Protein AF-A0A957ZZQ3-F1 (afdb_monomer_lite)

Radius of gyration: 31.23 Å; chains: 1; bounding box: 80×66×90 Å

Sequence (651 aa):
MAGNDPPVVPVIINLREYEGAALLEWVRLKLLESDEQPLRDTLQSTPDTERFLHEMPFTFYLLLDGLNEVRPQHREAVVREIRQMSLAYPSHPMVVTSRIQDEGWRELSGGSFDAETVVIQAITETQAQTYLAAHLEVSEAADLWRRLDDRMRGLASTPLLLWLIKEAWLETRGRIPGNRGELYANFITRMLRRDDDRKLNRSVSKDKRLRALEALALSMHRDEAVSWTRQQVQVVISDEPTLEALLINGLLQGEDIIRFAPHQTVQEHFAARAIKATVEQTIHKPPPSWLQRLFVKPEGTILDRAAEAWWAETFIQLAGMTSDPNTLAQKVAEINPWLAWWCVQEGRRVDPETERVIQAKSELLVDSDNVQDRRSAVQALIQLPRARVIDQLAKLALDIDSSVAKPAQQALDELGKSGKRAVTQAFVRRIARYNPKERAEYGRQIAEHDPRTGVGTIISNGITLPDIDWVLIPDDGEWIYQDKKRPGLPPFEISRYPITYAQFQTFLDDPQGYNDPQNRWFAGLAANYYVRRMYEQWFRYLNHPRETVNWYQALAFCRWLSWRLGGGYDLADITAWAVRLPTEFEWEKAARSSDGREYPYDGAFDAAKGNTSETGLGQTSAVGLFPEGFSPYGVEEMSGNVFEWCLTDYE

Secondary structure (DSSP, 8-state):
----PPPEEEEEEEGGG--SS-HHHHHHHHHHTSS-HHHHHHHHH---HHHHHHT-SSEEEEEEE-GGGS-HHHHHHHHHHHHHHHHH-TTS-EEE---TT-HHHHHHHSTT-------PPPPPHHHHHHHHHHHS-HHHHHHHHHH--HHHHHHTTSHHHHHHHHHHHHHHTSPPPSSHHHHHHHHHHHHHHHHHHTT--SSS-HHHHHHHHHHHHHHHHHTT-SEEEHHHHHHH---HHHHHHHHHHTSEE-SSEEEESS-HHHHHHHHHHHHHHHHHHHHTSPPPTTTTS-----S--TTGGGGSGGGHHHHHHHHHH-S-HHHHHHHHHHH-HHHHHHHHHHSSPPPHHHHHHHHHHHHHHHT-S-HHHHHHHHHHHHTS-GGGTHHHHHHHHT-SSHHHHHHHHHHHHTTTHHHHHHHHHHHHHHHTTS-HHHHHHHHHHTGGG---TTTSEEEETTEEEE---EEEE---S---BTTTB------EEEESSPPBHHHHHHHHH-TTTTT-TT-GGGTTSS--HHHH-PPPPSS--TTSB--S--HHHHHHHHHHHHHHTT----TT-GGG-SS-PPPHHHHHHHHHTTTT-SSSSSSS--TTSS--GGGT--S---TT-STT-S-TT----SSSSSPPPPSS---

Foldseek 3Di:
DDDDAFAEAEFEDEQLPDPQDQVLVVSLVSQCVDPPPVSVVLSVVDVDSLVSLVPDSHEYAYEYEELLQHFPVCSVVVLVSVLVCCVSCVRHHYDHDYQLPDPSVVVCVDDPNPDDDDDDFQADPVRLLVVLVVPDPNVLSVLLSVPDDPLLSQLSSDVVSSVLQSVLCVVVVHDGQPFDLVSLVSVVVVLLVVCVVVVVAPDADPVNLLVLLLQQLQVCLVSSHQKDFPVVSCVSVVDPSSVVSCCVSQQWHDDGIIGGPDDSLNSLSSPLVNCLVVLLVVLPDDDDPPVVDDPDDDPDRPLLCLLPPSNLSSLLSNLQVHPANLSSLVSSLVRPLLSSQSSCSRHDDDDPVSNVVSVVSLLCLLVDPDPVSLLVSLSSLLPGDCVVCLLSLLLQLLDLDCSRNVSSLVSLVVVPPSSLVSNVVNLLVVLVVDFPVRLQVSQQSCLVRNSHQQQAWDADPNAIAGRFDKFKDDQPDFAADDPRDTDRDHIDIDGLWAQFQRRLVSQVPPCCHLVNVVNVLLPPPPQDPVNSDQDDDPDDGRQWHDPSDDPSSQSSSQLVNQVVVVFFRPVVDPVRGPGDFAAPVRLQCQQQPRPNDPGLADDDDDCLQAADVVSVPPAAGRWPSRPRNGHPSNRGRSDYRDDDDHPDDPD

pLDDT: mean 85.17, std 11.61, range [35.38, 97.94]

Structure (mmCIF, N/CA/C/O backbone):
data_AF-A0A957ZZQ3-F1
#
_entry.id   AF-A0A957ZZQ3-F1
#
loop_
_atom_site.group_PDB
_atom_site.id
_atom_site.type_symbol
_atom_site.label_atom_id
_atom_site.label_alt_id
_atom_site.label_comp_id
_atom_site.label_asym_id
_atom_site.label_entity_id
_atom_site.label_seq_id
_atom_site.pdbx_PDB_ins_code
_atom_site.Cartn_x
_atom_site.Cartn_y
_atom_site.Cartn_z
_atom_site.occupancy
_atom_site.B_iso_or_equiv
_atom_site.auth_seq_id
_atom_site.auth_comp_id
_atom_site.auth_asym_id
_atom_site.auth_atom_id
_atom_site.pdbx_PDB_model_num
ATOM 1 N N . MET A 1 1 ? 29.467 34.586 5.861 1.00 35.38 1 MET A N 1
ATOM 2 C CA . MET A 1 1 ? 29.138 34.455 7.295 1.00 35.38 1 MET A CA 1
ATOM 3 C C . MET A 1 1 ? 28.483 33.099 7.448 1.00 35.38 1 MET A C 1
ATOM 5 O O . MET A 1 1 ? 27.659 32.774 6.605 1.00 35.38 1 MET A O 1
ATOM 9 N N . ALA A 1 2 ? 28.953 32.277 8.385 1.00 37.78 2 ALA A N 1
ATOM 10 C CA . ALA A 1 2 ? 28.465 30.915 8.579 1.00 37.78 2 ALA A CA 1
ATOM 11 C C . ALA A 1 2 ? 26.945 30.914 8.813 1.00 37.78 2 ALA A C 1
ATOM 13 O O . ALA A 1 2 ? 26.443 31.765 9.547 1.00 37.78 2 ALA A O 1
ATOM 14 N N . GLY A 1 3 ? 26.249 29.997 8.139 1.00 41.69 3 GLY A N 1
ATOM 15 C CA . GLY A 1 3 ? 24.816 29.779 8.277 1.00 41.69 3 GLY A CA 1
ATOM 16 C C . GLY A 1 3 ? 24.479 29.280 9.673 1.00 41.69 3 GLY A C 1
ATOM 17 O O . GLY A 1 3 ? 24.768 28.136 10.008 1.00 41.69 3 GLY A O 1
ATOM 18 N N . ASN A 1 4 ? 23.873 30.148 10.474 1.00 53.38 4 ASN A N 1
ATOM 19 C CA . ASN A 1 4 ? 23.009 29.687 11.544 1.00 53.38 4 ASN A CA 1
ATOM 20 C C . ASN A 1 4 ? 21.622 29.576 10.929 1.00 53.38 4 ASN A C 1
ATOM 22 O O . ASN A 1 4 ? 20.953 30.593 10.744 1.00 53.38 4 ASN A O 1
ATOM 26 N N . ASP A 1 5 ? 21.227 28.355 10.580 1.00 59.22 5 ASP A N 1
ATOM 27 C CA . ASP A 1 5 ? 19.816 28.072 10.364 1.00 59.22 5 ASP A CA 1
ATOM 28 C C . ASP A 1 5 ? 19.035 28.516 11.614 1.00 59.22 5 ASP A C 1
ATOM 30 O O . ASP A 1 5 ? 19.536 28.367 12.740 1.00 59.22 5 ASP A O 1
ATOM 34 N N . PRO A 1 6 ? 17.844 29.113 11.444 1.00 64.88 6 PRO A N 1
ATOM 35 C CA . PRO A 1 6 ? 16.997 29.470 12.571 1.00 64.88 6 PRO A CA 1
ATOM 36 C C . PRO A 1 6 ? 16.768 28.240 13.468 1.00 64.88 6 PRO A C 1
ATOM 38 O O . PRO A 1 6 ? 16.585 27.136 12.947 1.00 64.88 6 PRO A O 1
ATOM 41 N N . PRO A 1 7 ? 16.780 28.387 14.808 1.00 72.62 7 PRO A N 1
ATOM 42 C CA . PRO A 1 7 ? 16.544 27.262 15.706 1.00 72.62 7 PRO A CA 1
ATOM 43 C C . PRO A 1 7 ? 15.194 26.600 15.398 1.00 72.62 7 PRO A C 1
ATOM 45 O O . PRO A 1 7 ? 14.236 27.278 15.030 1.00 72.62 7 PRO A O 1
ATOM 48 N N . VAL A 1 8 ? 15.124 25.272 15.522 1.00 79.38 8 VAL A N 1
ATOM 49 C CA . VAL A 1 8 ? 13.909 24.504 15.216 1.00 79.38 8 VAL A CA 1
ATOM 50 C C . VAL A 1 8 ? 13.125 24.228 16.495 1.00 79.38 8 VAL A C 1
ATOM 52 O O . VAL A 1 8 ? 13.652 23.610 17.419 1.00 79.38 8 VAL A O 1
ATOM 55 N N . VAL A 1 9 ? 11.863 24.656 16.544 1.00 81.25 9 VAL A N 1
ATOM 56 C CA . VAL A 1 9 ? 10.963 24.449 17.689 1.00 81.25 9 VAL A CA 1
ATOM 57 C C . VAL A 1 9 ? 9.919 23.382 17.337 1.00 81.25 9 VAL A C 1
ATOM 59 O O . VAL A 1 9 ? 9.043 23.647 16.512 1.00 81.25 9 VAL A O 1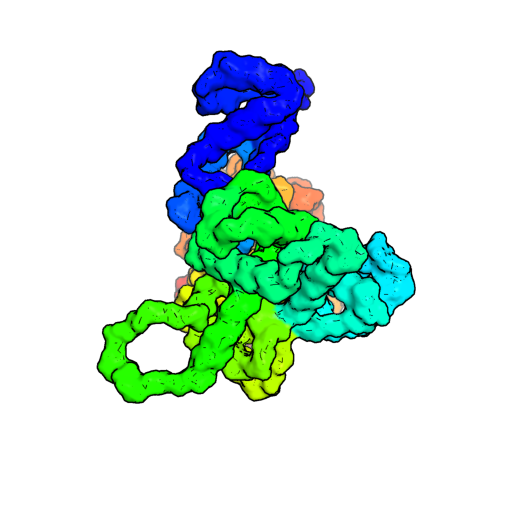
ATOM 62 N N . PRO A 1 10 ? 9.975 22.169 17.916 1.00 84.81 10 PRO A N 1
ATOM 63 C CA . PRO A 1 10 ? 8.952 21.160 17.673 1.00 84.81 10 PRO A CA 1
ATOM 64 C C . PRO A 1 10 ? 7.649 21.542 18.382 1.00 84.81 10 PRO A C 1
ATOM 66 O O . PRO A 1 10 ? 7.640 21.809 19.583 1.00 84.81 10 PRO A O 1
ATOM 69 N N . VAL A 1 11 ? 6.538 21.530 17.648 1.00 86.31 11 VAL A N 1
ATOM 70 C CA . VAL A 1 11 ? 5.194 21.777 18.186 1.00 86.31 11 VAL A CA 1
ATOM 71 C C . VAL A 1 11 ? 4.351 20.543 17.922 1.00 86.31 11 VAL A C 1
ATOM 73 O O . VAL A 1 11 ? 4.192 20.149 16.774 1.00 86.31 11 VAL A O 1
ATOM 76 N N . ILE A 1 12 ? 3.816 19.924 18.974 1.00 89.25 12 ILE A N 1
ATOM 77 C CA . ILE A 1 12 ? 2.962 18.737 18.851 1.00 89.25 12 ILE A CA 1
ATOM 78 C C . ILE A 1 12 ? 1.519 19.138 19.132 1.00 89.25 12 ILE A C 1
ATOM 80 O O . ILE A 1 12 ? 1.209 19.644 20.212 1.00 89.25 12 ILE A O 1
ATOM 84 N N . ILE A 1 13 ? 0.635 18.878 18.172 1.00 89.38 13 ILE A N 1
ATOM 85 C CA . ILE A 1 13 ? -0.808 19.063 18.305 1.00 89.38 13 ILE A CA 1
ATOM 86 C C . ILE A 1 13 ? -1.478 17.709 18.127 1.00 89.38 13 ILE A C 1
ATOM 88 O O . ILE A 1 13 ? -1.321 17.063 17.095 1.00 89.38 13 ILE A O 1
ATOM 92 N N . ASN A 1 14 ? -2.258 17.293 19.122 1.00 88.75 14 ASN A N 1
ATOM 93 C CA . ASN A 1 14 ? -3.106 16.120 18.986 1.00 88.75 14 ASN A CA 1
ATOM 94 C C . ASN A 1 14 ? -4.443 16.534 18.352 1.00 88.75 14 ASN A C 1
ATOM 96 O O . ASN A 1 14 ? -5.242 17.239 18.971 1.00 88.75 14 ASN A O 1
ATOM 100 N N . LEU A 1 15 ? -4.674 16.114 17.109 1.00 90.25 15 LEU A N 1
ATOM 101 C CA . LEU A 1 15 ? -5.811 16.550 16.299 1.00 90.25 15 LEU A CA 1
ATOM 102 C C . LEU A 1 15 ? -7.157 16.035 16.819 1.00 90.25 15 LEU A C 1
ATOM 104 O O . LEU A 1 15 ? -8.189 16.616 16.495 1.00 90.25 15 LEU A O 1
ATOM 108 N N . ARG A 1 16 ? -7.184 15.013 17.680 1.00 84.56 16 ARG A N 1
ATOM 109 C CA . ARG A 1 16 ? -8.439 14.525 18.281 1.00 84.56 16 ARG A CA 1
ATOM 110 C C . ARG A 1 16 ? -9.175 15.585 19.107 1.00 84.56 16 ARG A C 1
ATOM 112 O O . ARG A 1 16 ? -10.366 15.446 19.366 1.00 84.56 16 ARG A O 1
ATOM 119 N N . GLU A 1 17 ? -8.457 16.602 19.584 1.00 83.25 17 GLU A N 1
ATOM 120 C CA . GLU A 1 17 ? -9.004 17.688 20.401 1.00 83.25 17 GLU A CA 1
ATOM 121 C C . GLU A 1 17 ? -9.494 18.864 19.526 1.00 83.25 17 GLU A C 1
ATOM 123 O O . GLU A 1 17 ? -10.024 19.842 20.045 1.00 83.25 17 GLU A O 1
ATOM 128 N N . TYR A 1 18 ? -9.364 18.770 18.196 1.00 84.50 18 TYR A N 1
ATOM 129 C CA . TYR A 1 18 ? -9.789 19.808 17.261 1.00 84.50 18 TYR A CA 1
ATOM 130 C C . TYR A 1 18 ? -11.320 19.947 17.216 1.00 84.50 18 TYR A C 1
ATOM 132 O O . TYR A 1 18 ? -12.037 19.061 16.743 1.00 84.50 18 TYR A O 1
ATOM 140 N N . GLU A 1 19 ? -11.820 21.106 17.652 1.00 81.19 19 GLU A N 1
ATOM 141 C CA . GLU A 1 19 ? -13.251 21.454 17.657 1.00 81.19 19 GLU A CA 1
ATOM 142 C C . GLU A 1 19 ? -13.599 22.598 16.680 1.00 81.19 19 GLU A C 1
ATOM 144 O O . GLU A 1 19 ? -14.585 23.311 16.859 1.00 81.19 19 GLU A O 1
ATOM 149 N N . GLY A 1 20 ? -12.793 22.787 15.626 1.00 80.19 20 GLY A N 1
ATOM 150 C CA . GLY A 1 20 ? -13.062 23.767 14.561 1.00 80.19 20 GLY A CA 1
ATOM 151 C C . GLY A 1 20 ? -12.515 25.178 14.799 1.00 80.19 20 GLY A C 1
ATOM 152 O O . GLY A 1 20 ? -12.839 26.087 14.038 1.00 80.19 20 GLY A O 1
ATOM 153 N N . ALA A 1 21 ? -11.707 25.384 15.842 1.00 81.25 21 ALA A N 1
ATOM 154 C CA . ALA A 1 21 ? -10.907 26.600 15.985 1.00 81.25 21 ALA A CA 1
ATOM 155 C C . ALA A 1 21 ? -9.711 26.569 15.019 1.00 81.25 21 ALA A C 1
ATOM 157 O O . ALA A 1 21 ? -9.183 25.498 14.740 1.00 81.25 21 ALA A O 1
ATOM 158 N N . ALA A 1 22 ? -9.259 27.738 14.556 1.00 84.81 22 ALA A N 1
ATOM 159 C CA . ALA A 1 22 ? -8.168 27.830 13.587 1.00 84.81 22 ALA A CA 1
ATOM 160 C C . ALA A 1 22 ? -6.887 27.143 14.098 1.00 84.81 22 ALA A C 1
ATOM 162 O O . ALA A 1 22 ? -6.393 27.472 15.183 1.00 84.81 22 ALA A O 1
ATOM 163 N N . LEU A 1 23 ? -6.317 26.239 13.294 1.00 84.94 23 LEU A N 1
ATOM 164 C CA . LEU A 1 23 ? -5.098 25.487 13.623 1.00 84.94 23 LEU A CA 1
ATOM 165 C C . LEU A 1 23 ? -3.916 26.402 13.991 1.00 84.94 23 LEU A C 1
ATOM 167 O O . LEU A 1 23 ? -3.111 26.081 14.864 1.00 84.94 23 LEU A O 1
ATOM 171 N N . LEU A 1 24 ? -3.851 27.581 13.375 1.00 81.31 24 LEU A N 1
ATOM 172 C CA . LEU A 1 24 ? -2.847 28.602 13.657 1.00 81.31 24 LEU A CA 1
ATOM 173 C C . LEU A 1 24 ? -2.895 29.093 15.112 1.00 81.31 24 LEU A C 1
ATOM 175 O O . LEU A 1 24 ? -1.863 29.265 15.761 1.00 81.31 24 LEU A O 1
ATOM 179 N N . GLU A 1 25 ? -4.103 29.281 15.644 1.00 80.06 25 GLU A N 1
ATOM 180 C CA . GLU A 1 25 ? -4.291 29.723 17.024 1.00 80.06 25 GLU A CA 1
ATOM 181 C C . GLU A 1 25 ? -3.913 28.618 18.012 1.00 80.06 25 GLU A C 1
ATOM 183 O O . GLU A 1 25 ? -3.348 28.887 19.068 1.00 80.06 25 GLU A O 1
ATOM 188 N N . TRP A 1 26 ? -4.129 27.357 17.640 1.00 82.88 26 TRP A N 1
ATOM 189 C CA . TRP A 1 26 ? -3.661 26.217 18.423 1.00 82.88 26 TRP A CA 1
ATOM 190 C C . TRP A 1 26 ? -2.138 26.148 18.511 1.00 82.88 26 TRP A C 1
ATOM 192 O O . TRP A 1 26 ? -1.600 25.924 19.596 1.00 82.88 26 TRP A O 1
ATOM 202 N N . VAL A 1 27 ? -1.437 26.383 17.396 1.00 80.50 27 VAL A N 1
ATOM 203 C CA . VAL A 1 27 ? 0.031 26.485 17.389 1.00 80.50 27 VAL A CA 1
ATOM 204 C C . VAL A 1 27 ? 0.480 27.584 18.350 1.00 80.50 27 VAL A C 1
ATOM 206 O O . VAL A 1 27 ? 1.350 27.352 19.188 1.00 80.50 27 VAL A O 1
ATOM 209 N N . ARG A 1 28 ? -0.156 28.760 18.293 1.00 78.12 28 ARG A N 1
ATOM 210 C CA . ARG A 1 28 ? 0.139 29.878 19.197 1.00 78.12 28 ARG A CA 1
ATOM 211 C C . ARG A 1 28 ? -0.079 29.522 20.666 1.00 78.12 28 ARG A C 1
ATOM 213 O O . ARG A 1 28 ? 0.803 29.782 21.482 1.00 78.12 28 ARG A O 1
ATOM 220 N N . LEU A 1 29 ? -1.218 28.919 21.008 1.00 79.00 29 LEU A N 1
ATOM 221 C CA . LEU A 1 29 ? -1.524 28.496 22.377 1.00 79.00 29 LEU A CA 1
ATOM 222 C C . LEU A 1 29 ? -0.508 27.465 22.886 1.00 79.00 29 LEU A C 1
ATOM 224 O O . LEU A 1 29 ? -0.003 27.608 23.997 1.00 79.00 29 LEU A O 1
ATOM 228 N N . LYS A 1 30 ? -0.118 26.490 22.057 1.00 79.50 30 LYS A N 1
ATOM 229 C CA . LYS A 1 30 ? 0.915 25.506 22.420 1.00 79.50 30 LYS A CA 1
ATOM 230 C C . LYS A 1 30 ? 2.292 26.130 22.618 1.00 79.50 30 LYS A C 1
ATOM 232 O O . LYS A 1 30 ? 3.019 25.733 23.522 1.00 79.50 30 LYS A O 1
ATOM 237 N N . LEU A 1 31 ? 2.648 27.128 21.814 1.00 77.00 31 LEU A N 1
ATOM 238 C CA . LEU A 1 31 ? 3.891 27.874 22.003 1.00 77.00 31 LEU A CA 1
ATOM 239 C C . LEU A 1 31 ? 3.855 28.740 23.275 1.00 77.00 31 LEU A C 1
ATOM 241 O O . LEU A 1 31 ? 4.882 28.885 23.933 1.00 77.00 31 LEU A O 1
ATOM 245 N N . LEU A 1 32 ? 2.689 29.276 23.656 1.00 75.00 32 LEU A N 1
ATOM 246 C CA . LEU A 1 32 ? 2.496 30.014 24.913 1.00 75.00 32 LEU A CA 1
ATOM 247 C C . LEU A 1 32 ? 2.605 29.120 26.157 1.00 75.00 32 LEU A C 1
ATOM 249 O O . LEU A 1 32 ? 3.051 29.593 27.201 1.00 75.00 32 LEU A O 1
ATOM 253 N N . GLU A 1 33 ? 2.217 27.849 26.046 1.00 75.62 33 GLU A N 1
ATOM 254 C CA . GLU A 1 33 ? 2.379 26.836 27.099 1.00 75.62 33 GLU A CA 1
ATOM 255 C C . GLU A 1 33 ? 3.846 26.423 27.318 1.00 75.62 33 GLU A C 1
ATOM 257 O O . GLU A 1 33 ? 4.156 25.809 28.337 1.00 75.62 33 GLU A O 1
ATOM 262 N N . SER A 1 34 ? 4.758 26.766 26.400 1.00 72.00 34 SER A N 1
ATOM 263 C CA . SER A 1 34 ? 6.185 26.460 26.533 1.00 72.00 34 SER A CA 1
ATOM 264 C C . SER A 1 34 ? 6.816 27.156 27.745 1.00 72.00 34 SER A C 1
ATOM 266 O O . SER A 1 34 ? 6.497 28.302 28.076 1.00 72.00 34 SER A O 1
ATOM 268 N N . ASP A 1 35 ? 7.779 26.487 28.381 1.00 69.06 35 ASP A N 1
ATOM 269 C CA . ASP A 1 35 ? 8.586 27.055 29.468 1.00 69.06 35 ASP A CA 1
ATOM 270 C C . ASP A 1 35 ? 9.662 28.047 28.975 1.00 69.06 35 ASP A C 1
ATOM 272 O O . ASP A 1 35 ? 10.334 28.695 29.781 1.00 69.06 35 ASP A O 1
ATOM 276 N N . GLU A 1 36 ? 9.800 28.224 27.658 1.00 70.06 36 GLU A N 1
ATOM 277 C CA . GLU A 1 36 ? 10.759 29.141 27.038 1.00 70.06 36 GLU A CA 1
ATOM 278 C C . GLU A 1 36 ? 10.316 30.610 27.167 1.00 70.06 36 GLU A C 1
ATOM 280 O O . GLU A 1 36 ? 9.539 31.142 26.369 1.00 70.06 36 GLU A O 1
ATOM 285 N N . GLN A 1 37 ? 10.847 31.301 28.180 1.00 64.75 37 GLN A N 1
ATOM 286 C CA . GLN A 1 37 ? 10.515 32.697 28.494 1.00 64.75 37 GLN A CA 1
ATOM 287 C C . GLN A 1 37 ? 10.644 33.674 27.302 1.00 64.75 37 GLN A C 1
ATOM 289 O O . GLN A 1 37 ? 9.705 34.441 27.083 1.00 64.75 37 GLN A O 1
ATOM 294 N N . PRO A 1 38 ? 11.717 33.641 26.479 1.00 64.75 38 PRO A N 1
ATOM 295 C CA . PRO A 1 38 ? 11.859 34.566 25.347 1.00 64.75 38 PRO A CA 1
ATOM 296 C C . PRO A 1 38 ? 10.771 34.393 24.276 1.00 64.75 38 PRO A C 1
ATOM 298 O O . PRO A 1 38 ? 10.348 35.366 23.645 1.00 64.75 38 PRO A O 1
ATOM 301 N N . LEU A 1 39 ? 10.291 33.159 24.086 1.00 67.31 39 LEU A N 1
ATOM 302 C CA . LEU A 1 39 ? 9.175 32.846 23.194 1.00 67.31 39 LEU A CA 1
ATOM 303 C C . LEU A 1 39 ? 7.874 33.448 23.731 1.00 67.31 39 LEU A C 1
ATOM 305 O O . LEU A 1 39 ? 7.164 34.124 22.987 1.00 67.31 39 LEU A O 1
ATOM 309 N N . ARG A 1 40 ? 7.593 33.267 25.030 1.00 70.19 40 ARG A N 1
ATOM 310 C CA . ARG A 1 40 ? 6.391 33.817 25.680 1.00 70.19 40 ARG A CA 1
ATOM 311 C C . ARG A 1 40 ? 6.348 35.342 25.640 1.00 70.19 40 ARG A C 1
ATOM 313 O O . ARG A 1 40 ? 5.305 35.900 25.311 1.00 70.19 40 ARG A O 1
ATOM 320 N N . ASP A 1 41 ? 7.464 36.012 25.908 1.00 69.75 41 ASP A N 1
ATOM 321 C CA . ASP A 1 41 ? 7.533 37.479 25.914 1.00 69.75 41 ASP A CA 1
ATOM 322 C C . ASP A 1 41 ? 7.288 38.063 24.499 1.00 69.75 41 ASP A C 1
ATOM 324 O O . ASP A 1 41 ? 6.599 39.076 24.325 1.00 69.75 41 ASP A O 1
ATOM 328 N N . THR A 1 42 ? 7.781 37.379 23.460 1.00 66.69 42 THR A N 1
ATOM 329 C CA . THR A 1 42 ? 7.550 37.741 22.047 1.00 66.69 42 THR A CA 1
ATOM 330 C C . THR A 1 42 ? 6.093 37.487 21.626 1.00 66.69 42 THR A C 1
ATOM 332 O O . THR A 1 42 ? 5.465 38.330 20.985 1.00 66.69 42 THR A O 1
ATOM 335 N N . LEU A 1 43 ? 5.521 36.355 22.047 1.00 67.38 43 LEU A N 1
ATOM 336 C CA . LEU A 1 43 ? 4.118 35.984 21.816 1.00 67.38 43 LEU A CA 1
ATOM 337 C C . LEU A 1 43 ? 3.122 36.937 22.487 1.00 67.38 43 LEU A C 1
ATOM 339 O O . LEU A 1 43 ? 2.066 37.236 21.932 1.00 67.38 43 LEU A O 1
ATOM 343 N N . GLN A 1 44 ? 3.434 37.401 23.697 1.00 68.31 44 GLN A N 1
ATOM 344 C CA . GLN A 1 44 ? 2.571 38.307 24.459 1.00 68.31 44 GLN A CA 1
ATOM 345 C C . GLN A 1 44 ? 2.592 39.738 23.909 1.00 68.31 44 GLN A C 1
ATOM 347 O O . GLN A 1 44 ? 1.599 40.454 24.030 1.00 68.31 44 GLN A O 1
ATOM 352 N N . SER A 1 45 ? 3.700 40.156 23.292 1.00 66.19 45 SER A N 1
ATOM 353 C CA . SER A 1 45 ? 3.851 41.490 22.696 1.00 66.19 45 SER A CA 1
ATOM 354 C C . SER A 1 45 ? 3.282 41.604 21.275 1.00 66.19 45 SER A C 1
ATOM 356 O O . SER A 1 45 ? 3.024 42.720 20.820 1.00 66.19 45 SER A O 1
ATOM 358 N N . THR A 1 46 ? 3.006 40.475 20.609 1.00 62.44 46 THR A N 1
ATOM 359 C CA . THR A 1 46 ? 2.413 40.417 19.262 1.00 62.44 46 THR A CA 1
ATOM 360 C C . THR A 1 46 ? 1.069 39.674 19.300 1.00 62.44 46 THR A C 1
ATOM 362 O O . THR A 1 46 ? 1.032 38.453 19.170 1.00 62.44 46 THR A O 1
ATOM 365 N N . PRO A 1 47 ? -0.064 40.375 19.503 1.00 60.53 47 PRO A N 1
ATOM 366 C CA . PRO A 1 47 ? -1.377 39.736 19.650 1.00 60.53 47 PRO A CA 1
ATOM 367 C C . PRO A 1 47 ? -1.957 39.170 18.343 1.00 60.53 47 PRO A C 1
ATOM 369 O O . PRO A 1 47 ? -2.934 38.430 18.399 1.00 60.53 47 PRO A O 1
ATOM 372 N N . ASP A 1 48 ? -1.378 39.521 17.193 1.00 70.06 48 ASP A N 1
ATOM 373 C CA . ASP A 1 48 ? -1.758 39.009 15.876 1.00 70.06 48 ASP A CA 1
ATOM 374 C C . ASP A 1 48 ? -0.921 37.766 15.539 1.00 70.06 48 ASP A C 1
ATOM 376 O O . ASP A 1 48 ? 0.300 37.847 15.389 1.00 70.06 48 ASP A O 1
ATOM 380 N N . THR A 1 49 ? -1.590 36.617 15.451 1.00 66.19 49 THR A N 1
ATOM 381 C CA . THR A 1 49 ? -0.972 35.303 15.241 1.00 66.19 49 THR A CA 1
ATOM 382 C C . THR A 1 49 ? -0.277 35.180 13.881 1.00 66.19 49 THR A C 1
ATOM 384 O O . THR A 1 49 ? 0.796 34.583 13.802 1.00 66.19 49 THR A O 1
ATOM 387 N N . GLU A 1 50 ? -0.836 35.767 12.819 1.00 67.75 50 GLU A N 1
ATOM 388 C CA . GLU A 1 50 ? -0.235 35.724 11.479 1.00 67.75 50 GLU A CA 1
ATOM 389 C C . GLU A 1 50 ? 1.034 36.573 11.433 1.00 67.75 50 GLU A C 1
ATOM 391 O O . GLU A 1 50 ? 2.082 36.125 10.961 1.00 67.75 50 GLU A O 1
ATOM 396 N N . ARG A 1 51 ? 0.963 37.786 11.993 1.00 69.06 51 ARG A N 1
ATOM 397 C CA . ARG A 1 51 ? 2.120 38.678 12.103 1.00 69.06 51 ARG A CA 1
ATOM 398 C C . ARG A 1 51 ? 3.222 38.068 12.967 1.00 69.06 51 ARG A C 1
ATOM 400 O O . ARG A 1 51 ? 4.393 38.146 12.606 1.00 69.06 51 ARG A O 1
ATOM 407 N N . PHE A 1 52 ? 2.847 37.430 14.072 1.00 68.00 52 PHE A N 1
ATOM 408 C CA . PHE A 1 52 ? 3.780 36.737 14.952 1.00 68.00 52 PHE A CA 1
ATOM 409 C C . PHE A 1 52 ? 4.566 35.644 14.216 1.00 68.00 52 PHE A C 1
ATOM 411 O O . PHE A 1 52 ? 5.783 35.586 14.360 1.00 68.00 52 PHE A O 1
ATOM 418 N N . LEU A 1 53 ? 3.905 34.824 13.391 1.00 66.50 53 LEU A N 1
ATOM 419 C CA . LEU A 1 53 ? 4.556 33.746 12.635 1.00 66.50 53 LEU A CA 1
ATOM 420 C C . LEU A 1 53 ? 5.473 34.267 11.520 1.00 66.50 53 LEU A C 1
ATOM 422 O O . LEU A 1 53 ? 6.518 33.675 11.270 1.00 66.50 53 LEU A O 1
ATOM 426 N N . HIS A 1 54 ? 5.135 35.396 10.892 1.00 68.06 54 HIS A N 1
ATOM 427 C CA . HIS A 1 54 ? 5.993 36.029 9.883 1.00 68.06 54 HIS A CA 1
ATOM 428 C C . HIS A 1 54 ? 7.249 36.706 10.459 1.00 68.06 54 HIS A C 1
ATOM 430 O O . HIS A 1 54 ? 8.245 36.839 9.749 1.00 68.06 54 HIS A O 1
ATOM 436 N N . GLU A 1 55 ? 7.210 37.153 11.716 1.00 68.00 55 GLU A N 1
ATOM 437 C CA . GLU A 1 55 ? 8.285 37.924 12.363 1.00 68.00 55 GLU A CA 1
ATOM 438 C C . GLU A 1 55 ? 9.223 37.053 13.235 1.00 68.00 55 GLU A C 1
ATOM 440 O O . GLU A 1 55 ? 10.116 37.582 13.903 1.00 68.00 55 GLU A O 1
ATOM 445 N N . MET A 1 56 ? 9.055 35.723 13.242 1.00 69.62 56 MET A N 1
ATOM 446 C CA . MET A 1 56 ? 9.820 34.824 14.116 1.00 69.62 56 MET A CA 1
ATOM 447 C C . MET A 1 56 ? 11.316 34.739 13.763 1.00 69.62 56 MET A C 1
ATOM 449 O O . MET A 1 56 ? 11.677 34.574 12.597 1.00 69.62 56 MET A O 1
ATOM 453 N N . PRO A 1 57 ? 12.212 34.698 14.769 1.00 67.12 57 PRO A N 1
ATOM 454 C CA . PRO A 1 57 ? 13.633 34.419 14.565 1.00 67.12 57 PRO A CA 1
ATOM 455 C C . PRO A 1 57 ? 13.959 32.910 14.514 1.00 67.12 57 PRO A C 1
ATOM 457 O O . PRO A 1 57 ? 15.126 32.538 14.632 1.00 67.12 57 PRO A O 1
ATOM 460 N N . PHE A 1 58 ? 12.953 32.034 14.408 1.00 72.62 58 PHE A N 1
ATOM 461 C CA . PHE A 1 58 ? 13.082 30.576 14.488 1.00 72.62 58 PHE A CA 1
ATOM 462 C C . PHE A 1 58 ? 12.079 29.869 13.558 1.00 72.62 58 PHE A C 1
ATOM 464 O O . PHE A 1 58 ? 11.090 30.464 13.135 1.00 72.62 58 PHE A O 1
ATOM 471 N N . THR A 1 59 ? 12.317 28.593 13.255 1.00 79.44 59 THR A N 1
ATOM 472 C CA . THR A 1 59 ? 11.418 27.757 12.446 1.00 79.44 59 THR A CA 1
ATOM 473 C C . THR A 1 59 ? 10.692 26.780 13.358 1.00 79.44 59 THR A C 1
ATOM 475 O O . THR A 1 59 ? 11.339 26.109 14.154 1.00 79.44 59 THR A O 1
ATOM 478 N N . PHE A 1 60 ? 9.369 26.635 13.264 1.00 80.00 60 PHE A N 1
ATOM 479 C CA . PHE A 1 60 ? 8.697 25.535 13.961 1.00 80.00 60 PHE A CA 1
ATOM 480 C C . PHE A 1 60 ? 8.576 24.292 13.073 1.00 80.00 60 PHE A C 1
ATOM 482 O O . PHE A 1 60 ? 8.470 24.392 11.851 1.00 80.00 60 PHE A O 1
ATOM 489 N N . TYR A 1 61 ? 8.596 23.123 13.710 1.00 87.00 61 TYR A N 1
ATOM 490 C CA . TYR A 1 61 ? 8.340 21.825 13.091 1.00 87.00 61 TYR A CA 1
ATOM 491 C C . TYR A 1 61 ? 7.053 21.267 13.694 1.00 87.00 61 TYR A C 1
ATOM 493 O O . TYR A 1 61 ? 7.021 20.889 14.868 1.00 87.00 61 TYR A O 1
ATOM 501 N N . LEU A 1 62 ? 5.972 21.282 12.922 1.00 89.50 62 LEU A N 1
ATOM 502 C CA . LEU A 1 62 ? 4.632 20.995 13.417 1.00 89.50 62 LEU A CA 1
ATOM 503 C C . LEU A 1 62 ? 4.285 19.518 13.227 1.00 89.50 62 LEU A C 1
ATOM 505 O O . LEU A 1 62 ? 4.185 19.031 12.107 1.00 89.50 62 LEU A O 1
ATOM 509 N N . LEU A 1 63 ? 4.075 18.814 14.333 1.00 92.56 63 LEU A N 1
ATOM 510 C CA . LEU A 1 63 ? 3.644 17.423 14.374 1.00 92.56 63 LEU A CA 1
ATOM 511 C C . LEU A 1 63 ? 2.148 17.383 14.707 1.00 92.56 63 LEU A C 1
ATOM 513 O O . LEU A 1 63 ? 1.750 17.630 15.846 1.00 92.56 63 LEU A O 1
ATOM 517 N N . LEU A 1 64 ? 1.324 17.092 13.705 1.00 93.50 64 LEU A N 1
ATOM 518 C CA . LEU A 1 64 ? -0.121 16.937 13.832 1.00 93.50 64 LEU A CA 1
ATOM 519 C C . LEU A 1 64 ? -0.460 15.452 13.965 1.00 93.50 64 LEU A C 1
ATOM 521 O O . LEU A 1 64 ? -0.339 14.693 13.005 1.00 93.50 64 LEU A O 1
ATOM 525 N N . ASP A 1 65 ? -0.867 15.034 15.158 1.00 92.06 65 ASP A N 1
ATOM 526 C CA . ASP A 1 65 ? -1.082 13.626 15.481 1.00 92.06 65 ASP A CA 1
ATOM 527 C C . ASP A 1 65 ? -2.568 13.240 15.427 1.00 92.06 65 ASP A C 1
ATOM 529 O O . ASP A 1 65 ? -3.376 13.803 16.166 1.00 92.06 65 ASP A O 1
ATOM 533 N N . GLY A 1 66 ? -2.923 12.267 14.583 1.00 90.25 66 GLY A N 1
ATOM 534 C CA . GLY A 1 66 ? -4.225 11.598 14.586 1.00 90.25 66 GLY A CA 1
ATOM 535 C C . GLY A 1 66 ? -5.323 12.294 13.778 1.00 90.25 66 GLY A C 1
ATOM 536 O O . GLY A 1 66 ? -6.409 12.532 14.298 1.00 90.25 66 GLY A O 1
ATOM 537 N N . LEU A 1 67 ? -5.103 12.594 12.494 1.00 89.62 67 LEU A N 1
ATOM 538 C CA . LEU A 1 67 ? -6.126 13.216 11.632 1.00 89.62 67 LEU A CA 1
ATOM 539 C C . LEU A 1 67 ? -7.424 12.389 11.546 1.00 89.62 67 LEU A C 1
ATOM 541 O O . LEU A 1 67 ? -8.522 12.942 11.600 1.00 89.62 67 LEU A O 1
ATOM 545 N N . ASN A 1 68 ? -7.312 11.059 11.514 1.00 84.25 68 ASN A N 1
ATOM 546 C CA . ASN A 1 68 ? -8.456 10.142 11.556 1.00 84.25 68 ASN A CA 1
ATOM 547 C C . ASN A 1 68 ? -9.263 10.208 12.867 1.00 84.25 68 ASN A C 1
ATOM 549 O O . ASN A 1 68 ? -10.326 9.595 12.953 1.00 84.25 68 ASN A O 1
ATOM 553 N N . GLU A 1 69 ? -8.742 10.865 13.905 1.00 87.69 69 GLU A N 1
ATOM 554 C CA . GLU A 1 69 ? -9.395 11.048 15.205 1.00 87.69 69 GLU A CA 1
ATOM 555 C C . GLU A 1 69 ? -10.199 12.358 15.280 1.00 87.69 69 GLU A C 1
ATOM 557 O O . GLU A 1 69 ? -10.931 12.575 16.246 1.00 87.69 69 GLU A O 1
ATOM 562 N N . VAL A 1 70 ? -10.108 13.219 14.257 1.00 87.56 70 VAL A N 1
ATOM 563 C CA . VAL A 1 70 ? -10.890 14.460 14.154 1.00 87.56 70 VAL A CA 1
ATOM 564 C C . VAL A 1 70 ? -12.349 14.123 13.885 1.00 87.56 70 VAL A C 1
ATOM 566 O O . VAL A 1 70 ? -12.647 13.338 12.981 1.00 87.56 70 VAL A O 1
ATOM 569 N N . ARG A 1 71 ? -13.278 14.752 14.615 1.00 83.44 71 ARG A N 1
ATOM 570 C CA . ARG A 1 71 ? -14.719 14.521 14.419 1.00 83.44 71 ARG A CA 1
ATOM 571 C C . ARG A 1 71 ? -15.128 14.799 12.961 1.00 83.44 71 ARG A C 1
ATOM 573 O O . ARG A 1 71 ? -14.685 15.810 12.408 1.00 83.44 71 ARG A O 1
ATOM 580 N N . PRO A 1 72 ? -16.014 13.988 12.352 1.00 81.81 72 PRO A N 1
ATOM 581 C CA . PRO A 1 72 ? -16.355 14.098 10.927 1.00 81.81 72 PRO A CA 1
ATOM 582 C C . PRO A 1 72 ? -16.765 15.508 10.487 1.00 81.81 72 PRO A C 1
ATOM 584 O O . PRO A 1 72 ? -16.282 16.012 9.479 1.00 81.81 72 PRO A O 1
ATOM 587 N N . GLN A 1 73 ? -17.564 16.196 11.308 1.00 83.75 73 GLN A N 1
ATOM 588 C CA . GLN A 1 73 ? -18.036 17.565 11.057 1.00 83.75 73 GLN A CA 1
ATOM 589 C C . GLN A 1 73 ? -16.919 18.622 10.924 1.00 83.75 73 GLN A C 1
ATOM 591 O O . GLN A 1 73 ? -17.161 19.710 10.409 1.00 83.75 73 GLN A O 1
ATOM 596 N N . HIS A 1 74 ? -15.710 18.324 11.406 1.00 88.12 74 HIS A N 1
ATOM 597 C CA . HIS A 1 74 ? -14.556 19.221 11.375 1.00 88.12 74 HIS A CA 1
ATOM 598 C C . HIS A 1 74 ? -13.447 18.741 10.426 1.00 88.12 74 HIS A C 1
ATOM 600 O O . HIS A 1 74 ? -12.478 19.469 10.212 1.00 88.12 74 HIS A O 1
ATOM 606 N N . ARG A 1 75 ? -13.573 17.542 9.840 1.00 85.69 75 ARG A N 1
ATOM 607 C CA . ARG A 1 75 ? -12.487 16.891 9.094 1.00 85.69 75 ARG A CA 1
ATOM 608 C C . ARG A 1 75 ? -12.119 17.635 7.808 1.00 85.69 75 ARG A C 1
ATOM 610 O O . ARG A 1 75 ? -10.946 17.905 7.576 1.00 85.69 75 ARG A O 1
ATOM 617 N N . GLU A 1 76 ? -13.106 18.067 7.027 1.00 86.38 76 GLU A N 1
ATOM 618 C CA . GLU A 1 76 ? -12.854 18.894 5.834 1.00 86.38 76 GLU A CA 1
ATOM 619 C C . GLU A 1 76 ? -12.220 20.248 6.192 1.00 86.38 76 GLU A C 1
ATOM 621 O O . GLU A 1 76 ? -11.364 20.764 5.472 1.00 86.38 76 GLU A O 1
ATOM 626 N N . ALA A 1 77 ? -12.633 20.841 7.318 1.00 89.19 77 ALA A N 1
ATOM 627 C CA . ALA A 1 77 ? -12.115 22.132 7.755 1.00 89.19 77 ALA A CA 1
ATOM 628 C C . ALA A 1 77 ? -10.635 22.041 8.138 1.00 89.19 77 ALA A C 1
ATOM 630 O O . ALA A 1 77 ? -9.840 22.832 7.633 1.00 89.19 77 ALA A O 1
ATOM 631 N N . VAL A 1 78 ? -10.256 21.045 8.948 1.00 90.88 78 VAL A N 1
ATOM 632 C CA . VAL A 1 78 ? -8.861 20.878 9.374 1.00 90.88 78 VAL A CA 1
ATOM 633 C C . VAL A 1 78 ? -7.946 20.516 8.203 1.00 90.88 78 VAL A C 1
ATOM 635 O O . VAL A 1 78 ? -6.851 21.055 8.105 1.00 90.88 78 VAL A O 1
ATOM 638 N N . VAL A 1 79 ? -8.395 19.674 7.265 1.00 89.88 79 VAL A N 1
ATOM 639 C CA . VAL A 1 79 ? -7.618 19.317 6.064 1.00 89.88 79 VAL A CA 1
ATOM 640 C C . VAL A 1 79 ? -7.332 20.557 5.218 1.00 89.88 79 VAL A C 1
ATOM 642 O O . VAL A 1 79 ? -6.188 20.801 4.823 1.00 89.88 79 VAL A O 1
ATOM 645 N N . ARG A 1 80 ? -8.352 21.393 4.999 1.00 88.38 80 ARG A N 1
ATOM 646 C CA . ARG A 1 80 ? -8.206 22.668 4.292 1.00 88.38 80 ARG A CA 1
ATOM 647 C C . ARG A 1 80 ? -7.253 23.621 5.014 1.00 88.38 80 ARG A C 1
ATOM 649 O O . ARG A 1 80 ? -6.444 24.260 4.346 1.00 88.38 80 ARG A O 1
ATOM 656 N N . GLU A 1 81 ? -7.328 23.716 6.339 1.00 90.19 81 GLU A N 1
ATOM 657 C CA . GLU A 1 81 ? -6.427 24.559 7.135 1.00 90.19 81 GLU A CA 1
ATOM 658 C C . GLU A 1 81 ? -4.976 24.077 7.068 1.00 90.19 81 GLU A C 1
ATOM 660 O O . GLU A 1 81 ? -4.083 24.888 6.835 1.00 90.19 81 GLU A O 1
ATOM 665 N N . ILE A 1 82 ? -4.736 22.766 7.185 1.00 90.62 82 ILE A N 1
ATOM 666 C CA . ILE A 1 82 ? -3.400 22.172 7.027 1.00 90.62 82 ILE A CA 1
ATOM 667 C C . ILE A 1 82 ? -2.827 22.537 5.656 1.00 90.62 82 ILE A C 1
ATOM 669 O O . ILE A 1 82 ? -1.701 23.030 5.557 1.00 90.62 82 ILE A O 1
ATOM 673 N N . ARG A 1 83 ? -3.627 22.374 4.596 1.00 88.31 83 ARG A N 1
ATOM 674 C CA . ARG A 1 83 ? -3.228 22.739 3.236 1.00 88.31 83 ARG A CA 1
ATOM 675 C C . ARG A 1 83 ? -2.891 24.226 3.124 1.00 88.31 83 ARG A C 1
ATOM 677 O O . ARG A 1 83 ? -1.838 24.575 2.598 1.00 88.31 83 ARG A O 1
ATOM 684 N N . GLN A 1 84 ? -3.753 25.103 3.631 1.00 87.19 84 GLN A N 1
ATOM 685 C CA . GLN A 1 84 ? -3.536 26.551 3.589 1.00 87.19 84 GLN A CA 1
ATOM 686 C C . GLN A 1 84 ? -2.278 26.968 4.355 1.00 87.19 84 GLN A C 1
ATOM 688 O O . GLN A 1 84 ? -1.470 27.719 3.814 1.00 87.19 84 GLN A O 1
ATOM 693 N N . MET A 1 85 ? -2.071 26.442 5.565 1.00 86.06 85 MET A N 1
ATOM 694 C CA . MET A 1 85 ? -0.884 26.732 6.369 1.00 86.06 85 MET A CA 1
ATOM 695 C C . MET A 1 85 ? 0.399 26.265 5.685 1.00 86.06 85 MET A C 1
ATOM 697 O O . MET A 1 85 ? 1.358 27.029 5.630 1.00 86.06 85 MET A O 1
ATOM 701 N N . SER A 1 86 ? 0.407 25.062 5.104 1.00 85.00 86 SER A N 1
ATOM 702 C CA . SER A 1 86 ? 1.590 24.543 4.402 1.00 85.00 86 SER A CA 1
ATOM 703 C C . SER A 1 86 ? 2.016 25.419 3.214 1.00 85.00 86 SER A C 1
ATOM 705 O O . SER A 1 86 ? 3.206 25.570 2.948 1.00 85.00 86 SER A O 1
ATOM 707 N N . LEU A 1 87 ? 1.051 26.043 2.526 1.00 84.12 87 LEU A N 1
ATOM 708 C CA . LEU A 1 87 ? 1.302 26.941 1.396 1.00 84.12 87 LEU A CA 1
ATOM 709 C C . LEU A 1 87 ? 1.688 28.352 1.850 1.00 84.12 87 LEU A C 1
ATOM 711 O O . LEU A 1 87 ? 2.531 28.988 1.220 1.00 84.12 87 LEU A O 1
ATOM 715 N N . ALA A 1 88 ? 1.066 28.851 2.920 1.00 83.50 88 ALA A N 1
ATOM 716 C CA . ALA A 1 88 ? 1.339 30.179 3.463 1.00 83.50 88 ALA A CA 1
ATOM 717 C C . ALA A 1 88 ? 2.700 30.253 4.174 1.00 83.50 88 ALA A C 1
ATOM 719 O O . ALA A 1 88 ? 3.350 31.298 4.152 1.00 83.50 88 ALA A O 1
ATOM 720 N N . TYR A 1 89 ? 3.147 29.139 4.762 1.00 83.06 89 TYR A N 1
ATOM 721 C CA . TYR A 1 89 ? 4.331 29.075 5.614 1.00 83.06 89 TYR A CA 1
ATOM 722 C C . TYR A 1 89 ? 5.308 27.955 5.202 1.00 83.06 89 TYR A C 1
ATOM 724 O O . TYR A 1 89 ? 5.604 27.062 5.999 1.00 83.06 89 TYR A O 1
ATOM 732 N N . PRO A 1 90 ? 5.875 27.997 3.982 1.00 81.25 90 PRO A N 1
ATOM 733 C CA . PRO A 1 90 ? 6.719 26.918 3.454 1.00 81.25 90 PRO A CA 1
ATOM 734 C C . PRO A 1 90 ? 8.028 26.706 4.235 1.00 81.25 90 PRO A C 1
ATOM 736 O O . PRO A 1 90 ? 8.647 25.651 4.132 1.00 81.25 90 PRO A O 1
ATOM 739 N N . SER A 1 91 ? 8.466 27.690 5.029 1.00 80.69 91 SER A N 1
ATOM 740 C CA . SER A 1 91 ? 9.634 27.585 5.913 1.00 80.69 91 SER A CA 1
ATOM 741 C C . SER A 1 91 ? 9.370 26.797 7.196 1.00 80.69 91 SER A C 1
ATOM 743 O O . SER A 1 91 ? 10.307 26.605 7.967 1.00 80.69 91 SER A O 1
ATOM 745 N N . HIS A 1 92 ? 8.131 26.371 7.455 1.00 83.75 92 HIS A N 1
ATOM 746 C CA . HIS A 1 92 ? 7.723 25.684 8.679 1.00 83.75 92 HIS A CA 1
ATOM 747 C C . HIS A 1 92 ? 7.190 24.277 8.360 1.00 83.75 92 HIS A C 1
ATOM 749 O O . HIS A 1 92 ? 6.014 24.126 8.025 1.00 83.75 92 HIS A O 1
ATOM 755 N N . PRO A 1 93 ? 8.042 23.235 8.426 1.00 87.00 93 PRO A N 1
ATOM 756 C CA . PRO A 1 93 ? 7.650 21.879 8.058 1.00 87.00 93 PRO A CA 1
ATOM 757 C C . PRO A 1 93 ? 6.497 21.342 8.908 1.00 87.00 93 PRO A C 1
ATOM 759 O O . PRO A 1 93 ? 6.433 21.578 10.118 1.00 87.00 93 PRO A O 1
ATOM 762 N N . MET A 1 94 ? 5.618 20.566 8.275 1.00 89.94 94 MET A N 1
ATOM 763 C CA . MET A 1 94 ? 4.463 19.935 8.911 1.00 89.94 94 MET A CA 1
ATOM 764 C C . MET A 1 94 ? 4.485 18.429 8.643 1.00 89.94 94 MET A C 1
ATOM 766 O O . MET A 1 94 ? 4.664 18.005 7.504 1.00 89.94 94 MET A O 1
ATOM 770 N N . VAL A 1 95 ? 4.260 17.623 9.677 1.00 91.44 95 VAL A N 1
ATOM 771 C CA . VAL A 1 95 ? 4.050 16.175 9.571 1.00 91.44 95 VAL A CA 1
ATOM 772 C C . VAL A 1 95 ? 2.681 15.856 10.136 1.00 91.44 95 VAL A C 1
ATOM 774 O O . VAL A 1 95 ? 2.375 16.233 11.264 1.00 91.44 95 VAL A O 1
ATOM 777 N N . VAL A 1 96 ? 1.866 15.147 9.357 1.00 91.62 96 VAL A N 1
ATOM 778 C CA . VAL A 1 96 ? 0.512 14.745 9.749 1.00 91.62 96 VAL A CA 1
ATOM 779 C C . VAL A 1 96 ? 0.448 13.230 9.840 1.00 91.62 96 VAL A C 1
ATOM 781 O O . VAL A 1 96 ? 0.761 12.539 8.871 1.00 91.62 96 VAL A O 1
ATOM 784 N N . THR A 1 97 ? 0.030 12.699 10.986 1.00 92.19 97 THR A N 1
ATOM 785 C CA . THR A 1 97 ? -0.227 11.264 11.149 1.00 92.19 97 THR A CA 1
ATOM 786 C C . THR A 1 97 ? -1.717 10.981 10.949 1.00 92.19 97 THR A C 1
ATOM 788 O O . THR A 1 97 ? -2.589 11.740 11.375 1.00 92.19 97 THR A O 1
ATOM 791 N N . SER A 1 98 ? -2.030 9.883 10.266 1.00 86.19 98 SER A N 1
ATOM 792 C CA . SER A 1 98 ? -3.396 9.385 10.102 1.00 86.19 98 SER A CA 1
ATOM 793 C C . SER A 1 98 ? -3.373 7.893 9.783 1.00 86.19 98 SER A C 1
ATOM 795 O O . SER A 1 98 ? -2.335 7.336 9.417 1.00 86.19 98 SER A O 1
ATOM 797 N N . ARG A 1 99 ? -4.531 7.237 9.870 1.00 77.00 99 ARG A N 1
ATOM 798 C CA . ARG A 1 99 ? -4.740 5.910 9.274 1.00 77.00 99 ARG A CA 1
ATOM 799 C C . ARG A 1 99 ? -4.875 6.061 7.753 1.00 77.00 99 ARG A C 1
ATOM 801 O O . ARG A 1 99 ? -5.557 6.970 7.297 1.00 77.00 99 ARG A O 1
ATOM 808 N N . ILE A 1 100 ? -4.340 5.122 6.963 1.00 63.03 100 ILE A N 1
ATOM 809 C CA . ILE A 1 100 ? -4.420 5.186 5.482 1.00 63.03 100 ILE A CA 1
ATOM 810 C C . ILE A 1 100 ? -5.864 5.276 4.951 1.00 63.03 100 ILE A C 1
ATOM 812 O O . ILE A 1 100 ? -6.116 5.735 3.841 1.00 63.03 100 ILE A O 1
ATOM 816 N N . GLN A 1 101 ? -6.813 4.738 5.724 1.00 59.47 101 GLN A N 1
ATOM 817 C CA . GLN A 1 101 ? -8.220 4.639 5.343 1.00 59.47 101 GLN A CA 1
ATOM 818 C C . GLN A 1 101 ? -8.960 5.973 5.490 1.00 59.47 101 GLN A C 1
ATOM 820 O O . GLN A 1 101 ? -10.082 6.091 5.002 1.00 59.47 101 GLN A O 1
ATOM 825 N N . ASP A 1 102 ? -8.351 6.943 6.172 1.00 71.06 102 ASP A N 1
ATOM 826 C CA . ASP A 1 102 ? -8.932 8.252 6.418 1.00 71.06 102 ASP A CA 1
ATOM 827 C C . ASP A 1 102 ? -9.007 9.084 5.134 1.00 71.06 102 ASP A C 1
ATOM 829 O O . ASP A 1 102 ? -8.030 9.231 4.400 1.00 71.06 102 ASP A O 1
ATOM 833 N N . GLU A 1 103 ? -10.184 9.643 4.860 1.00 71.25 103 GLU A N 1
ATOM 834 C CA . GLU A 1 103 ? -10.415 10.455 3.662 1.00 71.25 103 GLU A CA 1
ATOM 835 C C . GLU A 1 103 ? -9.602 11.751 3.680 1.00 71.25 103 GLU A C 1
ATOM 837 O O . GLU A 1 103 ? -9.088 12.155 2.638 1.00 71.25 103 GLU A O 1
ATOM 842 N N . GLY A 1 104 ? -9.399 12.347 4.860 1.00 74.06 104 GLY A N 1
ATOM 843 C CA . GLY A 1 104 ? -8.578 13.546 5.007 1.00 74.06 104 GLY A CA 1
ATOM 844 C C . GLY A 1 104 ? -7.112 13.292 4.660 1.00 74.06 104 GLY A C 1
ATOM 845 O O . GLY A 1 104 ? -6.491 14.083 3.955 1.00 74.06 104 GLY A O 1
ATOM 846 N N . TRP A 1 105 ? -6.569 12.145 5.075 1.00 76.38 105 TRP A N 1
ATOM 847 C CA . TRP A 1 105 ? -5.235 11.713 4.657 1.00 76.38 105 TRP A CA 1
ATOM 848 C C . TRP A 1 105 ? -5.128 11.546 3.137 1.00 76.38 105 TRP A C 1
ATOM 850 O O . TRP A 1 105 ? -4.132 11.960 2.546 1.00 76.38 105 TRP A O 1
ATOM 860 N N . ARG A 1 106 ? -6.154 10.984 2.481 1.00 67.81 106 ARG A N 1
ATOM 861 C CA . ARG A 1 106 ? -6.179 10.825 1.013 1.00 67.81 106 ARG A CA 1
ATOM 862 C C . ARG A 1 106 ? -6.212 12.162 0.281 1.00 67.81 106 ARG A C 1
ATOM 864 O O . ARG A 1 106 ? -5.574 12.296 -0.757 1.00 67.81 106 ARG A O 1
ATOM 871 N N . GLU A 1 107 ? -6.944 13.138 0.809 1.00 74.38 107 GLU A N 1
ATOM 872 C CA . GLU A 1 107 ? -6.985 14.487 0.242 1.00 74.38 107 GLU A CA 1
ATOM 873 C C . GLU A 1 107 ? -5.630 15.197 0.370 1.00 74.38 107 GLU A C 1
ATOM 875 O O . GLU A 1 107 ? -5.208 15.885 -0.558 1.00 74.38 107 GLU A O 1
ATOM 880 N N . LEU A 1 108 ? -4.920 14.992 1.485 1.00 76.25 108 LEU A N 1
ATOM 881 C CA . LEU A 1 108 ? -3.585 15.559 1.696 1.00 76.25 108 LEU A CA 1
ATOM 882 C C . LEU A 1 108 ? -2.477 14.839 0.909 1.00 76.25 108 LEU A C 1
ATOM 884 O O . LEU A 1 108 ? -1.464 15.462 0.620 1.00 76.25 108 LEU A O 1
ATOM 888 N N . SER A 1 109 ? -2.646 13.558 0.571 1.00 67.38 109 SER A N 1
ATOM 889 C CA . SER A 1 109 ? -1.637 12.740 -0.132 1.00 67.38 109 SER A CA 1
ATOM 890 C C . SER A 1 109 ? -1.872 12.597 -1.644 1.00 67.38 109 SER A C 1
ATOM 892 O O . SER A 1 109 ? -1.064 11.976 -2.335 1.00 67.38 109 SER A O 1
ATOM 894 N N . GLY A 1 110 ? -2.972 13.138 -2.184 1.00 56.75 110 GLY A N 1
ATOM 895 C CA . GLY A 1 110 ? -3.360 12.999 -3.592 1.00 56.75 110 GLY A CA 1
ATOM 896 C C . GLY A 1 110 ? -3.618 14.324 -4.325 1.00 56.75 110 GLY A C 1
ATOM 897 O O . GLY A 1 110 ? -3.910 15.358 -3.732 1.00 56.75 110 GLY A O 1
ATOM 898 N N . GLY A 1 111 ? -3.582 14.288 -5.663 1.00 57.84 111 GLY A N 1
ATOM 899 C CA . GLY A 1 111 ? -3.961 15.418 -6.526 1.00 57.84 111 GLY A CA 1
ATOM 900 C C . GLY A 1 111 ? -2.818 16.391 -6.849 1.00 57.84 111 GLY A C 1
ATOM 901 O O . GLY A 1 111 ? -1.693 15.972 -7.084 1.00 57.84 111 GLY A O 1
ATOM 902 N N . SER A 1 112 ? -3.127 17.694 -6.932 1.00 46.06 112 SER A N 1
ATOM 903 C CA . SER A 1 112 ? -2.177 18.789 -7.226 1.00 46.06 112 SER A CA 1
ATOM 904 C C . SER A 1 112 ? -1.396 19.292 -6.004 1.00 46.06 112 SER A C 1
ATOM 906 O O . SER A 1 112 ? -0.674 20.284 -6.093 1.00 46.06 112 SER A O 1
ATOM 908 N N . PHE A 1 113 ? -1.601 18.661 -4.848 1.00 59.03 113 PHE A N 1
ATOM 909 C CA . PHE A 1 113 ? -0.929 18.963 -3.593 1.00 59.03 113 PHE A CA 1
ATOM 910 C C . PHE A 1 113 ? 0.113 17.864 -3.357 1.00 59.03 113 PHE A C 1
ATOM 912 O O . PHE A 1 113 ? -0.221 16.763 -2.938 1.00 59.03 113 PHE A O 1
ATOM 919 N N . ASP A 1 114 ? 1.355 18.146 -3.746 1.00 58.69 114 ASP A N 1
ATOM 920 C CA . ASP A 1 114 ? 2.470 17.189 -3.774 1.00 58.69 114 ASP A CA 1
ATOM 921 C C . ASP A 1 114 ? 3.126 17.066 -2.387 1.00 58.69 114 ASP A C 1
ATOM 923 O O . ASP A 1 114 ? 4.260 17.490 -2.169 1.00 58.69 114 ASP A O 1
ATOM 927 N N . ALA A 1 115 ? 2.368 16.584 -1.398 1.00 69.25 115 ALA A N 1
ATOM 928 C CA . ALA A 1 115 ? 2.906 16.330 -0.065 1.00 69.25 115 ALA A CA 1
ATOM 929 C C . ALA A 1 115 ? 3.687 15.006 -0.043 1.00 69.25 115 ALA A C 1
ATOM 931 O O . ALA A 1 115 ? 3.171 13.953 -0.432 1.00 69.25 115 ALA A O 1
ATOM 932 N N . GLU A 1 116 ? 4.921 15.038 0.472 1.00 78.00 116 GLU A N 1
ATOM 933 C CA . GLU A 1 116 ? 5.707 13.823 0.686 1.00 78.00 116 GLU A CA 1
ATOM 934 C C . GLU A 1 116 ? 4.957 12.880 1.637 1.00 78.00 116 GLU A C 1
ATOM 936 O O . GLU A 1 116 ? 4.570 13.249 2.748 1.00 78.00 116 GLU A O 1
ATOM 941 N N . THR A 1 117 ? 4.724 11.650 1.184 1.00 74.81 117 THR A N 1
ATOM 942 C CA . THR A 1 117 ? 3.906 10.673 1.902 1.00 74.81 117 THR A CA 1
ATOM 943 C C . THR A 1 117 ? 4.775 9.530 2.408 1.00 74.81 117 THR A C 1
ATOM 945 O O . THR A 1 117 ? 5.443 8.853 1.629 1.00 74.81 117 THR A O 1
ATOM 948 N N . VAL A 1 118 ? 4.726 9.276 3.719 1.00 77.62 118 VAL A N 1
ATOM 949 C CA . VAL A 1 118 ? 5.447 8.177 4.375 1.00 77.62 118 VAL A CA 1
ATOM 950 C C . VAL A 1 118 ? 4.445 7.184 4.955 1.00 77.62 118 VAL A C 1
ATOM 952 O O . VAL A 1 118 ? 3.589 7.552 5.759 1.00 77.62 118 VAL A O 1
ATOM 955 N N . VAL A 1 119 ? 4.566 5.909 4.581 1.00 70.44 119 VAL A N 1
ATOM 956 C CA . VAL A 1 119 ? 3.722 4.826 5.105 1.00 70.44 119 VAL A CA 1
ATOM 957 C C . VAL A 1 119 ? 4.516 3.997 6.115 1.00 70.44 119 VAL A C 1
ATOM 959 O O . VAL A 1 119 ? 5.588 3.471 5.814 1.00 70.44 119 VAL A O 1
ATOM 962 N N . ILE A 1 120 ? 3.991 3.872 7.338 1.00 76.94 120 ILE A N 1
ATOM 963 C CA . ILE A 1 120 ? 4.613 3.055 8.387 1.00 76.94 120 ILE A CA 1
ATOM 964 C C . ILE A 1 120 ? 4.352 1.579 8.115 1.00 76.94 120 ILE A C 1
ATOM 966 O O . ILE A 1 120 ? 3.204 1.145 8.015 1.00 76.94 120 ILE A O 1
ATOM 970 N N . GLN A 1 121 ? 5.433 0.804 8.047 1.00 71.31 121 GLN A N 1
ATOM 971 C CA . GLN A 1 121 ? 5.365 -0.599 7.677 1.00 71.31 121 GLN A CA 1
ATOM 972 C C . GLN A 1 121 ? 5.216 -1.566 8.834 1.00 71.31 121 GLN A C 1
ATOM 974 O O . GLN A 1 121 ? 5.695 -1.330 9.943 1.00 71.31 121 GLN A O 1
ATOM 979 N N . ALA A 1 122 ? 4.565 -2.692 8.532 1.00 77.31 122 ALA A N 1
ATOM 980 C CA . ALA A 1 122 ? 4.546 -3.849 9.407 1.00 77.31 122 ALA A CA 1
ATOM 981 C C . ALA A 1 122 ? 5.987 -4.258 9.740 1.00 77.31 122 ALA A C 1
ATOM 983 O O . ALA A 1 122 ? 6.849 -4.323 8.857 1.00 77.31 122 ALA A O 1
ATOM 984 N N . ILE A 1 123 ? 6.247 -4.531 11.016 1.00 85.38 123 ILE A N 1
ATOM 985 C CA . ILE A 1 123 ? 7.576 -4.953 11.445 1.00 85.38 123 ILE A CA 1
ATOM 986 C C . ILE A 1 123 ? 7.862 -6.358 10.915 1.00 85.38 123 ILE A C 1
ATOM 988 O O . ILE A 1 123 ? 6.992 -7.228 10.860 1.00 85.38 123 ILE A O 1
ATOM 992 N N . THR A 1 124 ? 9.108 -6.577 10.518 1.00 85.00 124 THR A N 1
ATOM 993 C CA . THR A 1 124 ? 9.589 -7.880 10.051 1.00 85.00 124 THR A CA 1
ATOM 994 C C . THR A 1 124 ? 9.628 -8.897 11.193 1.00 85.00 124 THR A C 1
ATOM 996 O O . THR A 1 124 ? 9.700 -8.530 12.368 1.00 85.00 124 THR A O 1
ATOM 999 N N . GLU A 1 125 ? 9.666 -10.190 10.860 1.00 88.81 125 GLU A N 1
ATOM 1000 C CA . GLU A 1 125 ? 9.837 -11.252 11.862 1.00 88.81 125 GLU A CA 1
ATOM 1001 C C . GLU A 1 125 ? 11.095 -11.044 12.711 1.00 88.81 125 GLU A C 1
ATOM 1003 O O . GLU A 1 125 ? 11.054 -11.192 13.931 1.00 88.81 125 GLU A O 1
ATOM 1008 N N . THR A 1 126 ? 12.199 -10.629 12.087 1.00 91.25 126 THR A N 1
ATOM 1009 C CA . THR A 1 126 ? 13.455 -10.334 12.784 1.00 91.25 126 THR A CA 1
ATOM 1010 C C . THR A 1 126 ? 13.281 -9.189 13.783 1.00 91.25 126 THR A C 1
ATOM 1012 O O . THR A 1 126 ? 13.721 -9.294 14.929 1.00 91.25 126 THR A O 1
ATOM 1015 N N . GLN A 1 127 ? 12.599 -8.108 13.390 1.00 94.38 127 GLN A N 1
ATOM 1016 C CA . GLN A 1 127 ? 12.303 -6.983 14.286 1.00 94.38 127 GLN A CA 1
ATOM 1017 C C . GLN A 1 127 ? 11.378 -7.402 15.437 1.00 94.38 127 GLN A C 1
ATOM 1019 O O . GLN A 1 127 ? 11.624 -7.026 16.583 1.00 94.38 127 GLN A O 1
ATOM 1024 N N . ALA A 1 128 ? 10.363 -8.226 15.166 1.00 94.12 128 ALA A N 1
ATOM 1025 C CA . ALA A 1 128 ? 9.470 -8.757 16.192 1.00 94.12 128 ALA A CA 1
ATOM 1026 C C . ALA A 1 128 ? 10.211 -9.654 17.201 1.00 94.12 128 ALA A C 1
ATOM 1028 O O . ALA A 1 128 ? 10.067 -9.480 18.412 1.00 94.12 128 ALA A O 1
ATOM 1029 N N . GLN A 1 129 ? 11.067 -10.564 16.729 1.00 94.62 129 GLN A N 1
ATOM 1030 C CA . GLN A 1 129 ? 11.922 -11.391 17.589 1.00 94.62 129 GLN A CA 1
ATOM 1031 C C . GLN A 1 129 ? 12.892 -10.541 18.417 1.00 94.62 129 GLN A C 1
ATOM 1033 O O . GLN A 1 129 ? 13.093 -10.815 19.599 1.00 94.62 129 GLN A O 1
ATOM 1038 N N . THR A 1 130 ? 13.441 -9.476 17.823 1.00 96.06 130 THR A N 1
ATOM 1039 C CA . THR A 1 130 ? 14.328 -8.526 18.514 1.00 96.06 130 THR A CA 1
ATOM 1040 C C . THR A 1 130 ? 13.593 -7.816 19.646 1.00 96.06 130 THR A C 1
ATOM 1042 O O . THR A 1 130 ? 14.099 -7.747 20.764 1.00 96.06 130 THR A O 1
ATOM 1045 N N . TYR A 1 131 ? 12.369 -7.346 19.392 1.00 96.31 131 TYR A N 1
ATOM 1046 C CA . TYR A 1 131 ? 11.520 -6.754 20.423 1.00 96.31 131 TYR A CA 1
ATOM 1047 C C . TYR A 1 131 ? 11.268 -7.733 21.577 1.00 96.31 131 TYR A C 1
ATOM 1049 O O . TYR A 1 131 ? 11.398 -7.354 22.740 1.00 96.31 131 TYR A O 1
ATOM 1057 N N . LEU A 1 132 ? 10.940 -8.993 21.278 1.00 96.12 132 LEU A N 1
ATOM 1058 C CA . LEU A 1 132 ? 10.686 -10.007 22.304 1.00 96.12 132 LEU A CA 1
ATOM 1059 C C . LEU A 1 132 ? 11.935 -10.306 23.136 1.00 96.12 132 LEU A C 1
ATOM 1061 O O . LEU A 1 132 ? 11.844 -10.331 24.360 1.00 96.12 132 LEU A O 1
ATOM 1065 N N . ALA A 1 133 ? 13.092 -10.470 22.493 1.00 95.00 133 ALA A N 1
ATOM 1066 C CA . ALA A 1 133 ? 14.366 -10.717 23.167 1.00 95.00 133 ALA A CA 1
ATOM 1067 C C . ALA A 1 133 ? 14.815 -9.545 24.059 1.00 95.00 133 ALA A C 1
ATOM 1069 O O . ALA A 1 133 ? 15.554 -9.753 25.014 1.00 95.00 133 ALA A O 1
ATOM 1070 N N . ALA A 1 134 ? 14.357 -8.322 23.774 1.00 95.56 134 ALA A N 1
ATOM 1071 C CA . ALA A 1 134 ? 14.617 -7.152 24.611 1.00 95.56 134 ALA A CA 1
ATOM 1072 C C . ALA A 1 134 ? 13.699 -7.055 25.848 1.00 95.56 134 ALA A C 1
ATOM 1074 O O . ALA A 1 134 ? 14.002 -6.297 26.766 1.00 95.56 134 ALA A O 1
ATOM 1075 N N . HIS A 1 135 ? 12.575 -7.783 25.880 1.00 94.62 135 HIS A N 1
ATOM 1076 C CA . HIS A 1 135 ? 11.556 -7.669 26.936 1.00 94.62 135 HIS A CA 1
ATOM 1077 C C . HIS A 1 135 ? 11.294 -8.969 27.711 1.00 94.62 135 HIS A C 1
ATOM 1079 O O . HIS A 1 135 ? 10.528 -8.947 28.675 1.00 94.62 135 HIS A O 1
ATOM 1085 N N . LEU A 1 136 ? 11.878 -10.086 27.283 1.00 93.56 136 LEU A N 1
ATOM 1086 C CA . LEU A 1 136 ? 11.771 -11.409 27.894 1.00 93.56 136 LEU A CA 1
ATOM 1087 C C . LEU A 1 136 ? 13.166 -12.032 27.999 1.00 93.56 136 LEU A C 1
ATOM 1089 O O . LEU A 1 136 ? 14.079 -11.643 27.272 1.00 93.56 136 LEU A O 1
ATOM 1093 N N . GLU A 1 137 ? 13.316 -13.052 28.843 1.00 92.81 137 GLU A N 1
ATOM 1094 C CA . GLU A 1 137 ? 14.515 -13.892 28.820 1.00 92.81 137 GLU A CA 1
ATOM 1095 C C . GLU A 1 137 ? 14.694 -14.521 27.429 1.00 92.81 137 GLU A C 1
ATOM 1097 O O . GLU A 1 137 ? 13.725 -14.964 26.810 1.00 92.81 137 GLU A O 1
ATOM 1102 N N . VAL A 1 138 ? 15.934 -14.609 26.932 1.00 90.69 138 VAL A N 1
ATOM 1103 C CA . VAL A 1 138 ? 16.228 -15.036 25.544 1.00 90.69 138 VAL A CA 1
ATOM 1104 C C . VAL A 1 138 ? 15.586 -16.389 25.203 1.00 90.69 138 VAL A C 1
ATOM 1106 O O . VAL A 1 138 ? 15.051 -16.578 24.109 1.00 90.69 138 VAL A O 1
ATOM 1109 N N . SER A 1 139 ? 15.594 -17.326 26.155 1.00 91.06 139 SER A N 1
ATOM 1110 C CA . SER A 1 139 ? 14.968 -18.644 25.987 1.00 91.06 139 SER A CA 1
ATOM 1111 C C . SER A 1 139 ? 13.434 -18.589 25.955 1.00 91.06 139 SER A C 1
ATOM 1113 O O . SER A 1 139 ? 12.818 -19.325 25.184 1.00 91.06 139 SER A O 1
ATOM 1115 N N . GLU A 1 140 ? 12.812 -17.688 26.723 1.00 92.38 140 GLU A N 1
ATOM 1116 C CA . GLU A 1 140 ? 11.361 -17.474 26.717 1.00 92.38 140 GLU A CA 1
ATOM 1117 C C . GLU A 1 140 ? 10.901 -16.758 25.447 1.00 92.38 140 GLU A C 1
ATOM 1119 O O . GLU A 1 140 ? 9.884 -17.141 24.872 1.00 92.38 140 GLU A O 1
ATOM 1124 N N . ALA A 1 141 ? 11.657 -15.763 24.971 1.00 93.44 141 ALA A N 1
ATOM 1125 C CA . ALA A 1 141 ? 11.383 -15.078 23.709 1.00 93.44 141 ALA A CA 1
ATOM 1126 C C . ALA A 1 141 ? 11.380 -16.064 22.529 1.00 93.44 141 ALA A C 1
ATOM 1128 O O . ALA A 1 141 ? 10.459 -16.058 21.707 1.00 93.44 141 ALA A O 1
ATOM 1129 N N . ALA A 1 142 ? 12.380 -16.951 22.482 1.00 92.69 142 ALA A N 1
ATOM 1130 C CA . ALA A 1 142 ? 12.468 -18.001 21.475 1.00 92.69 142 ALA A CA 1
ATOM 1131 C C . ALA A 1 142 ? 11.316 -19.017 21.591 1.00 92.69 142 ALA A C 1
ATOM 1133 O O . ALA A 1 142 ? 10.751 -19.414 20.568 1.00 92.69 142 ALA A O 1
ATOM 1134 N N . ASP A 1 143 ? 10.929 -19.423 22.810 1.00 92.75 143 ASP A N 1
ATOM 1135 C CA . ASP A 1 143 ? 9.799 -20.345 23.001 1.00 92.75 143 ASP A CA 1
ATOM 1136 C C . ASP A 1 143 ? 8.463 -19.713 22.594 1.00 92.75 143 ASP A C 1
ATOM 1138 O O . ASP A 1 143 ? 7.677 -20.352 21.890 1.00 92.75 143 ASP A O 1
ATOM 1142 N N . LEU A 1 144 ? 8.227 -18.450 22.969 1.00 93.81 144 LEU A N 1
ATOM 1143 C CA . LEU A 1 144 ? 7.041 -17.695 22.568 1.00 93.81 144 LEU A CA 1
ATOM 1144 C C . LEU A 1 144 ? 6.935 -17.664 21.046 1.00 93.81 144 LEU A C 1
ATOM 1146 O O . LEU A 1 144 ? 5.926 -18.112 20.502 1.00 93.81 144 LEU A O 1
ATOM 1150 N N . TRP A 1 145 ? 7.981 -17.198 20.353 1.00 94.25 145 TRP A N 1
ATOM 1151 C CA . TRP A 1 145 ? 7.957 -17.060 18.894 1.00 94.25 145 TRP A CA 1
ATOM 1152 C C . TRP A 1 145 ? 7.723 -18.396 18.181 1.00 94.25 145 TRP A C 1
ATOM 1154 O O . TRP A 1 145 ? 6.937 -18.490 17.233 1.00 94.25 145 TRP A O 1
ATOM 1164 N N . ARG A 1 146 ? 8.366 -19.461 18.671 1.00 92.38 146 ARG A N 1
ATOM 1165 C CA . ARG A 1 146 ? 8.225 -20.818 18.132 1.00 92.38 146 ARG A CA 1
ATOM 1166 C C . ARG A 1 146 ? 6.796 -21.351 18.252 1.00 92.38 146 ARG A C 1
ATOM 1168 O O . ARG A 1 146 ? 6.368 -22.105 17.382 1.00 92.38 146 ARG A O 1
ATOM 1175 N N . ARG A 1 147 ? 6.069 -20.979 19.310 1.00 91.56 147 ARG A N 1
ATOM 1176 C CA . ARG A 1 147 ? 4.688 -21.426 19.564 1.00 91.56 147 ARG A CA 1
ATOM 1177 C C . ARG A 1 147 ? 3.619 -20.611 18.845 1.00 91.56 147 ARG A C 1
ATOM 1179 O O . ARG A 1 147 ? 2.487 -21.084 18.774 1.00 91.56 147 ARG A O 1
ATOM 1186 N N . LEU A 1 148 ? 3.943 -19.424 18.332 1.00 91.88 148 LEU A N 1
ATOM 1187 C CA . LEU A 1 148 ? 3.021 -18.685 17.471 1.00 91.88 148 LEU A CA 1
ATOM 1188 C C . LEU A 1 148 ? 2.781 -19.487 16.189 1.00 91.88 148 LEU A C 1
ATOM 1190 O O . LEU A 1 148 ? 3.737 -19.887 15.522 1.00 91.88 148 LEU A O 1
ATOM 1194 N N . ASP A 1 149 ? 1.515 -19.714 15.846 1.00 88.69 149 ASP A N 1
ATOM 1195 C CA . ASP A 1 149 ? 1.151 -20.198 14.516 1.00 88.69 149 ASP A CA 1
ATOM 1196 C C . ASP A 1 149 ? 1.251 -19.057 13.485 1.00 88.69 149 ASP A C 1
ATOM 1198 O O . ASP A 1 149 ? 1.467 -17.892 13.831 1.00 88.69 149 ASP A O 1
ATOM 1202 N N . ASP A 1 150 ? 1.098 -19.374 12.199 1.00 84.44 150 ASP A N 1
ATOM 1203 C CA . ASP A 1 150 ? 1.261 -18.386 11.120 1.00 84.44 150 ASP A CA 1
ATOM 1204 C C . ASP A 1 150 ? 0.244 -17.238 11.188 1.00 84.44 150 ASP A C 1
ATOM 1206 O O . ASP A 1 150 ? 0.488 -16.151 10.660 1.00 84.44 150 ASP A O 1
ATOM 1210 N N . ARG A 1 151 ? -0.902 -17.460 11.842 1.00 85.38 151 ARG A N 1
ATOM 1211 C CA . ARG A 1 151 ? -1.908 -16.423 12.085 1.00 85.38 151 ARG A CA 1
ATOM 1212 C C . ARG A 1 151 ? -1.409 -15.450 13.145 1.00 85.38 151 ARG A C 1
ATOM 1214 O O . ARG A 1 151 ? -1.387 -14.245 12.910 1.00 85.38 151 ARG A O 1
ATOM 1221 N N . MET A 1 152 ? -0.952 -15.962 14.282 1.00 89.00 152 MET A N 1
ATOM 1222 C CA . MET A 1 152 ? -0.452 -15.133 15.376 1.00 89.00 152 MET A CA 1
ATOM 1223 C C . MET A 1 152 ? 0.872 -14.438 15.035 1.00 89.00 152 MET A C 1
ATOM 1225 O O . MET A 1 152 ? 1.090 -13.314 15.486 1.00 89.00 152 MET A O 1
ATOM 1229 N N . ARG A 1 153 ? 1.729 -15.043 14.198 1.00 89.19 153 ARG A N 1
ATOM 1230 C CA . ARG A 1 153 ? 2.905 -14.357 13.628 1.00 89.19 153 ARG A CA 1
ATOM 1231 C C . ARG A 1 153 ? 2.510 -13.208 12.705 1.00 89.19 153 ARG A C 1
ATOM 1233 O O . ARG A 1 153 ? 3.148 -12.164 12.746 1.00 89.19 153 ARG A O 1
ATOM 1240 N N . GLY A 1 154 ? 1.435 -13.375 11.931 1.00 84.44 154 GLY A N 1
ATOM 1241 C CA . GLY A 1 154 ? 0.843 -12.288 11.151 1.00 84.44 154 GLY A CA 1
ATOM 1242 C C . GLY A 1 154 ? 0.404 -11.123 12.039 1.00 84.44 154 GLY A C 1
ATOM 1243 O O . GLY A 1 154 ? 0.792 -9.993 11.791 1.00 84.44 154 GLY A O 1
ATOM 1244 N N . LEU A 1 155 ? -0.313 -11.390 13.136 1.00 87.75 155 LEU A N 1
ATOM 1245 C CA . LEU A 1 155 ? -0.690 -10.338 14.094 1.00 87.75 155 LEU A CA 1
ATOM 1246 C C . LEU A 1 155 ? 0.535 -9.680 14.753 1.00 87.75 155 LEU A C 1
ATOM 1248 O O . LEU A 1 155 ? 0.550 -8.476 14.995 1.00 87.75 155 LEU A O 1
ATOM 1252 N N . ALA A 1 156 ? 1.590 -10.451 15.018 1.00 90.94 156 ALA A N 1
ATOM 1253 C CA . ALA A 1 156 ? 2.834 -9.964 15.606 1.00 90.94 156 ALA A CA 1
ATOM 1254 C C . ALA A 1 156 ? 3.613 -8.973 14.715 1.00 90.94 156 ALA A C 1
ATOM 1256 O O . ALA A 1 156 ? 4.553 -8.346 15.205 1.00 90.94 156 ALA A O 1
ATOM 1257 N N . SER A 1 157 ? 3.228 -8.782 13.447 1.00 86.94 157 SER A N 1
ATOM 1258 C CA . SER A 1 157 ? 3.821 -7.750 12.587 1.00 86.94 157 SER A CA 1
ATOM 1259 C C . SER A 1 157 ? 3.323 -6.332 12.902 1.00 86.94 157 SER A C 1
ATOM 1261 O O . SER A 1 157 ? 3.801 -5.363 12.313 1.00 86.94 157 SER A O 1
ATOM 1263 N N . THR A 1 158 ? 2.374 -6.179 13.829 1.00 87.44 158 THR A N 1
ATOM 1264 C CA . THR A 1 158 ? 1.942 -4.882 14.362 1.00 87.44 158 THR A CA 1
ATOM 1265 C C . THR A 1 158 ? 2.490 -4.705 15.783 1.00 87.44 158 THR A C 1
ATOM 1267 O O . THR A 1 158 ? 2.173 -5.525 16.649 1.00 87.44 158 THR A O 1
ATOM 1270 N N . PRO A 1 159 ? 3.249 -3.631 16.090 1.00 92.00 159 PRO A N 1
ATOM 1271 C CA . PRO A 1 159 ? 3.875 -3.449 17.406 1.00 92.00 159 PRO A CA 1
ATOM 1272 C C . PRO A 1 159 ? 2.913 -3.563 18.600 1.00 92.00 159 PRO A C 1
ATOM 1274 O O . PRO A 1 159 ? 3.234 -4.209 19.596 1.00 92.00 159 PRO A O 1
ATOM 1277 N N . LEU A 1 160 ? 1.706 -2.994 18.489 1.00 91.19 160 LEU A N 1
ATOM 1278 C CA . LEU A 1 160 ? 0.681 -3.080 19.535 1.00 91.19 160 LEU A CA 1
ATOM 1279 C C . LEU A 1 160 ? 0.225 -4.526 19.789 1.00 91.19 160 LEU A C 1
ATOM 1281 O O . LEU A 1 160 ? 0.090 -4.945 20.938 1.00 91.19 160 LEU A O 1
ATOM 1285 N N . LEU A 1 161 ? -0.006 -5.298 18.727 1.00 91.88 161 LEU A N 1
ATOM 1286 C CA . LEU A 1 161 ? -0.459 -6.685 18.828 1.00 91.88 161 LEU A CA 1
ATOM 1287 C C . LEU A 1 161 ? 0.665 -7.602 19.320 1.00 91.88 161 LEU A C 1
ATOM 1289 O O . LEU A 1 161 ? 0.413 -8.471 20.151 1.00 91.88 161 LEU A O 1
ATOM 1293 N N . LEU A 1 162 ? 1.910 -7.367 18.895 1.00 94.81 162 LEU A N 1
ATOM 1294 C CA . LEU A 1 162 ? 3.085 -8.047 19.442 1.00 94.81 162 LEU A CA 1
ATOM 1295 C C . LEU A 1 162 ? 3.220 -7.808 20.950 1.00 94.81 162 LEU A C 1
ATOM 1297 O O . LEU A 1 162 ? 3.456 -8.747 21.715 1.00 94.81 162 LEU A O 1
ATOM 1301 N N . TRP A 1 163 ? 3.021 -6.564 21.389 1.00 94.00 163 TRP A N 1
ATOM 1302 C CA . TRP A 1 163 ? 2.978 -6.236 22.808 1.00 94.00 163 TRP A CA 1
ATOM 1303 C C . TRP A 1 163 ? 1.848 -6.990 23.529 1.00 94.00 163 TRP A C 1
ATOM 1305 O O . TRP A 1 163 ? 2.116 -7.625 24.549 1.00 94.00 163 TRP A O 1
ATOM 1315 N N . LEU A 1 164 ? 0.623 -7.017 22.987 1.00 92.44 164 LEU A N 1
ATOM 1316 C CA . LEU A 1 164 ? -0.496 -7.778 23.569 1.00 92.44 164 LEU A CA 1
ATOM 1317 C C . LEU A 1 164 ? -0.213 -9.286 23.651 1.00 92.44 164 LEU A C 1
ATOM 1319 O O . LEU A 1 164 ? -0.532 -9.912 24.662 1.00 92.44 164 LEU A O 1
ATOM 1323 N N . ILE A 1 165 ? 0.410 -9.872 22.624 1.00 93.94 165 ILE A N 1
ATOM 1324 C CA . ILE A 1 165 ? 0.827 -11.283 22.604 1.00 93.94 165 ILE A CA 1
ATOM 1325 C C . ILE A 1 165 ? 1.814 -11.559 23.741 1.00 93.94 165 ILE A C 1
ATOM 1327 O O . ILE A 1 165 ? 1.632 -12.512 24.502 1.00 93.94 165 ILE A O 1
ATOM 1331 N N . LYS A 1 166 ? 2.829 -10.702 23.894 1.00 92.94 166 LYS A N 1
ATOM 1332 C CA . LYS A 1 166 ? 3.806 -10.790 24.985 1.00 92.94 166 LYS A CA 1
ATOM 1333 C C . LYS A 1 166 ? 3.124 -10.677 26.355 1.00 92.94 166 LYS A C 1
ATOM 1335 O O . LYS A 1 166 ? 3.394 -11.482 27.245 1.00 92.94 166 LYS A O 1
ATOM 1340 N N . GLU A 1 167 ? 2.210 -9.724 26.534 1.00 90.25 167 GLU A N 1
ATOM 1341 C CA . GLU A 1 167 ? 1.471 -9.570 27.795 1.00 90.25 167 GLU A CA 1
ATOM 1342 C C . GLU A 1 167 ? 0.569 -10.778 28.102 1.00 90.25 167 GLU A C 1
ATOM 1344 O O . GLU A 1 167 ? 0.452 -11.176 29.264 1.00 90.25 167 GLU A O 1
ATOM 1349 N N . ALA A 1 168 ? -0.043 -11.389 27.083 1.00 90.12 168 ALA A N 1
ATOM 1350 C CA . ALA A 1 168 ? -0.844 -12.603 27.233 1.00 90.12 168 ALA A CA 1
ATOM 1351 C C . ALA A 1 168 ? 0.014 -13.829 27.597 1.00 90.12 168 ALA A C 1
ATOM 1353 O O . ALA A 1 168 ? -0.408 -14.658 28.409 1.00 90.12 168 ALA A O 1
ATOM 1354 N N . TRP A 1 169 ? 1.223 -13.933 27.039 1.00 90.62 169 TRP A N 1
ATOM 1355 C CA . TRP A 1 169 ? 2.187 -14.987 27.364 1.00 90.62 169 TRP A CA 1
ATOM 1356 C C . TRP A 1 169 ? 2.603 -14.961 28.837 1.00 90.62 169 TRP A C 1
ATOM 1358 O O . TRP A 1 169 ? 2.508 -15.985 29.521 1.00 90.62 169 TRP A O 1
ATOM 1368 N N . LEU A 1 170 ? 3.010 -13.782 29.322 1.00 88.00 170 LEU A N 1
ATOM 1369 C CA . LEU A 1 170 ? 3.435 -13.569 30.709 1.00 88.00 170 LEU A CA 1
ATOM 1370 C C . LEU A 1 170 ? 2.321 -13.905 31.705 1.00 88.00 170 LEU A C 1
ATOM 1372 O O . LEU A 1 170 ? 2.566 -14.507 32.749 1.00 88.00 170 LEU A O 1
ATOM 1376 N N . GLU A 1 171 ? 1.085 -13.546 31.366 1.00 83.00 171 GLU A N 1
ATOM 1377 C CA . GLU A 1 171 ? -0.071 -13.748 32.236 1.00 83.00 171 GLU A CA 1
ATOM 1378 C C . GLU A 1 171 ? -0.474 -15.223 32.349 1.00 83.00 171 GLU A C 1
ATOM 1380 O O . GLU A 1 171 ? -0.707 -15.748 33.436 1.00 83.00 171 GLU A O 1
ATOM 1385 N N . THR A 1 172 ? -0.560 -15.916 31.218 1.00 80.81 172 THR A N 1
ATOM 1386 C CA . THR A 1 172 ? -1.079 -17.290 31.173 1.00 80.81 172 THR A CA 1
ATOM 1387 C C . THR A 1 172 ? -0.017 -18.356 31.436 1.00 80.81 172 THR A C 1
ATOM 1389 O O . THR A 1 172 ? -0.334 -19.549 31.412 1.00 80.81 172 THR A O 1
ATOM 1392 N N . ARG A 1 173 ? 1.237 -17.939 31.670 1.00 77.81 173 ARG A N 1
ATOM 1393 C CA . ARG A 1 173 ? 2.417 -18.809 31.778 1.00 77.81 173 ARG A CA 1
ATOM 1394 C C . ARG A 1 173 ? 2.545 -19.754 30.579 1.00 77.81 173 ARG A C 1
ATOM 1396 O O . ARG A 1 173 ? 2.727 -20.961 30.739 1.00 77.81 173 ARG A O 1
ATOM 1403 N N . GLY A 1 174 ? 2.416 -19.195 29.376 1.00 72.62 174 GLY A N 1
ATOM 1404 C CA . GLY A 1 174 ? 2.713 -19.906 28.132 1.00 72.62 174 GLY A CA 1
ATOM 1405 C C . GLY A 1 174 ? 1.519 -20.348 27.276 1.00 72.62 174 GLY A C 1
ATOM 1406 O O . GLY A 1 174 ? 1.707 -21.160 26.367 1.00 72.62 174 GLY A O 1
ATOM 1407 N N . ARG A 1 175 ? 0.292 -19.856 27.529 1.00 80.44 175 ARG A N 1
ATOM 1408 C CA . ARG A 1 175 ? -0.872 -20.091 26.647 1.00 80.44 175 ARG A CA 1
ATOM 1409 C C . ARG A 1 175 ? -1.164 -18.861 25.792 1.00 80.44 175 ARG A C 1
ATOM 1411 O O . ARG A 1 175 ? -1.544 -17.809 26.292 1.00 80.44 175 ARG A O 1
ATOM 1418 N N . ILE A 1 176 ? -1.042 -19.009 24.482 1.00 79.62 176 ILE A N 1
ATOM 1419 C CA . ILE A 1 176 ? -1.244 -17.899 23.553 1.00 79.62 176 ILE A CA 1
ATOM 1420 C C . ILE A 1 176 ? -2.685 -17.947 23.026 1.00 79.62 176 ILE A C 1
ATOM 1422 O O . ILE A 1 176 ? -3.133 -19.024 22.625 1.00 79.62 176 ILE A O 1
ATOM 1426 N N . PRO A 1 177 ? -3.424 -16.824 23.047 1.00 80.69 177 PRO A N 1
ATOM 1427 C CA . PRO A 1 177 ? -4.725 -16.711 22.387 1.00 80.69 177 PRO A CA 1
ATOM 1428 C C . PRO A 1 177 ? -4.649 -17.055 20.903 1.00 80.69 177 PRO A C 1
ATOM 1430 O O . PRO A 1 177 ? -3.609 -16.856 20.281 1.00 80.69 177 PRO A O 1
ATOM 1433 N N . GLY A 1 178 ? -5.745 -17.551 20.329 1.00 85.25 178 GLY A N 1
ATOM 1434 C CA . GLY A 1 178 ? -5.745 -18.011 18.935 1.00 85.25 178 GLY A CA 1
ATOM 1435 C C . GLY A 1 178 ? -6.118 -16.943 17.906 1.00 85.25 178 GLY A C 1
ATOM 1436 O O . GLY A 1 178 ? -6.111 -17.226 16.708 1.00 85.25 178 GLY A O 1
ATOM 1437 N N . ASN A 1 179 ? -6.539 -15.757 18.355 1.00 91.69 179 ASN A N 1
ATOM 1438 C CA . ASN A 1 179 ? -7.051 -14.696 17.491 1.00 91.69 179 ASN A CA 1
ATOM 1439 C C . ASN A 1 179 ? -7.004 -13.314 18.163 1.00 91.69 179 ASN A C 1
ATOM 1441 O O . ASN A 1 179 ? -6.782 -13.192 19.373 1.00 91.69 179 ASN A O 1
ATOM 1445 N N . ARG A 1 180 ? -7.256 -12.268 17.369 1.00 91.00 180 ARG A N 1
ATOM 1446 C CA . ARG A 1 180 ? -7.178 -10.868 17.802 1.00 91.00 180 ARG A CA 1
ATOM 1447 C C . ARG A 1 180 ? -8.194 -10.522 18.890 1.00 91.00 180 ARG A C 1
ATOM 1449 O O . ARG A 1 180 ? -7.822 -9.924 19.895 1.00 91.00 180 ARG A O 1
ATOM 1456 N N . GLY A 1 181 ? -9.453 -10.937 18.747 1.00 90.69 181 GLY A N 1
ATOM 1457 C CA . GLY A 1 181 ? -10.492 -10.659 19.750 1.00 90.69 181 GLY A CA 1
ATOM 1458 C C . GLY A 1 181 ? -10.178 -11.262 21.126 1.00 90.69 181 GLY A C 1
ATOM 1459 O O . GLY A 1 181 ? -10.407 -10.620 22.152 1.00 90.69 181 GLY A O 1
ATOM 1460 N N . GLU A 1 182 ? -9.589 -12.460 21.166 1.00 90.62 182 GLU A N 1
ATOM 1461 C CA . GLU A 1 182 ? -9.153 -13.101 22.413 1.00 90.62 182 GLU A CA 1
ATOM 1462 C C . GLU A 1 182 ? -7.950 -12.405 23.070 1.00 90.62 182 GLU A C 1
ATOM 1464 O O . GLU A 1 182 ? -7.891 -12.348 24.300 1.00 90.62 182 GLU A O 1
ATOM 1469 N N . LEU A 1 183 ? -7.018 -11.833 22.292 1.00 91.94 183 LEU A N 1
ATOM 1470 C CA . LEU A 1 183 ? -5.914 -11.029 22.841 1.00 91.94 183 LEU A CA 1
ATOM 1471 C C . LEU A 1 183 ? -6.449 -9.840 23.649 1.00 91.94 183 LEU A C 1
ATOM 1473 O O . LEU A 1 183 ? -6.066 -9.654 24.808 1.00 91.94 183 LEU A O 1
ATOM 1477 N N . TYR A 1 184 ? -7.382 -9.079 23.072 1.00 92.69 184 TYR A N 1
ATOM 1478 C CA . TYR A 1 184 ? -8.014 -7.952 23.761 1.00 92.69 184 TYR A CA 1
ATOM 1479 C C . TYR A 1 184 ? -8.860 -8.401 24.956 1.00 92.69 184 TYR A C 1
ATOM 1481 O O . TYR A 1 184 ? -8.774 -7.800 26.030 1.00 92.69 184 TYR A O 1
ATOM 1489 N N . ALA A 1 185 ? -9.625 -9.490 24.818 1.00 89.56 185 ALA A N 1
ATOM 1490 C CA . ALA A 1 185 ? -10.424 -10.029 25.918 1.00 89.56 185 ALA A CA 1
ATOM 1491 C C . ALA A 1 185 ? -9.552 -10.429 27.123 1.00 89.56 185 ALA A C 1
ATOM 1493 O O . ALA A 1 185 ? -9.911 -10.149 28.274 1.00 89.56 185 ALA A O 1
ATOM 1494 N N . ASN A 1 186 ? -8.385 -11.033 26.876 1.00 89.00 186 ASN A N 1
ATOM 1495 C CA . ASN A 1 186 ? -7.423 -11.383 27.920 1.00 89.00 186 ASN A CA 1
ATOM 1496 C C . ASN A 1 186 ? -6.807 -10.144 28.573 1.00 89.00 186 ASN A C 1
ATOM 1498 O O . ASN A 1 186 ? -6.740 -10.073 29.802 1.00 89.00 186 ASN A O 1
ATOM 1502 N N . PHE A 1 187 ? -6.409 -9.155 27.770 1.00 88.94 187 PHE A N 1
ATOM 1503 C CA . PHE A 1 187 ? -5.877 -7.888 28.267 1.00 88.94 187 PHE A CA 1
ATOM 1504 C C . PHE A 1 187 ? -6.870 -7.173 29.198 1.00 88.94 187 PHE A C 1
ATOM 1506 O O . PHE A 1 187 ? -6.526 -6.827 30.331 1.00 88.94 187 PHE A O 1
ATOM 1513 N N . ILE A 1 188 ? -8.128 -7.034 28.775 1.00 88.19 188 ILE A N 1
ATOM 1514 C CA . ILE A 1 188 ? -9.184 -6.395 29.574 1.00 88.19 188 ILE A CA 1
ATOM 1515 C C . ILE A 1 188 ? -9.480 -7.197 30.840 1.00 88.19 188 ILE A C 1
ATOM 1517 O O . ILE A 1 188 ? -9.606 -6.629 31.925 1.00 88.19 188 ILE A O 1
ATOM 1521 N N . THR A 1 189 ? -9.548 -8.526 30.733 1.00 85.69 189 THR A N 1
ATOM 1522 C CA . THR A 1 189 ? -9.763 -9.396 31.897 1.00 85.69 189 THR A CA 1
ATOM 1523 C C . THR A 1 189 ? -8.661 -9.209 32.940 1.00 85.69 189 THR A C 1
ATOM 1525 O O . THR A 1 189 ? -8.962 -9.127 34.133 1.00 85.69 189 THR A O 1
ATOM 1528 N N . ARG A 1 190 ? -7.400 -9.084 32.506 1.00 84.25 190 ARG A N 1
ATOM 1529 C CA . ARG A 1 190 ? -6.256 -8.809 33.383 1.00 84.25 190 ARG A CA 1
ATOM 1530 C C . ARG A 1 190 ? -6.359 -7.436 34.047 1.00 84.25 190 ARG A C 1
ATOM 1532 O O . ARG A 1 190 ? -6.166 -7.349 35.260 1.00 84.25 190 ARG A O 1
ATOM 1539 N N . MET A 1 191 ? -6.684 -6.389 33.288 1.00 83.19 191 MET A N 1
ATOM 1540 C CA . MET A 1 191 ? -6.853 -5.036 33.833 1.00 83.19 191 MET A CA 1
ATOM 1541 C C . MET A 1 191 ? -7.953 -4.986 34.900 1.00 83.19 191 MET A C 1
ATOM 1543 O O . MET A 1 191 ? -7.745 -4.433 35.978 1.00 83.19 191 MET A O 1
ATOM 1547 N N . LEU A 1 192 ? -9.086 -5.654 34.666 1.00 79.62 192 LEU A N 1
ATOM 1548 C CA . LEU A 1 192 ? -10.172 -5.740 35.646 1.00 79.62 192 LEU A CA 1
ATOM 1549 C C . LEU A 1 192 ? -9.791 -6.553 36.894 1.00 79.62 192 LEU A C 1
ATOM 1551 O O . LEU A 1 192 ? -10.148 -6.152 37.998 1.00 79.62 192 LEU A O 1
ATOM 1555 N N . ARG A 1 193 ? -9.044 -7.661 36.749 1.00 77.00 193 ARG A N 1
ATOM 1556 C CA . ARG A 1 193 ? -8.596 -8.483 37.891 1.00 77.00 193 ARG A CA 1
ATOM 1557 C C . ARG A 1 193 ? -7.616 -7.733 38.797 1.00 77.00 193 ARG A C 1
ATOM 1559 O O . ARG A 1 193 ? -7.719 -7.827 40.016 1.00 77.00 193 ARG A O 1
ATOM 1566 N N . ARG A 1 194 ? -6.690 -6.962 38.213 1.00 75.94 194 ARG A N 1
ATOM 1567 C CA . ARG A 1 194 ? -5.683 -6.184 38.956 1.00 75.94 194 ARG A CA 1
ATOM 1568 C C . ARG A 1 194 ? -6.316 -5.251 39.994 1.00 75.94 194 ARG A C 1
ATOM 1570 O O . ARG A 1 194 ? -5.741 -5.056 41.063 1.00 75.94 194 ARG A O 1
ATOM 1577 N N . ASP A 1 195 ? -7.481 -4.690 39.692 1.00 69.31 195 ASP A N 1
ATOM 1578 C CA . ASP A 1 195 ? -8.220 -3.828 40.618 1.00 69.31 195 ASP A CA 1
ATOM 1579 C C . ASP A 1 195 ? -8.777 -4.580 41.818 1.00 69.31 195 ASP A C 1
ATOM 1581 O O . ASP A 1 195 ? -8.689 -4.087 42.948 1.00 69.31 195 ASP A O 1
ATOM 1585 N N . ASP A 1 196 ? -9.351 -5.758 41.562 1.00 66.25 196 ASP A N 1
ATOM 1586 C CA . ASP A 1 196 ? -9.925 -6.616 42.594 1.00 66.25 196 ASP A CA 1
ATOM 1587 C C . ASP A 1 196 ? -8.804 -7.071 43.551 1.00 66.25 196 ASP A C 1
ATOM 1589 O O . ASP A 1 196 ? -8.937 -6.944 44.772 1.00 66.25 196 ASP A O 1
ATOM 1593 N N . ASP A 1 197 ? -7.650 -7.471 43.000 1.00 67.62 197 ASP A N 1
ATOM 1594 C CA . ASP A 1 197 ? -6.462 -7.896 43.755 1.00 67.62 197 ASP A CA 1
ATOM 1595 C C . ASP A 1 197 ? -5.861 -6.754 44.597 1.00 67.62 197 ASP A C 1
ATOM 1597 O O . ASP A 1 197 ? -5.470 -6.949 45.752 1.00 67.62 197 ASP A O 1
ATOM 1601 N N . ARG A 1 198 ? -5.816 -5.530 44.049 1.00 68.50 198 ARG A N 1
ATOM 1602 C CA . ARG A 1 198 ? -5.304 -4.337 44.749 1.00 68.50 198 ARG A CA 1
ATOM 1603 C C . ARG A 1 198 ? -6.330 -3.694 45.688 1.00 68.50 198 ARG A C 1
ATOM 1605 O O . ARG A 1 198 ? -6.006 -2.708 46.349 1.00 68.50 198 ARG A O 1
ATOM 1612 N N . LYS A 1 199 ? -7.550 -4.244 45.782 1.00 66.00 199 LYS A N 1
ATOM 1613 C CA . LYS A 1 199 ? -8.678 -3.712 46.573 1.00 66.00 199 LYS A CA 1
ATOM 1614 C C . LYS A 1 199 ? -9.001 -2.244 46.260 1.00 66.00 199 LYS A C 1
ATOM 1616 O O . LYS A 1 199 ? -9.496 -1.538 47.140 1.00 66.00 199 LYS A O 1
ATOM 1621 N N . LEU A 1 200 ? -8.728 -1.804 45.030 1.00 61.78 200 LEU A N 1
ATOM 1622 C CA . LEU A 1 200 ? -8.858 -0.406 44.604 1.00 61.78 200 LEU A CA 1
ATOM 1623 C C . LEU A 1 200 ? -10.322 0.028 44.453 1.00 61.78 200 LEU A C 1
ATOM 1625 O O . LEU A 1 200 ? -10.614 1.208 44.582 1.00 61.78 200 LEU A O 1
ATOM 1629 N N . ASN A 1 201 ? -11.247 -0.918 44.249 1.00 61.09 201 ASN A N 1
ATOM 1630 C CA . ASN A 1 201 ? -12.665 -0.639 44.024 1.00 61.09 201 ASN A CA 1
ATOM 1631 C C . ASN A 1 201 ? -13.564 -1.644 44.755 1.00 61.09 201 ASN A C 1
ATOM 1633 O O . ASN A 1 201 ? -13.862 -2.718 44.239 1.00 61.09 201 ASN A O 1
ATOM 1637 N N . ARG A 1 202 ? -14.012 -1.305 45.972 1.00 58.69 202 ARG A N 1
ATOM 1638 C CA . ARG A 1 202 ? -14.895 -2.179 46.777 1.00 58.69 202 ARG A CA 1
ATOM 1639 C C . ARG A 1 202 ? -16.394 -1.926 46.578 1.00 58.69 202 ARG A C 1
ATOM 1641 O O . ARG A 1 202 ? -17.194 -2.731 47.041 1.00 58.69 202 ARG A O 1
ATOM 1648 N N . SER A 1 203 ? -16.781 -0.826 45.929 1.00 68.69 203 SER A N 1
ATOM 1649 C CA . SER A 1 203 ? -18.181 -0.378 45.836 1.00 68.69 203 SER A CA 1
ATOM 1650 C C . SER A 1 203 ? -18.876 -0.712 44.509 1.00 68.69 203 SER A C 1
ATOM 1652 O O . SER A 1 203 ? -20.105 -0.722 44.467 1.00 68.69 203 SER A O 1
ATOM 1654 N N . VAL A 1 204 ? -18.134 -1.009 43.434 1.00 80.88 204 VAL A N 1
ATOM 1655 C CA . VAL A 1 204 ? -18.691 -1.200 42.081 1.00 80.88 204 VAL A CA 1
ATOM 1656 C C . VAL A 1 204 ? -18.371 -2.600 41.555 1.00 80.88 204 VAL A C 1
ATOM 1658 O O . VAL A 1 204 ? -17.211 -2.973 41.382 1.00 80.88 204 VAL A O 1
ATOM 1661 N N . SER A 1 205 ? -19.412 -3.387 41.267 1.00 84.56 205 SER A N 1
ATOM 1662 C CA . SER A 1 205 ? -19.250 -4.745 40.728 1.00 84.56 205 SER A CA 1
ATOM 1663 C C . SER A 1 205 ? -18.568 -4.754 39.352 1.00 84.56 205 SER A C 1
ATOM 1665 O O . SER A 1 205 ? -18.679 -3.805 38.570 1.00 84.56 205 SER A O 1
ATOM 1667 N N . LYS A 1 206 ? -17.882 -5.858 39.026 1.00 83.25 206 LYS A N 1
ATOM 1668 C CA . LYS A 1 206 ? -17.256 -6.070 37.709 1.00 83.25 206 LYS A CA 1
ATOM 1669 C C . LYS A 1 206 ? -18.263 -5.942 36.560 1.00 83.25 206 LYS A C 1
ATOM 1671 O O . LYS A 1 206 ? -17.961 -5.291 35.565 1.00 83.25 206 LYS A O 1
ATOM 1676 N N . ASP A 1 207 ? -19.465 -6.492 36.718 1.00 86.81 207 ASP A N 1
ATOM 1677 C CA . ASP A 1 207 ? -20.507 -6.438 35.685 1.00 86.81 207 ASP A CA 1
ATOM 1678 C C . ASP A 1 207 ? -21.017 -5.014 35.451 1.00 86.81 207 ASP A C 1
ATOM 1680 O O . ASP A 1 207 ? -21.243 -4.621 34.307 1.00 86.81 207 ASP A O 1
ATOM 1684 N N . LYS A 1 208 ? -21.156 -4.212 36.519 1.00 88.69 208 LYS A N 1
ATOM 1685 C CA . LYS A 1 208 ? -21.531 -2.795 36.395 1.00 88.69 208 LYS A CA 1
ATOM 1686 C C . LYS A 1 208 ? -20.454 -2.009 35.639 1.00 88.69 208 LYS A C 1
ATOM 1688 O O . LYS A 1 208 ? -20.798 -1.254 34.734 1.00 88.69 208 LYS A O 1
ATOM 1693 N N . ARG A 1 209 ? -19.169 -2.241 35.945 1.00 88.19 209 ARG A N 1
ATOM 1694 C CA . ARG A 1 209 ? -18.031 -1.634 35.226 1.00 88.19 209 ARG A CA 1
ATOM 1695 C C . ARG A 1 209 ? -18.021 -2.010 33.742 1.00 88.19 209 ARG A C 1
ATOM 1697 O O . ARG A 1 209 ? -17.919 -1.132 32.894 1.00 88.19 209 ARG A O 1
ATOM 1704 N N . LEU A 1 210 ? -18.171 -3.299 33.429 1.00 90.00 210 LEU A N 1
ATOM 1705 C CA . LEU A 1 210 ? -18.193 -3.790 32.047 1.00 90.00 210 LEU A CA 1
ATOM 1706 C C . LEU A 1 210 ? -19.336 -3.176 31.234 1.00 90.00 210 LEU A C 1
ATOM 1708 O O . LEU A 1 210 ? -19.089 -2.665 30.147 1.00 90.00 210 LEU A O 1
ATOM 1712 N N . ARG A 1 211 ? -20.560 -3.161 31.776 1.00 91.94 211 ARG A N 1
ATOM 1713 C CA . ARG A 1 211 ? -21.714 -2.555 31.091 1.00 91.94 211 ARG A CA 1
ATOM 1714 C C . ARG A 1 211 ? -21.530 -1.059 30.853 1.00 91.94 211 ARG A C 1
ATOM 1716 O O . ARG A 1 211 ? -21.918 -0.571 29.799 1.00 91.94 211 ARG A O 1
ATOM 1723 N N . ALA A 1 212 ? -20.942 -0.344 31.811 1.00 93.06 212 ALA A N 1
ATOM 1724 C CA . ALA A 1 212 ? -20.656 1.079 31.665 1.00 93.06 212 ALA A CA 1
ATOM 1725 C C . ALA A 1 212 ? -19.631 1.342 30.547 1.00 93.06 212 ALA A C 1
ATOM 1727 O O . ALA A 1 212 ? -19.862 2.211 29.711 1.00 93.06 212 ALA A O 1
ATOM 1728 N N . LEU A 1 213 ? -18.552 0.552 30.475 1.00 94.56 213 LEU A N 1
ATOM 1729 C CA . LEU A 1 213 ? -17.554 0.646 29.400 1.00 94.56 213 LEU A CA 1
ATOM 1730 C C . LEU A 1 213 ? -18.142 0.289 28.028 1.00 94.56 213 LEU A C 1
ATOM 1732 O O . LEU A 1 213 ? -17.876 0.988 27.059 1.00 94.56 213 LEU A O 1
ATOM 1736 N N . GLU A 1 214 ? -18.957 -0.765 27.942 1.00 96.12 214 GLU A N 1
ATOM 1737 C CA . GLU A 1 214 ? -19.645 -1.176 26.709 1.00 96.12 214 GLU A CA 1
ATOM 1738 C C . GLU A 1 214 ? -20.615 -0.090 26.212 1.00 96.12 214 GLU A C 1
ATOM 1740 O O . GLU A 1 214 ? -20.597 0.263 25.032 1.00 96.12 214 GLU A O 1
ATOM 1745 N N . ALA A 1 215 ? -21.422 0.484 27.111 1.00 95.44 215 ALA A N 1
ATOM 1746 C CA . ALA A 1 215 ? -22.353 1.560 26.778 1.00 95.44 215 ALA A CA 1
ATOM 1747 C C . ALA A 1 215 ? -21.625 2.839 26.344 1.00 95.44 215 ALA A C 1
ATOM 1749 O O . ALA A 1 215 ? -22.004 3.449 25.341 1.00 95.44 215 ALA A O 1
ATOM 1750 N N . LEU A 1 216 ? -20.569 3.226 27.066 1.00 96.38 216 LEU A N 1
ATOM 1751 C CA . LEU A 1 216 ? -19.763 4.398 26.735 1.00 96.38 216 LEU A CA 1
ATOM 1752 C C . LEU A 1 216 ? -19.061 4.219 25.388 1.00 96.38 216 LEU A C 1
ATOM 1754 O O . LEU A 1 216 ? -19.200 5.075 24.519 1.00 96.38 216 LEU A O 1
ATOM 1758 N N . ALA A 1 217 ? -18.378 3.089 25.183 1.00 96.75 217 ALA A N 1
ATOM 1759 C CA . ALA A 1 217 ? -17.675 2.802 23.938 1.00 96.75 217 ALA A CA 1
ATOM 1760 C C . ALA A 1 217 ? -18.619 2.828 22.738 1.00 96.75 217 ALA A C 1
ATOM 1762 O O . ALA A 1 217 ? -18.306 3.472 21.745 1.00 96.75 217 ALA A O 1
ATOM 1763 N N . LEU A 1 218 ? -19.784 2.176 22.832 1.00 95.81 218 LEU A N 1
ATOM 1764 C CA . LEU A 1 218 ? -20.760 2.166 21.745 1.00 95.81 218 LEU A CA 1
ATOM 1765 C C . LEU A 1 218 ? -21.312 3.564 21.447 1.00 95.81 218 LEU A C 1
ATOM 1767 O O . LEU A 1 218 ? -21.502 3.899 20.281 1.00 95.81 218 LEU A O 1
ATOM 1771 N N . SER A 1 219 ? -21.573 4.368 22.479 1.00 95.06 219 SER A N 1
ATOM 1772 C CA . SER A 1 219 ? -22.110 5.721 22.297 1.00 95.06 219 SER A CA 1
ATOM 1773 C C . SER A 1 219 ? -21.068 6.639 21.651 1.00 95.06 219 SER A C 1
ATOM 1775 O O . SER A 1 219 ? -21.357 7.251 20.630 1.00 95.06 219 SER A O 1
ATOM 1777 N N . MET A 1 220 ? -19.824 6.622 22.143 1.00 93.75 220 MET A N 1
ATOM 1778 C CA . MET A 1 220 ? -18.704 7.344 21.524 1.00 93.75 220 MET A CA 1
ATOM 1779 C C . MET A 1 220 ? -18.447 6.890 20.085 1.00 93.75 220 MET A C 1
ATOM 1781 O O . MET A 1 220 ? -18.181 7.703 19.209 1.00 93.75 220 MET A O 1
ATOM 1785 N N . HIS A 1 221 ? -18.535 5.583 19.825 1.00 91.69 221 HIS A N 1
ATOM 1786 C CA . HIS A 1 221 ? -18.254 5.025 18.506 1.00 91.69 221 HIS A CA 1
ATOM 1787 C C . HIS A 1 221 ? -19.348 5.355 17.479 1.00 91.69 221 HIS A C 1
ATOM 1789 O O . HIS A 1 221 ? -19.027 5.519 16.308 1.00 91.69 221 HIS A O 1
ATOM 1795 N N . ARG A 1 222 ? -20.612 5.508 17.907 1.00 90.81 222 ARG A N 1
ATOM 1796 C CA . ARG A 1 222 ? -21.716 6.005 17.061 1.00 90.81 222 ARG A CA 1
ATOM 1797 C C . ARG A 1 222 ? -21.570 7.474 16.681 1.00 90.81 222 ARG A C 1
ATOM 1799 O O . ARG A 1 222 ? -21.998 7.841 15.595 1.00 90.81 222 ARG A O 1
ATOM 1806 N N . ASP A 1 223 ? -20.955 8.261 17.554 1.00 89.75 223 ASP A N 1
ATOM 1807 C CA . ASP A 1 223 ? -20.656 9.675 17.314 1.00 89.75 223 ASP A CA 1
ATOM 1808 C C . ASP A 1 223 ? -19.301 9.871 16.605 1.00 89.75 223 ASP A C 1
ATOM 1810 O O . ASP A 1 223 ? -18.831 10.999 16.472 1.00 89.75 223 ASP A O 1
ATOM 1814 N N . GLU A 1 224 ? -18.652 8.778 16.180 1.00 88.31 224 GLU A N 1
ATOM 1815 C CA . GLU A 1 224 ? -17.328 8.775 15.545 1.00 88.31 224 GLU A CA 1
ATOM 1816 C C . GLU A 1 224 ? -16.270 9.552 16.354 1.00 88.31 224 GLU A C 1
ATOM 1818 O O . GLU A 1 224 ? -15.424 10.270 15.819 1.00 88.31 224 GLU A O 1
ATOM 1823 N N . ALA A 1 225 ? -16.325 9.405 17.683 1.00 89.81 225 ALA A N 1
ATOM 1824 C CA . ALA A 1 225 ? -15.471 10.107 18.633 1.00 89.81 225 ALA A CA 1
ATOM 1825 C C . ALA A 1 225 ? -14.521 9.150 19.371 1.00 89.81 225 ALA A C 1
ATOM 1827 O O . ALA A 1 225 ? -14.916 8.066 19.808 1.00 89.81 225 ALA A O 1
ATOM 1828 N N . VAL A 1 226 ? -13.268 9.575 19.569 1.00 89.38 226 VAL A N 1
ATOM 1829 C CA . VAL A 1 226 ? -12.264 8.857 20.389 1.00 89.38 226 VAL A CA 1
ATOM 1830 C C . VAL A 1 226 ? -12.132 9.403 21.814 1.00 89.38 226 VAL A C 1
ATOM 1832 O O . VAL A 1 226 ? -11.526 8.776 22.685 1.00 89.38 226 VAL A O 1
ATOM 1835 N N . SER A 1 227 ? -12.697 10.582 22.064 1.00 91.19 227 SER A N 1
ATOM 1836 C CA . SER A 1 227 ? -12.695 11.265 23.353 1.00 91.19 227 SER A CA 1
ATOM 1837 C C . SER A 1 227 ? -13.971 12.086 23.517 1.00 91.19 227 SER A C 1
ATOM 1839 O O . SER A 1 227 ? -14.557 12.558 22.540 1.00 91.19 227 SER A O 1
ATOM 1841 N N . TRP A 1 228 ? -14.401 12.250 24.763 1.00 93.06 228 TRP A N 1
ATOM 1842 C CA . TRP A 1 228 ? -15.572 13.037 25.142 1.00 93.06 228 TRP A CA 1
ATOM 1843 C C . TRP A 1 228 ? -15.271 13.886 26.365 1.00 93.06 228 TRP A C 1
ATOM 1845 O O . TRP A 1 228 ? -14.421 13.531 27.181 1.00 93.06 228 TRP A O 1
ATOM 1855 N N . THR A 1 229 ? -16.001 14.986 26.530 1.00 92.44 229 THR A N 1
ATOM 1856 C CA . THR A 1 229 ? -15.950 15.747 27.778 1.00 92.44 229 THR A CA 1
ATOM 1857 C C . THR A 1 229 ? -16.516 14.914 28.925 1.00 92.44 229 THR A C 1
ATOM 1859 O O . THR A 1 229 ? -17.380 14.051 28.734 1.00 92.44 229 THR A O 1
ATOM 1862 N N . ARG A 1 230 ? -16.084 15.197 30.155 1.00 91.75 230 ARG A N 1
ATOM 1863 C CA . ARG A 1 230 ? -16.612 14.543 31.358 1.00 91.75 230 ARG A CA 1
ATOM 1864 C C . ARG A 1 230 ? -18.138 14.642 31.439 1.00 91.75 230 ARG A C 1
ATOM 1866 O O . ARG A 1 230 ? -18.793 13.673 31.809 1.00 91.75 230 ARG A O 1
ATOM 1873 N N . GLN A 1 231 ? -18.700 15.773 31.014 1.00 91.62 231 GLN A N 1
ATOM 1874 C CA . GLN A 1 231 ? -20.145 16.002 30.960 1.00 91.62 231 GLN A CA 1
ATOM 1875 C C . GLN A 1 231 ? -20.840 15.041 29.986 1.00 91.62 231 GLN A C 1
ATOM 1877 O O . GLN A 1 231 ? -21.846 14.436 30.345 1.00 91.62 231 GLN A O 1
ATOM 1882 N N . GLN A 1 232 ? -20.288 14.845 28.784 1.00 94.19 232 GLN A N 1
ATOM 1883 C CA . GLN A 1 232 ? -20.805 13.865 27.820 1.00 94.19 232 GLN A CA 1
ATOM 1884 C C . GLN A 1 232 ? -20.709 12.435 28.367 1.00 94.19 232 GLN A C 1
ATOM 1886 O O . GLN A 1 232 ? -21.663 11.666 28.257 1.00 94.19 232 GLN A O 1
ATOM 1891 N N . VAL A 1 233 ? -19.600 12.082 29.028 1.00 94.50 233 VAL A N 1
ATOM 1892 C CA . VAL A 1 233 ? -19.452 10.768 29.675 1.00 94.50 233 VAL A CA 1
ATOM 1893 C C . VAL A 1 233 ? -20.493 10.561 30.775 1.00 94.50 233 VAL A C 1
ATOM 1895 O O . VAL A 1 233 ? -21.080 9.482 30.855 1.00 94.50 233 VAL A O 1
ATOM 1898 N N . GLN A 1 234 ? -20.781 11.587 31.577 1.00 93.38 234 GLN A N 1
ATOM 1899 C CA . GLN A 1 234 ? -21.771 11.532 32.658 1.00 93.38 234 GLN A CA 1
ATOM 1900 C C . GLN A 1 234 ? -23.216 11.347 32.163 1.00 93.38 234 GLN A C 1
ATOM 1902 O O . GLN A 1 234 ? -24.052 10.846 32.914 1.00 93.38 234 GLN A O 1
ATOM 1907 N N . VAL A 1 235 ? -23.520 11.664 30.897 1.00 94.12 235 VAL A N 1
ATOM 1908 C CA . VAL A 1 235 ? -24.821 11.327 30.282 1.00 94.12 235 VAL A CA 1
ATOM 1909 C C . VAL A 1 235 ? -25.002 9.809 30.166 1.00 94.12 235 VAL A C 1
ATOM 1911 O O . VAL A 1 235 ? -26.113 9.306 30.334 1.00 94.12 235 VAL A O 1
ATOM 1914 N N . VAL A 1 236 ? -23.920 9.065 29.911 1.00 94.00 236 VAL A N 1
ATOM 1915 C CA . VAL A 1 236 ? -23.948 7.598 29.767 1.00 94.00 236 VAL A CA 1
ATOM 1916 C C . VAL A 1 236 ? -23.658 6.893 31.094 1.00 94.00 236 VAL A C 1
ATOM 1918 O O . VAL A 1 236 ? -24.303 5.900 31.433 1.00 94.00 236 VAL A O 1
ATOM 1921 N N . ILE A 1 237 ? -22.700 7.408 31.863 1.00 92.19 237 ILE A N 1
ATOM 1922 C CA . ILE A 1 237 ? -22.296 6.897 33.174 1.00 92.19 237 ILE A CA 1
ATOM 1923 C C . ILE A 1 237 ? -22.700 7.928 34.227 1.00 92.19 237 ILE A C 1
ATOM 1925 O O . ILE A 1 237 ? -21.886 8.709 34.706 1.00 92.19 237 ILE A O 1
ATOM 1929 N N . SER A 1 238 ? -23.975 7.912 34.610 1.00 86.69 238 SER A N 1
ATOM 1930 C CA . SER A 1 238 ? -24.538 8.889 35.554 1.00 86.69 238 SER A CA 1
ATOM 1931 C C . SER A 1 238 ? -24.054 8.729 37.003 1.00 86.69 238 SER A C 1
ATOM 1933 O O . SER A 1 238 ? -24.334 9.571 37.851 1.00 86.69 238 SER A O 1
ATOM 1935 N N . ASP A 1 239 ? -23.399 7.612 37.324 1.00 86.12 239 ASP A N 1
ATOM 1936 C CA . ASP A 1 239 ? -22.919 7.274 38.664 1.00 86.12 239 ASP A CA 1
ATOM 1937 C C . ASP A 1 239 ? -21.430 7.612 38.797 1.00 86.12 239 ASP A C 1
ATOM 1939 O O . ASP A 1 239 ? -20.578 6.852 38.332 1.00 86.12 239 ASP A O 1
ATOM 1943 N N . GLU A 1 240 ? -21.123 8.718 39.477 1.00 86.88 240 GLU A N 1
ATOM 1944 C CA . GLU A 1 240 ? -19.748 9.194 39.693 1.00 86.88 240 GLU A CA 1
ATOM 1945 C C . GLU A 1 240 ? -18.815 8.125 40.302 1.00 86.88 240 GLU A C 1
ATOM 1947 O O . GLU A 1 240 ? -17.710 7.945 39.791 1.00 86.88 240 GLU A O 1
ATOM 1952 N N . PRO A 1 241 ? -19.236 7.317 41.303 1.00 87.94 241 PRO A N 1
ATOM 1953 C CA . PRO A 1 241 ? -18.415 6.213 41.801 1.00 87.94 241 PRO A CA 1
ATOM 1954 C C . PRO A 1 241 ? -18.028 5.184 40.731 1.00 87.94 241 PRO A C 1
ATOM 1956 O O . PRO A 1 241 ? -16.947 4.603 40.808 1.00 87.94 241 PRO A O 1
ATOM 1959 N N . THR A 1 242 ? -18.891 4.929 39.740 1.00 87.69 242 THR A N 1
ATOM 1960 C CA . THR A 1 242 ? -18.558 4.043 38.616 1.00 87.69 242 THR A CA 1
ATOM 1961 C C . THR A 1 242 ? -17.548 4.701 37.688 1.00 87.69 242 THR A C 1
ATOM 1963 O O . THR A 1 242 ? -16.608 4.024 37.282 1.00 87.69 242 THR A O 1
ATOM 1966 N N . LEU A 1 243 ? -17.696 5.991 37.376 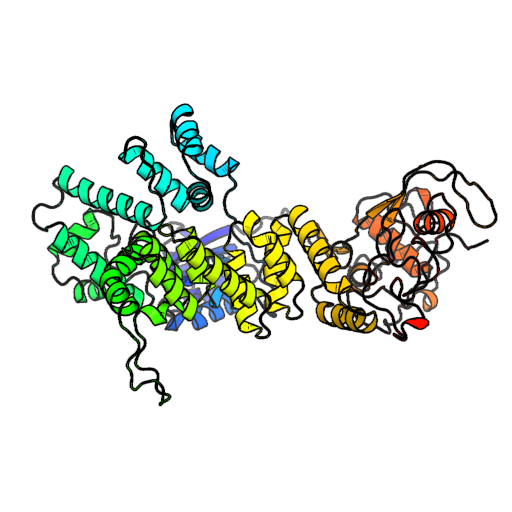1.00 88.94 243 LEU A N 1
ATOM 1967 C CA . LEU A 1 243 ? -16.738 6.705 36.530 1.00 88.94 243 LEU A CA 1
ATOM 1968 C C . LEU A 1 243 ? -15.337 6.732 37.161 1.00 88.94 243 LEU A C 1
ATOM 1970 O O . LEU A 1 243 ? -14.367 6.328 36.521 1.00 88.94 243 LEU A O 1
ATOM 1974 N N . GLU A 1 244 ? -15.250 7.095 38.440 1.00 87.56 244 GLU A N 1
ATOM 1975 C CA . GLU A 1 244 ? -13.998 7.083 39.205 1.00 87.56 244 GLU A CA 1
ATOM 1976 C C . GLU A 1 244 ? -13.373 5.685 39.253 1.00 87.56 244 GLU A C 1
ATOM 1978 O O . GLU A 1 244 ? -12.178 5.512 39.010 1.00 87.56 244 GLU A O 1
ATOM 1983 N N . ALA A 1 245 ? -14.191 4.648 39.465 1.00 84.06 245 ALA A N 1
ATOM 1984 C CA . ALA A 1 245 ? -13.711 3.272 39.452 1.00 84.06 245 ALA A CA 1
ATOM 1985 C C . ALA A 1 245 ? -13.069 2.878 38.107 1.00 84.06 245 ALA A C 1
ATOM 1987 O O . ALA A 1 245 ? -12.099 2.115 38.090 1.00 84.06 245 ALA A O 1
ATOM 1988 N N . LEU A 1 246 ? -13.595 3.379 36.985 1.00 86.25 246 LEU A N 1
ATOM 1989 C CA . LEU A 1 246 ? -13.079 3.099 35.643 1.00 86.25 246 LEU A CA 1
ATOM 1990 C C . LEU A 1 246 ? -11.804 3.889 35.315 1.00 86.25 246 LEU A C 1
ATOM 1992 O O . LEU A 1 246 ? -10.905 3.334 34.676 1.00 86.25 246 LEU A O 1
ATOM 1996 N N . LEU A 1 247 ? -11.703 5.137 35.783 1.00 88.00 247 LEU A N 1
ATOM 1997 C CA . LEU A 1 247 ? -10.493 5.960 35.670 1.00 88.00 247 LEU A CA 1
ATOM 1998 C C . LEU A 1 247 ? -9.332 5.350 36.474 1.00 88.00 247 LEU A C 1
ATOM 2000 O O . LEU A 1 247 ? -8.219 5.230 35.965 1.00 88.00 247 LEU A O 1
ATOM 2004 N N . ILE A 1 248 ? -9.602 4.858 37.688 1.00 84.06 248 ILE A N 1
ATOM 2005 C CA . ILE A 1 248 ? -8.596 4.205 38.547 1.00 84.06 248 ILE A CA 1
ATOM 2006 C C . ILE A 1 248 ? -8.042 2.916 37.917 1.00 84.06 248 ILE A C 1
ATOM 2008 O O . ILE A 1 248 ? -6.852 2.621 38.061 1.00 84.06 248 ILE A O 1
ATOM 2012 N N . ASN A 1 249 ? -8.876 2.140 37.212 1.00 78.56 249 ASN A N 1
ATOM 2013 C CA . ASN A 1 249 ? -8.443 0.894 36.565 1.00 78.56 249 ASN A CA 1
ATOM 2014 C C . ASN A 1 249 ? -7.360 1.145 35.495 1.00 78.56 249 ASN A C 1
ATOM 2016 O O . ASN A 1 249 ? -6.443 0.331 35.319 1.00 78.56 249 ASN A O 1
ATOM 2020 N N . GLY A 1 250 ? -7.451 2.296 34.817 1.00 82.31 250 GLY A N 1
ATOM 2021 C CA . GLY A 1 250 ? -6.610 2.680 33.684 1.00 82.31 250 GLY A CA 1
ATOM 2022 C C . GLY A 1 250 ? -7.152 2.238 32.320 1.00 82.31 250 GLY A C 1
ATOM 2023 O O . GLY A 1 250 ? -6.412 2.274 31.340 1.00 82.31 250 GLY A O 1
ATOM 2024 N N . LEU A 1 251 ? -8.418 1.804 32.249 1.00 87.38 251 LEU A N 1
ATOM 2025 C CA . LEU A 1 251 ? -9.135 1.566 30.984 1.00 87.38 251 LEU A CA 1
ATOM 2026 C C . LEU A 1 251 ? -9.744 2.852 30.413 1.00 87.38 251 LEU A C 1
ATOM 2028 O O . LEU A 1 251 ? -9.955 2.938 29.204 1.00 87.38 251 LEU A O 1
ATOM 2032 N N . LEU A 1 252 ? -9.989 3.842 31.275 1.00 91.69 252 LEU A N 1
ATOM 2033 C CA . LEU A 1 252 ? -10.257 5.226 30.904 1.00 91.69 252 LEU A CA 1
ATOM 2034 C C . LEU A 1 252 ? -9.130 6.119 31.431 1.00 91.69 252 LEU A C 1
ATOM 2036 O O . LEU A 1 252 ? -8.525 5.816 32.460 1.00 91.69 252 LEU A O 1
ATOM 2040 N N . GLN A 1 253 ? -8.859 7.220 30.737 1.00 91.38 253 GLN A N 1
ATOM 2041 C CA . GLN A 1 253 ? -7.885 8.228 31.146 1.00 91.38 253 GLN A CA 1
ATOM 2042 C C . GLN A 1 253 ? -8.413 9.633 30.846 1.00 91.38 253 GLN A C 1
ATOM 2044 O O . GLN A 1 253 ? -9.071 9.833 29.825 1.00 91.38 253 GLN A O 1
ATOM 2049 N N . GLY A 1 254 ? -8.053 10.588 31.707 1.00 87.81 254 GLY A N 1
ATOM 2050 C CA . GLY A 1 254 ? -8.330 12.016 31.552 1.00 87.81 254 GLY A CA 1
ATOM 2051 C C . GLY A 1 254 ? -9.230 12.576 32.655 1.00 87.81 254 GLY A C 1
ATOM 2052 O O . GLY A 1 254 ? -9.948 11.824 33.311 1.00 87.81 254 GLY A O 1
ATOM 2053 N N . GLU A 1 255 ? -9.150 13.889 32.877 1.00 85.56 255 GLU A N 1
ATOM 2054 C CA . GLU A 1 255 ? -9.942 14.598 33.894 1.00 85.56 255 GLU A CA 1
ATOM 2055 C C . GLU A 1 255 ? -11.180 15.252 33.263 1.00 85.56 255 GLU A C 1
ATOM 2057 O O . GLU A 1 255 ? -12.301 14.787 33.494 1.00 85.56 255 GLU A O 1
ATOM 2062 N N . ASP A 1 256 ? -10.965 16.262 32.412 1.00 86.25 256 ASP A N 1
ATOM 2063 C CA . ASP A 1 256 ? -12.026 16.985 31.694 1.00 86.25 256 ASP A CA 1
ATOM 2064 C C . ASP A 1 256 ? -12.398 16.337 30.358 1.00 86.25 256 ASP A C 1
ATOM 2066 O O . ASP A 1 256 ? -13.564 16.351 29.961 1.00 86.25 256 ASP A O 1
ATOM 2070 N N . ILE A 1 257 ? -11.415 15.747 29.674 1.00 89.06 257 ILE A N 1
ATOM 2071 C CA . ILE A 1 257 ? -11.585 15.002 28.424 1.00 89.06 257 ILE A CA 1
ATOM 2072 C C . ILE A 1 257 ? -11.218 13.550 28.697 1.00 89.06 257 ILE A C 1
ATOM 2074 O O . ILE A 1 257 ? -10.063 13.233 28.972 1.00 89.06 257 ILE A O 1
ATOM 2078 N N . ILE A 1 258 ? -12.206 12.668 28.617 1.00 92.44 258 ILE A N 1
ATOM 2079 C CA . ILE A 1 258 ? -12.089 11.252 28.942 1.00 92.44 258 ILE A CA 1
ATOM 2080 C C . ILE A 1 258 ? -11.998 10.438 27.653 1.00 92.44 258 ILE A C 1
ATOM 2082 O O . ILE A 1 258 ? -12.752 10.649 26.700 1.00 92.44 258 ILE A O 1
ATOM 2086 N N . ARG A 1 259 ? -11.078 9.471 27.637 1.00 93.06 259 ARG A N 1
ATOM 2087 C CA . ARG A 1 259 ? -10.857 8.544 26.519 1.00 93.06 259 ARG A CA 1
ATOM 2088 C C . ARG A 1 259 ? -10.504 7.145 26.999 1.00 93.06 259 ARG A C 1
ATOM 2090 O O . ARG A 1 259 ? -10.083 6.961 28.141 1.00 93.06 259 ARG A O 1
ATOM 2097 N N . PHE A 1 260 ? -10.611 6.169 26.104 1.00 94.44 260 PHE A N 1
ATOM 2098 C CA . PHE A 1 260 ? -10.138 4.811 26.363 1.00 94.44 260 PHE A CA 1
ATOM 2099 C C . PHE A 1 260 ? -8.608 4.721 26.319 1.00 94.44 260 PHE A C 1
ATOM 2101 O O . PHE A 1 260 ? -7.940 5.404 25.540 1.00 94.44 260 PHE A O 1
ATOM 2108 N N . ALA A 1 261 ? -8.060 3.848 27.161 1.00 88.94 261 ALA A N 1
ATOM 2109 C CA . ALA A 1 261 ? -6.629 3.634 27.323 1.00 88.94 261 ALA A CA 1
ATOM 2110 C C . ALA A 1 261 ? -6.279 2.129 27.335 1.00 88.94 261 ALA A C 1
ATOM 2112 O O . ALA A 1 261 ? -7.117 1.296 27.692 1.00 88.94 261 ALA A O 1
ATOM 2113 N N . PRO A 1 262 ? -5.046 1.751 26.940 1.00 85.56 262 PRO A N 1
ATOM 2114 C CA . PRO A 1 262 ? -3.963 2.624 26.469 1.00 85.56 262 PRO A CA 1
ATOM 2115 C C . PRO A 1 262 ? -4.117 3.091 25.011 1.00 85.56 262 PRO A C 1
ATOM 2117 O O . PRO A 1 262 ? -3.380 3.976 24.591 1.00 85.56 262 PRO A O 1
ATOM 2120 N N . HIS A 1 263 ? -5.054 2.522 24.244 1.00 87.12 263 HIS A N 1
ATOM 2121 C CA . HIS A 1 263 ? -5.218 2.789 22.811 1.00 87.12 263 HIS A CA 1
ATOM 2122 C C . HIS A 1 263 ? -6.697 2.790 22.401 1.00 87.12 263 HIS A C 1
ATOM 2124 O O . HIS A 1 263 ? -7.502 2.081 23.008 1.00 87.12 263 HIS A O 1
ATOM 2130 N N . GLN A 1 264 ? -7.030 3.471 21.296 1.00 88.25 264 GLN A N 1
ATOM 2131 C CA . GLN A 1 264 ? -8.361 3.472 20.657 1.00 88.25 264 GLN A CA 1
ATOM 2132 C C . GLN A 1 264 ? -8.930 2.060 20.410 1.00 88.25 264 GLN A C 1
ATOM 2134 O O . GLN A 1 264 ? -10.137 1.853 20.469 1.00 88.25 264 GLN A O 1
ATOM 2139 N N . THR A 1 265 ? -8.075 1.049 20.244 1.00 90.50 265 THR A N 1
ATOM 2140 C CA . THR A 1 265 ? -8.505 -0.331 19.971 1.00 90.50 265 THR A CA 1
ATOM 2141 C C . THR A 1 265 ? -9.183 -0.994 21.162 1.00 90.50 265 THR A C 1
ATOM 2143 O O . THR A 1 265 ? -9.926 -1.958 20.990 1.00 90.50 265 THR A O 1
ATOM 2146 N N . VAL A 1 266 ? -9.002 -0.443 22.367 1.00 93.94 266 VAL A N 1
ATOM 2147 C CA . VAL A 1 266 ? -9.767 -0.825 23.559 1.00 93.94 266 VAL A CA 1
ATOM 2148 C C . VAL A 1 266 ? -11.203 -0.301 23.477 1.00 93.94 266 VAL A C 1
ATOM 2150 O O . VAL A 1 266 ? -12.128 -1.029 23.832 1.00 93.94 266 VAL A O 1
ATOM 2153 N N . GLN A 1 267 ? -11.417 0.915 22.960 1.00 95.25 267 GLN A N 1
ATOM 2154 C CA . GLN A 1 267 ? -12.763 1.421 22.671 1.00 95.25 267 GLN A CA 1
ATOM 2155 C C . GLN A 1 267 ? -13.442 0.552 21.609 1.00 95.25 267 GLN A C 1
ATOM 2157 O O . GLN A 1 267 ? -14.561 0.092 21.825 1.00 95.25 267 GLN A O 1
ATOM 2162 N N . GLU A 1 268 ? -12.748 0.274 20.499 1.00 94.62 268 GLU A N 1
ATOM 2163 C CA . GLU A 1 268 ? -13.253 -0.574 19.407 1.00 94.62 268 GLU A CA 1
ATOM 2164 C C . GLU A 1 268 ? -13.613 -1.987 19.927 1.00 94.62 268 GLU A C 1
ATOM 2166 O O . GLU A 1 268 ? -14.636 -2.547 19.522 1.00 94.62 268 GLU A O 1
ATOM 2171 N N . HIS A 1 269 ? -12.861 -2.518 20.907 1.00 96.06 269 HIS A N 1
ATOM 2172 C CA . HIS A 1 269 ? -13.189 -3.769 21.602 1.00 96.06 269 HIS A CA 1
ATOM 2173 C C . HIS A 1 269 ? -14.490 -3.694 22.403 1.00 96.06 269 HIS A C 1
ATOM 2175 O O . HIS A 1 269 ? -15.342 -4.579 22.306 1.00 96.06 269 HIS A O 1
ATOM 2181 N N . PHE A 1 270 ? -14.654 -2.667 23.240 1.00 96.94 270 PHE A N 1
ATOM 2182 C CA . PHE A 1 270 ? -15.864 -2.519 24.049 1.00 96.94 270 PHE A CA 1
ATOM 2183 C C . PHE A 1 270 ? -17.094 -2.236 23.182 1.00 96.94 270 PHE A C 1
ATOM 2185 O O . PHE A 1 270 ? -18.162 -2.771 23.475 1.00 96.94 270 PHE A O 1
ATOM 2192 N N . ALA A 1 271 ? -16.938 -1.504 22.075 1.00 96.75 271 ALA A N 1
ATOM 2193 C CA . ALA A 1 271 ? -17.979 -1.361 21.064 1.00 96.75 271 ALA A CA 1
ATOM 2194 C C . ALA A 1 271 ? -18.347 -2.727 20.454 1.00 96.75 271 ALA A C 1
ATOM 2196 O O . ALA A 1 271 ? -19.529 -3.066 20.388 1.00 96.75 271 ALA A O 1
ATOM 2197 N N . ALA A 1 272 ? -17.357 -3.564 20.113 1.00 96.50 272 ALA A N 1
ATOM 2198 C CA . ALA A 1 272 ? -17.583 -4.914 19.584 1.00 96.50 272 ALA A CA 1
ATOM 2199 C C . ALA A 1 272 ? -18.345 -5.800 20.581 1.00 96.50 272 ALA A C 1
ATOM 2201 O O . ALA A 1 272 ? -19.292 -6.500 20.215 1.00 96.50 272 ALA A O 1
ATOM 2202 N N . ARG A 1 273 ? -17.977 -5.736 21.865 1.00 95.69 273 ARG A N 1
ATOM 2203 C CA . ARG A 1 273 ? -18.685 -6.433 22.947 1.00 95.69 273 ARG A CA 1
ATOM 2204 C C . ARG A 1 273 ? -20.131 -5.958 23.086 1.00 95.69 273 ARG A C 1
ATOM 2206 O O . ARG A 1 273 ? -21.025 -6.796 23.191 1.00 95.69 273 ARG A O 1
ATOM 2213 N N . ALA A 1 274 ? -20.356 -4.645 23.040 1.00 95.44 274 ALA A N 1
ATOM 2214 C CA . ALA A 1 274 ? -21.677 -4.039 23.181 1.00 95.44 274 ALA A CA 1
ATOM 2215 C C . ALA A 1 274 ? -22.638 -4.455 22.055 1.00 95.44 274 ALA A C 1
ATOM 2217 O O . ALA A 1 274 ? -23.824 -4.681 22.300 1.00 95.44 274 ALA A O 1
ATOM 2218 N N . ILE A 1 275 ? -22.137 -4.595 20.821 1.00 94.69 275 ILE A N 1
ATOM 2219 C CA . ILE A 1 275 ? -22.965 -4.968 19.665 1.00 94.69 275 ILE A CA 1
ATOM 2220 C C . ILE A 1 275 ? -23.092 -6.478 19.460 1.00 94.69 275 ILE A C 1
ATOM 2222 O O . ILE A 1 275 ? -23.968 -6.900 18.704 1.00 94.69 275 ILE A O 1
ATOM 2226 N N . LYS A 1 276 ? -22.260 -7.299 20.119 1.00 94.38 276 LYS A N 1
ATOM 2227 C CA . LYS A 1 276 ? -22.155 -8.746 19.867 1.00 94.38 276 LYS A CA 1
ATOM 2228 C C . LYS A 1 276 ? -23.509 -9.449 19.859 1.00 94.38 276 LYS A C 1
ATOM 2230 O O . LYS A 1 276 ? -23.842 -10.107 18.880 1.00 94.38 276 LYS A O 1
ATOM 2235 N N . ALA A 1 277 ? -24.298 -9.282 20.921 1.00 89.56 277 ALA A N 1
ATOM 2236 C CA . ALA A 1 277 ? -25.597 -9.943 21.038 1.00 89.56 277 ALA A CA 1
ATOM 2237 C C . ALA A 1 277 ? -26.577 -9.486 19.944 1.00 89.56 277 ALA A C 1
ATOM 2239 O O . ALA A 1 277 ? -27.303 -10.301 19.380 1.00 89.56 277 ALA A O 1
ATOM 2240 N N . THR A 1 278 ? -26.573 -8.194 19.610 1.00 90.06 278 THR A N 1
ATOM 2241 C CA . THR A 1 278 ? -27.420 -7.619 18.557 1.00 90.06 278 THR A CA 1
ATOM 2242 C C . THR A 1 278 ? -27.029 -8.139 17.175 1.00 90.06 278 THR A C 1
ATOM 2244 O O . THR A 1 278 ? -27.903 -8.502 16.387 1.00 90.06 278 THR A O 1
ATOM 2247 N N . VAL A 1 279 ? -25.727 -8.215 16.878 1.00 90.31 279 VAL A N 1
ATOM 2248 C CA . VAL A 1 279 ? -25.217 -8.767 15.616 1.00 90.31 279 VAL A CA 1
ATOM 2249 C C . VAL A 1 279 ? -25.534 -10.257 15.523 1.00 90.31 279 VAL A C 1
ATOM 2251 O O . VAL A 1 279 ? -26.117 -10.666 14.526 1.00 90.31 279 VAL A O 1
ATOM 2254 N N . GLU A 1 280 ? -25.253 -11.048 16.565 1.00 89.94 280 GLU A N 1
ATOM 2255 C CA . GLU A 1 280 ? -25.564 -12.488 16.602 1.00 89.94 280 GLU A CA 1
ATOM 2256 C C . GLU A 1 280 ? -27.064 -12.742 16.384 1.00 89.94 280 GLU A C 1
ATOM 2258 O O . GLU A 1 280 ? -27.452 -13.586 15.583 1.00 89.94 280 GLU A O 1
ATOM 2263 N N . GLN A 1 281 ? -27.942 -11.949 17.000 1.00 87.00 281 GLN A N 1
ATOM 2264 C CA . GLN A 1 281 ? -29.379 -12.039 16.728 1.00 87.00 281 GLN A CA 1
ATOM 2265 C C . GLN A 1 281 ? -29.745 -11.658 15.288 1.00 87.00 281 GLN A C 1
ATOM 2267 O O . GLN A 1 281 ? -30.706 -12.194 14.745 1.00 87.00 281 GLN A O 1
ATOM 2272 N N . THR A 1 282 ? -29.028 -10.714 14.678 1.00 86.19 282 THR A N 1
ATOM 2273 C CA . THR A 1 282 ? -29.318 -10.219 13.323 1.00 86.19 282 THR A CA 1
ATOM 2274 C C . THR A 1 282 ? -28.873 -11.212 12.256 1.00 86.19 282 THR A C 1
ATOM 2276 O O . THR A 1 282 ? -29.643 -11.491 11.342 1.00 86.19 282 THR A O 1
ATOM 2279 N N . ILE A 1 283 ? -27.685 -11.808 12.393 1.00 85.25 283 ILE A N 1
ATOM 2280 C CA . ILE A 1 283 ? -27.155 -12.773 11.416 1.00 85.25 283 ILE A CA 1
ATOM 2281 C C . ILE A 1 283 ? -27.976 -14.073 11.359 1.00 85.25 283 ILE A C 1
ATOM 2283 O O . ILE A 1 283 ? -27.981 -14.743 10.331 1.00 85.25 283 ILE A O 1
ATOM 2287 N N . HIS A 1 284 ? -28.714 -14.400 12.427 1.00 82.81 284 HIS A N 1
ATOM 2288 C CA . HIS A 1 284 ? -29.625 -15.549 12.479 1.00 82.81 284 HIS A CA 1
ATOM 2289 C C . HIS A 1 284 ? -31.075 -15.225 12.083 1.00 82.81 284 HIS A C 1
ATOM 2291 O O . HIS A 1 284 ? -31.897 -16.140 11.987 1.00 82.81 284 HIS A O 1
ATOM 2297 N N . LYS A 1 285 ? -31.431 -13.951 11.861 1.00 74.19 285 LYS A N 1
ATOM 2298 C CA . LYS A 1 285 ? -32.779 -13.593 11.399 1.00 74.19 285 LYS A CA 1
ATOM 2299 C C . LYS A 1 285 ? -32.897 -13.858 9.894 1.00 74.19 285 LYS A C 1
ATOM 2301 O O . LYS A 1 285 ? -32.091 -13.336 9.125 1.00 74.19 285 LYS A O 1
ATOM 2306 N N . PRO A 1 286 ? -33.912 -14.615 9.439 1.00 57.00 286 PRO A N 1
ATOM 2307 C CA . PRO A 1 286 ? -34.205 -14.701 8.016 1.00 57.00 286 PRO A CA 1
ATOM 2308 C C . PRO A 1 286 ? -34.639 -13.319 7.491 1.00 57.00 286 PRO A C 1
ATOM 2310 O O . PRO A 1 286 ? -35.269 -12.556 8.234 1.00 57.00 286 PRO A O 1
ATOM 2313 N N . PRO A 1 287 ? -34.340 -12.976 6.225 1.00 55.34 287 PRO A N 1
ATOM 2314 C CA . PRO A 1 287 ? -34.825 -11.733 5.637 1.00 55.34 287 PRO A CA 1
ATOM 2315 C C . PRO A 1 287 ? -36.368 -11.699 5.672 1.00 55.34 287 PRO A C 1
ATOM 2317 O O . PRO A 1 287 ? -37.000 -12.724 5.392 1.00 55.34 287 PRO A O 1
ATOM 2320 N N . PRO A 1 288 ? -37.010 -10.563 6.017 1.00 52.28 288 PRO A N 1
ATOM 2321 C CA . PRO A 1 288 ? -38.468 -10.479 6.062 1.00 52.28 288 PRO A CA 1
ATOM 2322 C C . PRO A 1 288 ? -39.096 -10.787 4.696 1.00 52.28 288 PRO A C 1
ATOM 2324 O O . PRO A 1 288 ? -38.714 -10.206 3.680 1.00 52.28 288 PRO A O 1
ATOM 2327 N N . SER A 1 289 ? -40.111 -11.655 4.679 1.00 51.78 289 SER A N 1
ATOM 2328 C CA . SER A 1 289 ? -40.766 -12.174 3.464 1.00 51.78 289 SER A CA 1
ATOM 2329 C C . SER A 1 289 ? -41.418 -11.115 2.560 1.00 51.78 289 SER A C 1
ATOM 2331 O O . SER A 1 289 ? -41.693 -11.392 1.396 1.00 51.78 289 SER A O 1
ATOM 2333 N N . TRP A 1 290 ? -41.658 -9.901 3.060 1.00 53.31 290 TRP A N 1
ATOM 2334 C CA . TRP A 1 290 ? -42.317 -8.815 2.326 1.00 53.31 290 TRP A CA 1
ATOM 2335 C C . TRP A 1 290 ? -41.341 -7.823 1.659 1.00 53.31 290 TRP A C 1
ATOM 2337 O O . TRP A 1 290 ? -41.767 -7.031 0.819 1.00 53.31 290 TRP A O 1
ATOM 2347 N N . LEU A 1 291 ? -40.035 -7.887 1.964 1.00 47.41 291 LEU A N 1
ATOM 2348 C CA . LEU A 1 291 ? -39.007 -6.984 1.411 1.00 47.41 291 LEU A CA 1
ATOM 2349 C C . LEU A 1 291 ? -38.464 -7.409 0.035 1.00 47.41 291 LEU A C 1
ATOM 2351 O O . LEU A 1 291 ? -37.676 -6.682 -0.559 1.00 47.41 291 LEU A O 1
ATOM 2355 N N . GLN A 1 292 ? -38.946 -8.511 -0.549 1.00 50.91 292 GLN A N 1
ATOM 2356 C CA . GLN A 1 292 ? -38.645 -8.855 -1.948 1.00 50.91 292 GLN A CA 1
ATOM 2357 C C . GLN A 1 292 ? -39.274 -7.888 -2.977 1.00 50.91 292 GLN A C 1
ATOM 2359 O O . GLN A 1 292 ? -39.084 -8.092 -4.175 1.00 50.91 292 GLN A O 1
ATOM 2364 N N . ARG A 1 293 ? -40.045 -6.862 -2.565 1.00 42.62 293 ARG A N 1
ATOM 2365 C CA . ARG A 1 293 ? -40.813 -6.026 -3.510 1.00 42.62 293 ARG A CA 1
ATOM 2366 C C . ARG A 1 293 ? -40.748 -4.504 -3.383 1.00 42.62 293 ARG A C 1
ATOM 2368 O O . ARG A 1 293 ? -41.278 -3.868 -4.285 1.00 42.62 293 ARG A O 1
ATOM 2375 N N . LEU A 1 294 ? -40.118 -3.882 -2.384 1.00 39.00 294 LEU A N 1
ATOM 2376 C CA . LEU A 1 294 ? -40.118 -2.410 -2.301 1.00 39.00 294 LEU A CA 1
ATOM 2377 C C . LEU A 1 294 ? -38.778 -1.823 -1.842 1.00 39.00 294 LEU A C 1
ATOM 2379 O O . LEU A 1 294 ? -38.258 -2.156 -0.781 1.00 39.00 294 LEU A O 1
ATOM 2383 N N . PHE A 1 295 ? -38.265 -0.910 -2.671 1.00 42.75 295 PHE A N 1
ATOM 2384 C CA . PHE A 1 295 ? -37.124 -0.032 -2.432 1.00 42.75 295 PHE A CA 1
ATOM 2385 C C . PHE A 1 295 ? -37.418 0.952 -1.294 1.00 42.75 295 PHE A C 1
ATOM 2387 O O . PHE A 1 295 ? -37.826 2.078 -1.548 1.00 42.75 295 PHE A O 1
ATOM 2394 N N . VAL A 1 296 ? -37.192 0.539 -0.047 1.00 36.03 296 VAL A N 1
ATOM 2395 C CA . VAL A 1 296 ? -36.879 1.436 1.077 1.00 36.03 296 VAL A CA 1
ATOM 2396 C C . VAL A 1 296 ? -35.948 0.656 2.012 1.00 36.03 296 VAL A C 1
ATOM 2398 O O . VAL A 1 296 ? -36.392 -0.287 2.665 1.00 36.03 296 VAL A O 1
ATOM 2401 N N . LYS A 1 297 ? -34.651 1.003 2.059 1.00 37.31 297 LYS A N 1
ATOM 2402 C CA . LYS A 1 297 ? -33.754 0.501 3.115 1.00 37.31 297 LYS A CA 1
ATOM 2403 C C . LYS A 1 297 ? -34.272 1.075 4.448 1.00 37.31 297 LYS A C 1
ATOM 2405 O O . LYS A 1 297 ? -34.349 2.300 4.547 1.00 37.31 297 LYS A O 1
ATOM 2410 N N . PRO A 1 298 ? -34.666 0.252 5.439 1.00 39.25 298 PRO A N 1
ATOM 2411 C CA . PRO A 1 298 ? -34.927 0.757 6.785 1.00 39.25 298 PRO A CA 1
ATOM 2412 C C . PRO A 1 298 ? -33.641 1.390 7.335 1.00 39.25 298 PRO A C 1
ATOM 2414 O O . PRO A 1 298 ? -32.558 1.088 6.829 1.00 39.25 298 PRO A O 1
ATOM 2417 N N . GLU A 1 299 ? -33.742 2.245 8.358 1.00 44.16 299 GLU A N 1
ATOM 2418 C CA . GLU A 1 299 ? -32.569 2.694 9.125 1.00 44.16 299 GLU A CA 1
ATOM 2419 C C . GLU A 1 299 ? -31.643 1.497 9.391 1.00 44.16 299 GLU A C 1
ATOM 2421 O O . GLU A 1 299 ? -32.091 0.460 9.892 1.00 44.16 299 GLU A O 1
ATOM 2426 N N . GLY A 1 300 ? -30.389 1.612 8.939 1.00 61.34 300 GLY A N 1
ATOM 2427 C CA . GLY A 1 300 ? -29.478 0.479 8.806 1.00 61.34 300 GLY A CA 1
ATOM 2428 C C . GLY A 1 300 ? -29.332 -0.299 10.111 1.00 61.34 300 GLY A C 1
ATOM 2429 O O . GLY A 1 300 ? -29.178 0.271 11.194 1.00 61.34 300 GLY A O 1
ATOM 2430 N N . THR A 1 301 ? -29.370 -1.623 10.010 1.00 78.88 301 THR A N 1
ATOM 2431 C CA . THR A 1 301 ? -28.982 -2.505 11.107 1.00 78.88 301 THR A CA 1
ATOM 2432 C C . THR A 1 301 ? -27.537 -2.219 11.514 1.00 78.88 301 THR A C 1
ATOM 2434 O O . THR A 1 301 ? -26.736 -1.716 10.732 1.00 78.88 301 THR A O 1
ATOM 2437 N N . ILE A 1 302 ? -27.150 -2.599 12.734 1.00 86.38 302 ILE A N 1
ATOM 2438 C CA . ILE A 1 302 ? -25.748 -2.476 13.164 1.00 86.38 302 ILE A CA 1
ATOM 2439 C C . ILE A 1 302 ? -24.781 -3.234 12.236 1.00 86.38 302 ILE A C 1
ATOM 2441 O O . ILE A 1 302 ? -23.615 -2.879 12.150 1.00 86.38 302 ILE A O 1
ATOM 2445 N N . LEU A 1 303 ? -25.271 -4.254 11.520 1.00 87.31 303 LEU A N 1
ATOM 2446 C CA . LEU A 1 303 ? -24.500 -5.006 10.537 1.00 87.31 303 LEU A CA 1
ATOM 2447 C C . LEU A 1 303 ? -24.159 -4.156 9.301 1.00 87.31 303 LEU A C 1
ATOM 2449 O O . LEU A 1 303 ? -23.060 -4.294 8.778 1.00 87.31 303 LEU A O 1
ATOM 2453 N N . ASP A 1 304 ? -25.039 -3.238 8.884 1.00 86.19 304 ASP A N 1
ATOM 2454 C CA . ASP A 1 304 ? -24.807 -2.348 7.734 1.00 86.19 304 ASP A CA 1
ATOM 2455 C C . ASP A 1 304 ? -23.601 -1.418 7.950 1.00 86.19 304 ASP A C 1
ATOM 2457 O O . ASP A 1 304 ? -22.954 -1.007 6.987 1.00 86.19 304 ASP A O 1
ATOM 2461 N N . ARG A 1 305 ? -23.225 -1.173 9.214 1.00 86.56 305 ARG A N 1
ATOM 2462 C CA . ARG A 1 305 ? -22.009 -0.432 9.579 1.00 86.56 305 ARG A CA 1
ATOM 2463 C C . ARG A 1 305 ? -20.720 -1.120 9.119 1.00 86.56 305 ARG A C 1
ATOM 2465 O O . ARG A 1 305 ? -19.687 -0.472 9.061 1.00 86.56 305 ARG A O 1
ATOM 2472 N N . ALA A 1 306 ? -20.757 -2.394 8.716 1.00 85.94 306 ALA A N 1
ATOM 2473 C CA . ALA A 1 306 ? -19.617 -3.083 8.101 1.00 85.94 306 ALA A CA 1
ATOM 2474 C C . ALA A 1 306 ? -19.139 -2.437 6.779 1.00 85.94 306 ALA A C 1
ATOM 2476 O O . ALA A 1 306 ? -18.034 -2.725 6.311 1.00 85.94 306 ALA A O 1
ATOM 2477 N N . ALA A 1 307 ? -19.956 -1.573 6.166 1.00 79.00 307 ALA A N 1
ATOM 2478 C CA . ALA A 1 307 ? -19.558 -0.766 5.014 1.00 79.00 307 ALA A CA 1
ATOM 2479 C C . ALA A 1 307 ? -18.641 0.416 5.390 1.00 79.00 307 ALA A C 1
ATOM 2481 O O . ALA A 1 307 ? -17.952 0.955 4.527 1.00 79.00 307 ALA A O 1
ATOM 2482 N N . GLU A 1 308 ? -18.627 0.826 6.659 1.00 78.06 308 GLU A N 1
ATOM 2483 C CA . GLU A 1 308 ? -17.932 2.019 7.139 1.00 78.06 308 GLU A CA 1
ATOM 2484 C C . GLU A 1 308 ? -16.543 1.656 7.683 1.00 78.06 308 GLU A C 1
ATOM 2486 O O . GLU A 1 308 ? -16.406 0.805 8.565 1.00 78.06 308 GLU A O 1
ATOM 2491 N N . ALA A 1 309 ? -15.498 2.337 7.198 1.00 73.50 309 ALA A N 1
ATOM 2492 C CA . ALA A 1 309 ? -14.112 2.089 7.612 1.00 73.50 309 ALA A CA 1
ATOM 2493 C C . ALA A 1 309 ? -13.903 2.248 9.132 1.00 73.50 309 ALA A C 1
ATOM 2495 O O . ALA A 1 309 ? -13.150 1.487 9.738 1.00 73.50 309 ALA A O 1
ATOM 2496 N N . TRP A 1 310 ? -14.626 3.183 9.760 1.00 81.88 310 TRP A N 1
ATOM 2497 C CA . TRP A 1 310 ? -14.602 3.425 11.206 1.00 81.88 310 TRP A CA 1
ATOM 2498 C C . TRP A 1 310 ? -14.937 2.178 12.042 1.00 81.88 310 TRP A C 1
ATOM 2500 O O . TRP A 1 310 ? -14.357 1.971 13.106 1.00 81.88 310 TRP A O 1
ATOM 2510 N N . TRP A 1 311 ? -15.813 1.306 11.533 1.00 87.69 311 TRP A N 1
ATOM 2511 C CA . TRP A 1 311 ? -16.272 0.098 12.225 1.00 87.69 311 TRP A CA 1
ATOM 2512 C C . TRP A 1 311 ? -15.4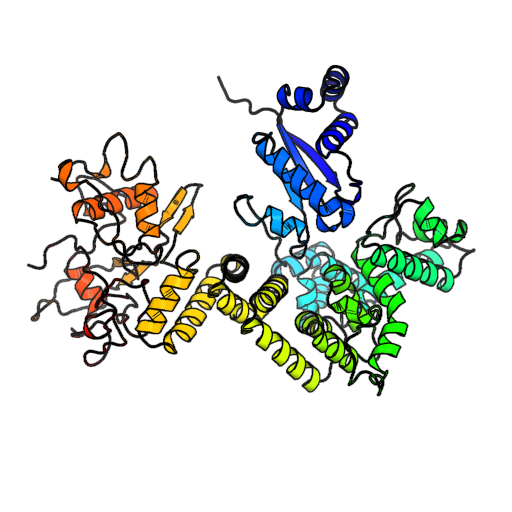40 -1.151 11.905 1.00 87.69 311 TRP A C 1
ATOM 2514 O O . TRP A 1 311 ? -15.679 -2.210 12.493 1.00 87.69 311 TRP A O 1
ATOM 2524 N N . ALA A 1 312 ? -14.468 -1.067 10.991 1.00 85.06 312 ALA A N 1
ATOM 2525 C CA . ALA A 1 312 ? -13.717 -2.229 10.514 1.00 85.06 312 ALA A CA 1
ATOM 2526 C C . ALA A 1 312 ? -13.043 -2.998 11.666 1.00 85.06 312 ALA A C 1
ATOM 2528 O O . ALA A 1 312 ? -13.233 -4.208 11.807 1.00 85.06 312 ALA A O 1
ATOM 2529 N N . GLU A 1 313 ? -12.331 -2.292 12.547 1.00 87.44 313 GLU A N 1
ATOM 2530 C CA . GLU A 1 313 ? -11.669 -2.899 13.707 1.00 87.44 313 GLU A CA 1
ATOM 2531 C C . GLU A 1 313 ? -12.672 -3.565 14.660 1.00 87.44 313 GLU A C 1
ATOM 2533 O O . GLU A 1 313 ? -12.442 -4.670 15.157 1.00 87.44 313 GLU A O 1
ATOM 2538 N N . THR A 1 314 ? -13.824 -2.928 14.877 1.00 93.62 314 THR A N 1
ATOM 2539 C CA . THR A 1 314 ? -14.902 -3.458 15.716 1.00 93.62 314 THR A CA 1
ATOM 2540 C C . THR A 1 314 ? -15.430 -4.789 15.179 1.00 93.62 314 THR A C 1
ATOM 2542 O O . THR A 1 314 ? -15.615 -5.726 15.960 1.00 93.62 314 THR A O 1
ATOM 2545 N N . PHE A 1 315 ? -15.613 -4.928 13.862 1.00 93.88 315 PHE A N 1
ATOM 2546 C CA . PHE A 1 315 ? -16.027 -6.197 13.250 1.00 93.88 315 PHE A CA 1
ATOM 2547 C C . PHE A 1 315 ? -14.937 -7.273 13.302 1.00 93.88 315 PHE A C 1
ATOM 2549 O O . PHE A 1 315 ? -15.250 -8.429 13.596 1.00 93.88 315 PHE A O 1
ATOM 2556 N N . ILE A 1 316 ? -13.665 -6.911 13.103 1.00 91.69 316 ILE A N 1
ATOM 2557 C CA . ILE A 1 316 ? -12.539 -7.852 13.218 1.00 91.69 316 ILE A CA 1
ATOM 2558 C C . ILE A 1 316 ? -12.457 -8.416 14.644 1.00 91.69 316 ILE A C 1
ATOM 2560 O O . ILE A 1 316 ? -12.381 -9.631 14.845 1.00 91.69 316 ILE A O 1
ATOM 2564 N N . GLN A 1 317 ? -12.536 -7.553 15.659 1.00 94.31 317 GLN A N 1
ATOM 2565 C CA . GLN A 1 317 ? -12.527 -7.999 17.051 1.00 94.31 317 GLN A CA 1
ATOM 2566 C C . GLN A 1 317 ? -13.789 -8.796 17.412 1.00 94.31 317 GLN A C 1
ATOM 2568 O O . GLN A 1 317 ? -13.694 -9.805 18.118 1.00 94.31 317 GLN A O 1
ATOM 2573 N N . LEU A 1 318 ? -14.960 -8.406 16.890 1.00 95.56 318 LEU A N 1
ATOM 2574 C CA . LEU A 1 318 ? -16.208 -9.161 17.029 1.00 95.56 318 LEU A CA 1
ATOM 2575 C C . LEU A 1 318 ? -16.084 -10.581 16.461 1.00 95.56 318 LEU A C 1
ATOM 2577 O O . LEU A 1 318 ? -16.525 -11.533 17.111 1.00 95.56 318 LEU A O 1
ATOM 2581 N N . ALA A 1 319 ? -15.430 -10.751 15.311 1.00 95.25 319 ALA A N 1
ATOM 2582 C CA . ALA A 1 319 ? -15.173 -12.059 14.712 1.00 95.25 319 ALA A CA 1
ATOM 2583 C C . ALA A 1 319 ? -14.291 -12.968 15.590 1.00 95.25 319 ALA A C 1
ATOM 2585 O O . ALA A 1 319 ? -14.397 -14.193 15.520 1.00 95.25 319 ALA A O 1
ATOM 2586 N N . GLY A 1 320 ? -13.463 -12.399 16.471 1.00 94.19 320 GLY A N 1
ATOM 2587 C CA . GLY A 1 320 ? -12.719 -13.151 17.490 1.00 94.19 320 GLY A CA 1
ATOM 2588 C C . GLY A 1 320 ? -13.565 -13.604 18.692 1.00 94.19 320 GLY A C 1
ATOM 2589 O O . GLY A 1 320 ? -13.205 -14.549 19.398 1.00 94.19 320 GLY A O 1
ATOM 2590 N N . MET A 1 321 ? -14.714 -12.964 18.924 1.00 93.62 321 MET A N 1
ATOM 2591 C CA . MET A 1 321 ? -15.568 -13.195 20.097 1.00 93.62 321 MET A CA 1
ATOM 2592 C C . MET A 1 321 ? -16.883 -13.918 19.783 1.00 93.62 321 MET A C 1
ATOM 2594 O O . MET A 1 321 ? -17.511 -14.457 20.698 1.00 93.62 321 MET A O 1
ATOM 2598 N N . THR A 1 322 ? -17.331 -13.900 18.527 1.00 93.38 322 THR A N 1
ATOM 2599 C CA . THR A 1 322 ? -18.604 -14.492 18.092 1.00 93.38 322 THR A CA 1
ATOM 2600 C C . THR A 1 322 ? -18.678 -16.000 18.356 1.00 93.38 322 THR A C 1
ATOM 2602 O O . THR A 1 322 ? -17.681 -16.729 18.322 1.00 93.38 322 THR A O 1
ATOM 2605 N N . SER A 1 323 ? -19.887 -16.474 18.644 1.00 92.50 323 SER A N 1
ATOM 2606 C CA . SER A 1 323 ? -20.192 -17.904 18.737 1.00 92.50 323 SER A CA 1
ATOM 2607 C C . SER A 1 323 ? -20.376 -18.568 17.368 1.00 92.50 323 SER A C 1
ATOM 2609 O O . SER A 1 323 ? -20.147 -19.770 17.260 1.00 92.50 323 SER A O 1
ATOM 2611 N N . ASP A 1 324 ? -20.691 -17.790 16.329 1.00 94.12 324 ASP A N 1
ATOM 2612 C CA . ASP A 1 324 ? -20.849 -18.259 14.949 1.00 94.12 324 ASP A CA 1
ATOM 2613 C C . ASP A 1 324 ? -20.016 -17.399 13.977 1.00 94.12 324 ASP A C 1
ATOM 2615 O O . ASP A 1 324 ? -20.508 -16.411 13.415 1.00 94.12 324 ASP A O 1
ATOM 2619 N N . PRO A 1 325 ? -18.719 -17.718 13.805 1.00 94.62 325 PRO A N 1
ATOM 2620 C CA . PRO A 1 325 ? -17.842 -16.961 12.917 1.00 94.62 325 PRO A CA 1
ATOM 2621 C C . PRO A 1 325 ? -18.160 -17.176 11.437 1.00 94.62 325 PRO A C 1
ATOM 2623 O O . PRO A 1 325 ? -17.924 -16.267 10.646 1.00 94.62 325 PRO A O 1
ATOM 2626 N N . ASN A 1 326 ? -18.732 -18.324 11.058 1.00 95.31 326 ASN A N 1
ATOM 2627 C CA . ASN A 1 326 ? -19.042 -18.629 9.661 1.00 95.31 326 ASN A CA 1
ATOM 2628 C C . ASN A 1 326 ? -20.153 -17.717 9.147 1.00 95.31 326 ASN A C 1
ATOM 2630 O O . ASN A 1 326 ? -19.965 -16.997 8.166 1.00 95.31 326 ASN A O 1
ATOM 2634 N N . THR A 1 327 ? -21.286 -17.684 9.855 1.00 93.94 327 THR A N 1
ATOM 2635 C CA . THR A 1 327 ? -22.430 -16.859 9.451 1.00 93.94 327 THR A CA 1
ATOM 2636 C C . THR A 1 327 ? -22.085 -15.374 9.515 1.00 93.94 327 THR A C 1
ATOM 2638 O O . THR A 1 327 ? -22.448 -14.629 8.606 1.00 93.94 327 THR A O 1
ATOM 2641 N N . LEU A 1 328 ? -21.337 -14.936 10.540 1.00 95.00 328 LEU A N 1
ATOM 2642 C CA . LEU A 1 328 ? -20.865 -13.552 10.617 1.00 95.00 328 LEU A CA 1
ATOM 2643 C C . LEU A 1 328 ? -20.020 -13.194 9.392 1.00 95.00 328 LEU A C 1
ATOM 2645 O O . LEU A 1 328 ? -20.306 -12.199 8.735 1.00 95.00 328 LEU A O 1
ATOM 2649 N N . ALA A 1 329 ? -19.010 -14.002 9.068 1.00 93.69 329 ALA A N 1
ATOM 2650 C CA . ALA A 1 329 ? -18.111 -13.714 7.962 1.00 93.69 329 ALA A CA 1
ATOM 2651 C C . ALA A 1 329 ? -18.852 -13.707 6.613 1.00 93.69 329 ALA A C 1
ATOM 2653 O O . ALA A 1 329 ? -18.656 -12.796 5.814 1.00 93.69 329 ALA A O 1
ATOM 2654 N N . GLN A 1 330 ? -19.774 -14.646 6.379 1.00 92.44 330 GLN A N 1
ATOM 2655 C CA . GLN A 1 330 ? -20.600 -14.661 5.166 1.00 92.44 330 GLN A CA 1
ATOM 2656 C C . GLN A 1 330 ? -21.505 -13.427 5.057 1.00 92.44 330 GLN A C 1
ATOM 2658 O O . GLN A 1 330 ? -21.614 -12.847 3.976 1.00 92.44 330 GLN A O 1
ATOM 2663 N N . LYS A 1 331 ? -22.120 -12.999 6.167 1.00 91.62 331 LYS A N 1
ATOM 2664 C CA . LYS A 1 331 ? -22.981 -11.811 6.216 1.00 91.62 331 LYS A CA 1
ATOM 2665 C C . LYS A 1 331 ? -22.202 -10.517 6.034 1.00 91.62 331 LYS A C 1
ATOM 2667 O O . LYS A 1 331 ? -22.625 -9.656 5.271 1.00 91.62 331 LYS A O 1
ATOM 2672 N N . VAL A 1 332 ? -21.031 -10.406 6.656 1.00 91.00 332 VAL A N 1
ATOM 2673 C CA . VAL A 1 332 ? -20.106 -9.302 6.386 1.00 91.00 332 VAL A CA 1
ATOM 2674 C C . VAL A 1 332 ? -19.684 -9.332 4.916 1.00 91.00 332 VAL A C 1
ATOM 2676 O O . VAL A 1 332 ? -19.660 -8.282 4.295 1.00 91.00 332 VAL A O 1
ATOM 2679 N N . ALA A 1 333 ? -19.473 -10.503 4.304 1.00 89.25 333 ALA A N 1
ATOM 2680 C CA . ALA A 1 333 ? -19.102 -10.615 2.890 1.00 89.25 333 ALA A CA 1
ATOM 2681 C C . ALA A 1 333 ? -20.230 -10.257 1.906 1.00 89.25 333 ALA A C 1
ATOM 2683 O O . ALA A 1 333 ? -19.983 -10.166 0.706 1.00 89.25 333 ALA A O 1
ATOM 2684 N N . GLU A 1 334 ? -21.475 -10.106 2.365 1.00 86.38 334 GLU A N 1
ATOM 2685 C CA . GLU A 1 334 ? -22.566 -9.533 1.561 1.00 86.38 334 GLU A CA 1
ATOM 2686 C C . GLU A 1 334 ? -22.466 -7.999 1.481 1.00 86.38 334 GLU A C 1
ATOM 2688 O O . GLU A 1 334 ? -22.976 -7.412 0.532 1.00 86.38 334 GLU A O 1
ATOM 2693 N N . ILE A 1 335 ? -21.796 -7.364 2.449 1.00 84.31 335 ILE A N 1
ATOM 2694 C CA . ILE A 1 335 ? -21.660 -5.904 2.564 1.00 84.31 335 ILE A CA 1
ATOM 2695 C C . ILE A 1 335 ? -20.251 -5.449 2.158 1.00 84.31 335 ILE A C 1
ATOM 2697 O O . ILE A 1 335 ? -20.094 -4.508 1.388 1.00 84.31 335 ILE A O 1
ATOM 2701 N N . ASN A 1 336 ? -19.226 -6.123 2.679 1.00 79.75 336 ASN A N 1
ATOM 2702 C CA . ASN A 1 336 ? -17.812 -5.820 2.509 1.00 79.75 336 ASN A CA 1
ATOM 2703 C C . ASN A 1 336 ? -16.974 -7.126 2.513 1.00 79.75 336 ASN A C 1
ATOM 2705 O O . ASN A 1 336 ? -16.543 -7.589 3.576 1.00 79.75 336 ASN A O 1
ATOM 2709 N N . PRO A 1 337 ? -16.735 -7.744 1.335 1.00 84.94 337 PRO A N 1
ATOM 2710 C CA . PRO A 1 337 ? -15.940 -8.972 1.200 1.00 84.94 337 PRO A CA 1
ATOM 2711 C C . PRO A 1 337 ? -14.528 -8.882 1.790 1.00 84.94 337 PRO A C 1
ATOM 2713 O O . PRO A 1 337 ? -14.052 -9.843 2.396 1.00 84.94 337 PRO A O 1
ATOM 2716 N N . TRP A 1 338 ? -13.877 -7.719 1.697 1.00 77.94 338 TRP A N 1
ATOM 2717 C CA . TRP A 1 338 ? -12.546 -7.524 2.270 1.00 77.94 338 TRP A CA 1
ATOM 2718 C C . TRP A 1 338 ? -12.569 -7.580 3.790 1.00 77.94 338 TRP A C 1
ATOM 2720 O O . TRP A 1 338 ? -11.808 -8.344 4.381 1.00 77.94 338 TRP A O 1
ATOM 2730 N N . LEU A 1 339 ? -13.478 -6.846 4.436 1.00 81.69 339 LEU A N 1
ATOM 2731 C CA . LEU A 1 339 ? -13.640 -6.922 5.889 1.00 81.69 339 LEU A CA 1
ATOM 2732 C C . LEU A 1 339 ? -13.972 -8.351 6.346 1.00 81.69 339 LEU A C 1
ATOM 2734 O O . LEU A 1 339 ? -13.460 -8.808 7.368 1.00 81.69 339 LEU A O 1
ATOM 2738 N N . ALA A 1 340 ? -14.773 -9.089 5.573 1.00 89.12 340 ALA A N 1
ATOM 2739 C CA . ALA A 1 340 ? -15.063 -10.491 5.859 1.00 89.12 340 ALA A CA 1
ATOM 2740 C C . ALA A 1 340 ? -13.823 -11.384 5.774 1.00 89.12 340 ALA A C 1
ATOM 2742 O O . ALA A 1 340 ? -13.625 -12.233 6.643 1.00 89.12 340 ALA A O 1
ATOM 2743 N N . TRP A 1 341 ? -12.967 -11.178 4.770 1.00 84.50 341 TRP A N 1
ATOM 2744 C CA . TRP A 1 341 ? -11.692 -11.887 4.658 1.00 84.50 341 TRP A CA 1
ATOM 2745 C C . TRP A 1 341 ? -10.838 -11.670 5.912 1.00 84.50 341 TRP A C 1
ATOM 2747 O O . TRP A 1 341 ? -10.320 -12.624 6.485 1.00 84.50 341 TRP A O 1
ATOM 2757 N N . TRP A 1 342 ? -10.782 -10.446 6.432 1.00 80.25 342 TRP A N 1
ATOM 2758 C CA . TRP A 1 342 ? -10.068 -10.152 7.677 1.00 80.25 342 TRP A CA 1
ATOM 2759 C C . TRP A 1 342 ? -10.712 -10.777 8.910 1.00 80.25 342 TRP A C 1
ATOM 2761 O O . TRP A 1 342 ? -10.010 -11.326 9.757 1.00 80.25 342 TRP A O 1
ATOM 2771 N N . CYS A 1 343 ? -12.043 -10.770 8.992 1.00 90.25 343 CYS A N 1
ATOM 2772 C CA . CYS A 1 343 ? -12.767 -11.483 10.042 1.00 90.25 343 CYS A CA 1
ATOM 2773 C C . CYS A 1 343 ? -12.398 -12.979 10.058 1.00 90.25 343 CYS A C 1
ATOM 2775 O O . CYS A 1 343 ? -12.240 -13.558 11.132 1.00 90.25 343 CYS A O 1
ATOM 2777 N N . VAL A 1 344 ? -12.196 -13.590 8.884 1.00 90.12 344 VAL A N 1
ATOM 2778 C CA . VAL A 1 344 ? -11.732 -14.981 8.739 1.00 90.12 344 VAL A CA 1
ATOM 2779 C C . VAL A 1 344 ? -10.277 -15.161 9.176 1.00 90.12 344 VAL A C 1
ATOM 2781 O O . VAL A 1 344 ? -9.949 -16.136 9.867 1.00 90.12 344 VAL A O 1
ATOM 2784 N N . GLN A 1 345 ? -9.396 -14.240 8.780 1.00 84.88 345 GLN A N 1
ATOM 2785 C CA . GLN A 1 345 ? -7.959 -14.352 9.032 1.00 84.88 345 GLN A CA 1
ATOM 2786 C C . GLN A 1 345 ? -7.574 -14.025 10.477 1.00 84.88 345 GLN A C 1
ATOM 2788 O O . GLN A 1 345 ? -6.738 -14.723 11.045 1.00 84.88 345 GLN A O 1
ATOM 2793 N N . GLU A 1 346 ? -8.184 -13.013 11.091 1.00 88.56 346 GLU A N 1
ATOM 2794 C CA . GLU A 1 346 ? -7.805 -12.510 12.420 1.00 88.56 346 GLU A CA 1
ATOM 2795 C C . GLU A 1 346 ? -8.810 -12.840 13.526 1.00 88.56 346 GLU A C 1
ATOM 2797 O O . GLU A 1 346 ? -8.478 -12.715 14.708 1.00 88.56 346 GLU A O 1
ATOM 2802 N N . GLY A 1 347 ? -10.024 -13.260 13.162 1.00 90.88 347 GLY A N 1
ATOM 2803 C CA . GLY A 1 347 ? -11.056 -13.713 14.088 1.00 90.88 347 GLY A CA 1
ATOM 2804 C C . GLY A 1 347 ? -10.944 -15.202 14.418 1.00 90.88 347 GLY A C 1
ATOM 2805 O O . GLY A 1 347 ? -9.885 -15.827 14.299 1.00 90.88 347 GLY A O 1
ATOM 2806 N N . ARG A 1 348 ? -12.049 -15.804 14.861 1.00 93.12 348 ARG A N 1
ATOM 2807 C CA . ARG A 1 348 ? -12.125 -17.256 15.068 1.00 93.12 348 ARG A CA 1
ATOM 2808 C C . ARG A 1 348 ? -12.032 -17.997 13.738 1.00 93.12 348 ARG A C 1
ATOM 2810 O O . ARG A 1 348 ? -12.396 -17.474 12.691 1.00 93.12 348 ARG A O 1
ATOM 2817 N N . ARG A 1 349 ? -11.526 -19.232 13.778 1.00 91.69 349 ARG A N 1
ATOM 2818 C CA . ARG A 1 349 ? -11.443 -20.080 12.582 1.00 91.69 349 ARG A CA 1
ATOM 2819 C C . ARG A 1 349 ? -12.849 -20.355 12.042 1.00 91.69 349 ARG A C 1
ATOM 2821 O O . ARG A 1 349 ? -13.739 -20.728 12.806 1.00 91.69 349 ARG A O 1
ATOM 2828 N N . VAL A 1 350 ? -13.003 -20.173 10.737 1.00 93.81 350 VAL A N 1
ATOM 2829 C CA . VAL A 1 350 ? -14.182 -20.563 9.958 1.00 93.81 350 VAL A CA 1
ATOM 2830 C C . VAL A 1 350 ? -13.938 -21.916 9.297 1.00 93.81 350 VAL A C 1
ATOM 2832 O O . VAL A 1 350 ? -12.811 -22.418 9.280 1.00 93.81 350 VAL A O 1
ATOM 2835 N N . ASP A 1 351 ? -14.994 -22.525 8.776 1.00 94.25 351 ASP A N 1
ATOM 2836 C CA . ASP A 1 351 ? -14.879 -23.726 7.966 1.00 94.25 351 ASP A CA 1
ATOM 2837 C C . ASP A 1 351 ? -14.219 -23.419 6.597 1.00 94.25 351 ASP A C 1
ATOM 2839 O O . ASP A 1 351 ? -14.323 -22.293 6.094 1.00 94.25 351 ASP A O 1
ATOM 2843 N N . PRO A 1 352 ? -13.542 -24.404 5.970 1.00 91.25 352 PRO A N 1
ATOM 2844 C CA . PRO A 1 352 ? -12.832 -24.187 4.708 1.00 91.25 352 PRO A CA 1
ATOM 2845 C C . PRO A 1 352 ? -13.717 -23.736 3.542 1.00 91.25 352 PRO A C 1
ATOM 2847 O O . PRO A 1 352 ? -13.215 -23.119 2.606 1.00 91.25 352 PRO A O 1
ATOM 2850 N N . GLU A 1 353 ? -15.011 -24.060 3.557 1.00 92.19 353 GLU A N 1
ATOM 2851 C CA . GLU A 1 353 ? -15.923 -23.654 2.489 1.00 92.19 353 GLU A CA 1
ATOM 2852 C C . GLU A 1 353 ? -16.258 -22.167 2.608 1.00 92.19 353 GLU A C 1
ATOM 2854 O O . GLU A 1 353 ? -16.151 -21.428 1.631 1.00 92.19 353 GLU A O 1
ATOM 2859 N N . THR A 1 354 ? -16.554 -21.700 3.822 1.00 91.25 354 THR A N 1
ATOM 2860 C CA . THR A 1 354 ? -16.724 -20.274 4.115 1.00 91.25 354 THR A CA 1
ATOM 2861 C C . THR A 1 354 ? -15.478 -19.471 3.727 1.00 91.25 354 THR A C 1
ATOM 2863 O O . THR A 1 354 ? -15.602 -18.420 3.096 1.00 91.25 354 THR A O 1
ATOM 2866 N N . GLU A 1 355 ? -14.278 -19.972 4.039 1.00 85.25 355 GLU A N 1
ATOM 2867 C CA . GLU A 1 355 ? -13.019 -19.323 3.650 1.00 85.25 355 GLU A CA 1
ATOM 2868 C C . GLU A 1 355 ? -12.882 -19.195 2.125 1.00 85.25 355 GLU A C 1
ATOM 2870 O O . GLU A 1 355 ? -12.606 -18.100 1.632 1.00 85.25 355 GLU A O 1
ATOM 2875 N N . ARG A 1 356 ? -13.163 -20.264 1.364 1.00 81.81 356 ARG A N 1
ATOM 2876 C CA . ARG A 1 356 ? -13.138 -20.222 -0.110 1.00 81.81 356 ARG A CA 1
ATOM 2877 C C . ARG A 1 356 ? -14.148 -19.242 -0.692 1.00 81.81 356 ARG A C 1
ATOM 2879 O O . ARG A 1 356 ? -13.808 -18.504 -1.611 1.00 81.81 356 ARG A O 1
ATOM 2886 N N . VAL A 1 357 ? -15.381 -19.231 -0.181 1.00 87.31 357 VAL A N 1
ATOM 2887 C CA . VAL A 1 357 ? -16.435 -18.322 -0.662 1.00 87.31 357 VAL A CA 1
ATOM 2888 C C . VAL A 1 357 ? -16.021 -16.869 -0.459 1.00 87.31 357 VAL A C 1
ATOM 2890 O O . VAL A 1 357 ? -16.190 -16.044 -1.357 1.00 87.31 357 VAL A O 1
ATOM 2893 N N . ILE A 1 358 ? -15.466 -16.550 0.710 1.00 86.38 358 ILE A N 1
ATOM 2894 C CA . ILE A 1 358 ? -15.012 -15.196 1.025 1.00 86.38 358 ILE A CA 1
ATOM 2895 C C . ILE A 1 358 ? -13.806 -14.825 0.169 1.00 86.38 358 ILE A C 1
ATOM 2897 O O . ILE A 1 358 ? -13.801 -13.745 -0.412 1.00 86.38 358 ILE A O 1
ATOM 2901 N N . GLN A 1 359 ? -12.831 -15.724 0.018 1.00 79.31 359 GLN A N 1
ATOM 2902 C CA . GLN A 1 359 ? -11.689 -15.501 -0.864 1.00 79.31 359 GLN A CA 1
ATOM 2903 C C . GLN A 1 359 ? -12.138 -15.216 -2.303 1.00 79.31 359 GLN A C 1
ATOM 2905 O O . GLN A 1 359 ? -11.730 -14.206 -2.868 1.00 79.31 359 GLN A O 1
ATOM 2910 N N . ALA A 1 360 ? -13.024 -16.041 -2.866 1.00 78.44 360 ALA A N 1
ATOM 2911 C CA . ALA A 1 360 ? -13.536 -15.850 -4.219 1.00 78.44 360 ALA A CA 1
ATOM 2912 C C . ALA A 1 360 ? -14.258 -14.501 -4.375 1.00 78.44 360 ALA A C 1
ATOM 2914 O O . ALA A 1 360 ? -14.029 -13.788 -5.349 1.00 78.44 360 ALA A O 1
ATOM 2915 N N . LYS A 1 361 ? -15.090 -14.107 -3.400 1.00 80.88 361 LYS A N 1
ATOM 2916 C CA . LYS A 1 361 ? -15.756 -12.794 -3.408 1.00 80.88 361 LYS A CA 1
ATOM 2917 C C . LYS A 1 361 ? -14.764 -11.630 -3.335 1.00 80.88 361 LYS A C 1
ATOM 2919 O O . LYS A 1 361 ? -14.968 -10.636 -4.022 1.00 80.88 361 LYS A O 1
ATOM 2924 N N . SER A 1 362 ? -13.716 -11.741 -2.523 1.00 76.38 362 SER A N 1
ATOM 2925 C CA . SER A 1 362 ? -12.699 -10.693 -2.385 1.00 76.38 362 SER A CA 1
ATOM 2926 C C . SER A 1 362 ? -11.811 -10.582 -3.624 1.00 76.38 362 SER A C 1
ATOM 2928 O O . SER A 1 362 ? -11.518 -9.476 -4.067 1.00 76.38 362 SER A O 1
ATOM 2930 N N . GLU A 1 363 ? -11.433 -11.706 -4.238 1.00 73.50 363 GLU A N 1
ATOM 2931 C CA . GLU A 1 363 ? -10.656 -11.720 -5.484 1.00 73.50 363 GLU A CA 1
ATOM 2932 C C . GLU A 1 363 ? -11.415 -11.063 -6.644 1.00 73.50 363 GLU A C 1
ATOM 2934 O O . GLU A 1 363 ? -10.817 -10.298 -7.397 1.00 73.50 363 GLU A O 1
ATOM 2939 N N . LEU A 1 364 ? -12.734 -11.267 -6.739 1.00 76.50 364 LEU A N 1
ATOM 2940 C CA . LEU A 1 364 ? -13.570 -10.604 -7.748 1.00 76.50 364 LEU A CA 1
ATOM 2941 C C . LEU A 1 364 ? -13.535 -9.071 -7.650 1.00 76.50 364 LEU A C 1
ATOM 2943 O O . LEU A 1 364 ? -13.709 -8.402 -8.663 1.00 76.50 364 LEU A O 1
ATOM 2947 N N . LEU A 1 365 ? -13.288 -8.500 -6.466 1.00 76.31 365 LEU A N 1
ATOM 2948 C CA . LEU A 1 365 ? -13.213 -7.045 -6.303 1.00 76.31 365 LEU A CA 1
ATOM 2949 C C . LEU A 1 365 ? -11.930 -6.443 -6.889 1.00 76.31 365 LEU A C 1
ATOM 2951 O O . LEU A 1 365 ? -11.941 -5.276 -7.266 1.00 76.31 365 LEU A O 1
ATOM 2955 N N . VAL A 1 366 ? -10.843 -7.218 -6.989 1.00 82.75 366 VAL A N 1
ATOM 2956 C CA . VAL A 1 366 ? -9.598 -6.787 -7.656 1.00 82.75 366 VAL A CA 1
ATOM 2957 C C . VAL A 1 366 ? -9.824 -6.602 -9.155 1.00 82.75 366 VAL A C 1
ATOM 2959 O O . VAL A 1 366 ? -9.291 -5.672 -9.752 1.00 82.75 366 VAL A O 1
ATOM 2962 N N . ASP A 1 367 ? -10.633 -7.479 -9.743 1.00 81.94 367 ASP A N 1
ATOM 2963 C CA . ASP A 1 367 ? -10.927 -7.517 -11.173 1.00 81.94 367 ASP A CA 1
ATOM 2964 C C . ASP A 1 367 ? -12.308 -6.885 -11.497 1.00 81.94 367 ASP A C 1
ATOM 2966 O O . ASP A 1 367 ? -12.842 -7.099 -12.583 1.00 81.94 367 ASP A O 1
ATOM 2970 N N . SER A 1 368 ? -12.907 -6.116 -10.570 1.00 80.88 368 SER A N 1
ATOM 2971 C CA . SER A 1 368 ? -14.228 -5.482 -10.759 1.00 80.88 368 SER A CA 1
ATOM 2972 C C . SER A 1 368 ? -14.186 -4.409 -11.846 1.00 80.88 368 SER A C 1
ATOM 2974 O O . SER A 1 368 ? -13.267 -3.597 -11.870 1.00 80.88 368 SER A O 1
ATOM 2976 N N . ASP A 1 369 ? -15.214 -4.311 -12.692 1.00 78.00 369 ASP A N 1
ATOM 2977 C CA . ASP A 1 369 ? -15.337 -3.220 -13.673 1.00 78.00 369 ASP A CA 1
ATOM 2978 C C . ASP A 1 369 ? -15.534 -1.847 -13.000 1.00 78.00 369 ASP A C 1
ATOM 2980 O O . ASP A 1 369 ? -15.187 -0.803 -13.562 1.00 78.00 369 ASP A O 1
ATOM 2984 N N . ASN A 1 370 ? -16.042 -1.827 -11.763 1.00 76.25 370 ASN A N 1
ATOM 2985 C CA . ASN A 1 370 ? -16.246 -0.606 -10.997 1.00 76.25 370 ASN A CA 1
ATOM 2986 C C . ASN A 1 370 ? -14.937 -0.141 -10.343 1.00 76.25 370 ASN A C 1
ATOM 2988 O O . ASN A 1 370 ? -14.390 -0.794 -9.454 1.00 76.25 370 ASN A O 1
ATOM 2992 N N . VAL A 1 371 ? -14.479 1.048 -10.736 1.00 75.50 371 VAL A N 1
ATOM 2993 C CA . VAL A 1 371 ? -13.288 1.697 -10.170 1.00 75.50 371 VAL A CA 1
ATOM 2994 C C . VAL A 1 371 ? -13.369 1.823 -8.647 1.00 75.50 371 VAL A C 1
ATOM 2996 O O . VAL A 1 371 ? -12.362 1.626 -7.974 1.00 75.50 371 VAL A O 1
ATOM 2999 N N . GLN A 1 372 ? -14.541 2.119 -8.078 1.00 66.44 372 GLN A N 1
ATOM 3000 C CA . GLN A 1 372 ? -14.679 2.286 -6.631 1.00 66.44 372 GLN A CA 1
ATOM 3001 C C . GLN A 1 372 ? -14.432 0.975 -5.873 1.00 66.44 372 GLN A C 1
ATOM 3003 O O . GLN A 1 372 ? -13.792 0.995 -4.824 1.00 66.44 372 GLN A O 1
ATOM 3008 N N . ASP A 1 373 ? -14.855 -0.161 -6.428 1.00 71.31 373 ASP A N 1
ATOM 3009 C CA . ASP A 1 373 ? -14.606 -1.477 -5.832 1.00 71.31 373 ASP A CA 1
ATOM 3010 C C . ASP A 1 373 ? -13.110 -1.801 -5.837 1.00 71.31 373 ASP A C 1
ATOM 3012 O O . ASP A 1 373 ? -12.562 -2.231 -4.819 1.00 71.31 373 ASP A O 1
ATOM 3016 N N . ARG A 1 374 ? -12.427 -1.527 -6.958 1.00 85.19 374 ARG A N 1
ATOM 3017 C CA . ARG A 1 374 ? -10.975 -1.725 -7.082 1.00 85.19 374 ARG A CA 1
ATOM 3018 C C . ARG A 1 374 ? -10.188 -0.772 -6.184 1.00 85.19 374 ARG A C 1
ATOM 3020 O O . ARG A 1 374 ? -9.209 -1.187 -5.567 1.00 85.19 374 ARG A O 1
ATOM 3027 N N . ARG A 1 375 ? -10.641 0.479 -6.026 1.00 74.81 375 ARG A N 1
ATOM 3028 C CA . ARG A 1 375 ? -10.085 1.434 -5.048 1.00 74.81 375 ARG A CA 1
ATOM 3029 C C . ARG A 1 375 ? -10.201 0.889 -3.632 1.00 74.81 375 ARG A C 1
ATOM 3031 O O . ARG A 1 375 ? -9.202 0.831 -2.920 1.00 74.81 375 ARG A O 1
ATOM 3038 N N . SER A 1 376 ? -11.391 0.444 -3.232 1.00 66.56 376 SER A N 1
ATOM 3039 C CA . SER A 1 376 ? -11.607 -0.188 -1.928 1.00 66.56 376 SER A CA 1
ATOM 3040 C C . SER A 1 376 ? -10.746 -1.441 -1.751 1.00 66.56 376 SER A C 1
ATOM 3042 O O . SER A 1 376 ? -10.214 -1.658 -0.662 1.00 66.56 376 SER A O 1
ATOM 3044 N N . ALA A 1 377 ? -10.544 -2.223 -2.816 1.00 77.06 377 ALA A N 1
ATOM 3045 C CA . ALA A 1 377 ? -9.660 -3.381 -2.805 1.00 77.06 377 ALA A CA 1
ATOM 3046 C C . ALA A 1 377 ? -8.201 -2.991 -2.549 1.00 77.06 377 ALA A C 1
ATOM 3048 O O . ALA A 1 377 ? -7.606 -3.502 -1.606 1.00 77.06 377 ALA A O 1
ATOM 3049 N N . VAL A 1 378 ? -7.632 -2.049 -3.308 1.00 80.81 378 VAL A N 1
ATOM 3050 C CA . VAL A 1 378 ? -6.261 -1.561 -3.077 1.00 80.81 378 VAL A CA 1
ATOM 3051 C C . VAL A 1 378 ? -6.096 -1.035 -1.653 1.00 80.81 378 VAL A C 1
ATOM 3053 O O . VAL A 1 378 ? -5.139 -1.395 -0.973 1.00 80.81 378 VAL A O 1
ATOM 3056 N N . GLN A 1 379 ? -7.050 -0.242 -1.164 1.00 69.38 379 GLN A N 1
ATOM 3057 C CA . GLN A 1 379 ? -7.010 0.310 0.192 1.00 69.38 379 GLN A CA 1
ATOM 3058 C C . GLN A 1 379 ? -7.003 -0.785 1.267 1.00 69.38 379 GLN A C 1
ATOM 3060 O O . GLN A 1 379 ? -6.252 -0.691 2.236 1.00 69.38 379 GLN A O 1
ATOM 3065 N N . ALA A 1 380 ? -7.788 -1.848 1.084 1.00 65.56 380 ALA A N 1
ATOM 3066 C CA . ALA A 1 380 ? -7.757 -3.005 1.972 1.00 65.56 380 ALA A CA 1
ATOM 3067 C C . ALA A 1 380 ? -6.438 -3.793 1.855 1.00 65.56 380 ALA A C 1
ATOM 3069 O O . ALA A 1 380 ? -5.903 -4.241 2.869 1.00 65.56 380 ALA A O 1
ATOM 3070 N N . LEU A 1 381 ? -5.901 -3.938 0.639 1.00 74.12 381 LEU A N 1
ATOM 3071 C CA . LEU A 1 381 ? -4.689 -4.708 0.353 1.00 74.12 381 LEU A CA 1
ATOM 3072 C C . LEU A 1 381 ? -3.406 -4.051 0.867 1.00 74.12 381 LEU A C 1
ATOM 3074 O O . LEU A 1 381 ? -2.523 -4.752 1.343 1.00 74.12 381 LEU A O 1
ATOM 3078 N N . ILE A 1 382 ? -3.285 -2.724 0.834 1.00 70.38 382 ILE A N 1
ATOM 3079 C CA . ILE A 1 382 ? -2.085 -2.030 1.343 1.00 70.38 382 ILE A CA 1
ATOM 3080 C C . ILE A 1 382 ? -1.945 -2.189 2.864 1.00 70.38 382 ILE A C 1
ATOM 3082 O O . ILE A 1 382 ? -0.846 -2.132 3.407 1.00 70.38 382 ILE A O 1
ATOM 3086 N N . GLN A 1 383 ? -3.052 -2.426 3.569 1.00 58.69 383 GLN A N 1
ATOM 3087 C CA . GLN A 1 383 ? -3.048 -2.685 5.011 1.00 58.69 383 GLN A CA 1
ATOM 3088 C C . GLN A 1 383 ? -2.613 -4.109 5.369 1.00 58.69 383 GLN A C 1
ATOM 3090 O O . GLN A 1 383 ? -2.477 -4.431 6.549 1.00 58.69 383 GLN A O 1
ATOM 3095 N N . LEU A 1 384 ? -2.399 -4.968 4.370 1.00 56.25 384 LEU A N 1
ATOM 3096 C CA . LEU A 1 384 ? -2.055 -6.366 4.573 1.00 56.25 384 LEU A CA 1
ATOM 3097 C C . LEU A 1 384 ? -0.544 -6.599 4.627 1.00 56.25 384 LEU A C 1
ATOM 3099 O O . LEU A 1 384 ? 0.223 -5.916 3.946 1.00 56.25 384 LEU A O 1
ATOM 3103 N N . PRO A 1 385 ? -0.089 -7.638 5.358 1.00 57.12 385 PRO A N 1
ATOM 3104 C CA . PRO A 1 385 ? 1.267 -8.146 5.218 1.00 57.12 385 PRO A CA 1
ATOM 3105 C C . PRO A 1 385 ? 1.555 -8.484 3.752 1.00 57.12 385 PRO A C 1
ATOM 3107 O O . PRO A 1 385 ? 0.998 -9.427 3.181 1.00 57.12 385 PRO A O 1
ATOM 3110 N N . ARG A 1 386 ? 2.460 -7.711 3.149 1.00 68.62 386 ARG A N 1
ATOM 3111 C CA . ARG A 1 386 ? 2.710 -7.690 1.702 1.00 68.62 386 ARG A CA 1
ATOM 3112 C C . ARG A 1 386 ? 2.994 -9.050 1.071 1.00 68.62 386 ARG A C 1
ATOM 3114 O O . ARG A 1 386 ? 2.608 -9.281 -0.069 1.00 68.62 386 ARG A O 1
ATOM 3121 N N . ALA A 1 387 ? 3.610 -9.971 1.813 1.00 62.84 387 ALA A N 1
ATOM 3122 C CA . ALA A 1 387 ? 3.919 -11.320 1.335 1.00 62.84 387 ALA A CA 1
ATOM 3123 C C . ALA A 1 387 ? 2.681 -12.111 0.866 1.00 62.84 387 ALA A C 1
ATOM 3125 O O . ALA A 1 387 ? 2.820 -13.011 0.045 1.00 62.84 387 ALA A O 1
ATOM 3126 N N . ARG A 1 388 ? 1.480 -11.787 1.370 1.00 67.12 388 ARG A N 1
ATOM 3127 C CA . ARG A 1 388 ? 0.229 -12.492 1.033 1.00 67.12 388 ARG A CA 1
ATOM 3128 C C . ARG A 1 388 ? -0.590 -11.832 -0.076 1.00 67.12 388 ARG A C 1
ATOM 3130 O O . ARG A 1 388 ? -1.509 -12.461 -0.583 1.00 67.12 388 ARG A O 1
ATOM 3137 N N . VAL A 1 389 ? -0.279 -10.584 -0.421 1.00 77.38 389 VAL A N 1
ATOM 3138 C CA . VAL A 1 389 ? -1.088 -9.748 -1.329 1.00 77.38 389 VAL A CA 1
ATOM 3139 C C . VAL A 1 389 ? -0.311 -9.219 -2.529 1.00 77.38 389 VAL A C 1
ATOM 3141 O O . VAL A 1 389 ? -0.845 -8.452 -3.327 1.00 77.38 389 VAL A O 1
ATOM 3144 N N . ILE A 1 390 ? 0.960 -9.609 -2.655 1.00 85.19 390 ILE A N 1
ATOM 3145 C CA . ILE A 1 390 ? 1.880 -9.082 -3.664 1.00 85.19 390 ILE A CA 1
ATOM 3146 C C . ILE A 1 390 ? 1.354 -9.268 -5.094 1.00 85.19 390 ILE A C 1
ATOM 3148 O O . ILE A 1 390 ? 1.479 -8.359 -5.907 1.00 85.19 390 ILE A O 1
ATOM 3152 N N . ASP A 1 391 ? 0.705 -10.397 -5.394 1.00 88.00 391 ASP A N 1
ATOM 3153 C CA . ASP A 1 391 ? 0.156 -10.667 -6.726 1.00 88.00 391 ASP A CA 1
ATOM 3154 C C . ASP A 1 391 ? -1.073 -9.798 -7.036 1.00 88.00 391 ASP A C 1
ATOM 3156 O O . ASP A 1 391 ? -1.222 -9.312 -8.158 1.00 88.00 391 ASP A O 1
ATOM 3160 N N . GLN A 1 392 ? -1.953 -9.576 -6.055 1.00 88.69 392 GLN A N 1
ATOM 3161 C CA . GLN A 1 392 ? -3.130 -8.717 -6.197 1.00 88.69 392 GLN A CA 1
ATOM 3162 C C . GLN A 1 392 ? -2.716 -7.251 -6.335 1.00 88.69 392 GLN A C 1
ATOM 3164 O O . GLN A 1 392 ? -3.204 -6.563 -7.230 1.00 88.69 392 GLN A O 1
ATOM 3169 N N . LEU A 1 393 ? -1.767 -6.794 -5.513 1.00 90.56 393 LEU A N 1
ATOM 3170 C CA . LEU A 1 393 ? -1.189 -5.459 -5.639 1.00 90.56 393 LEU A CA 1
ATOM 3171 C C . LEU A 1 393 ? -0.523 -5.284 -7.005 1.00 90.56 393 LEU A C 1
ATOM 3173 O O . LEU A 1 393 ? -0.773 -4.283 -7.661 1.00 90.56 393 LEU A O 1
ATOM 3177 N N . ALA A 1 394 ? 0.244 -6.265 -7.491 1.00 94.06 394 ALA A N 1
ATOM 3178 C CA . ALA A 1 394 ? 0.879 -6.189 -8.809 1.00 94.06 394 ALA A CA 1
ATOM 3179 C C . ALA A 1 394 ? -0.133 -6.076 -9.959 1.00 94.06 394 ALA A C 1
ATOM 3181 O O . ALA A 1 394 ? 0.103 -5.347 -10.921 1.00 94.06 394 ALA A O 1
ATOM 3182 N N . LYS A 1 395 ? -1.284 -6.754 -9.864 1.00 93.62 395 LYS A N 1
ATOM 3183 C CA . LYS A 1 395 ? -2.378 -6.588 -10.836 1.00 93.62 395 LYS A CA 1
ATOM 3184 C C . LYS A 1 395 ? -2.981 -5.181 -10.809 1.00 93.62 395 LYS A C 1
ATOM 3186 O O . LYS A 1 395 ? -3.294 -4.651 -11.879 1.00 93.62 395 LYS A O 1
ATOM 3191 N N . LEU A 1 396 ? -3.163 -4.619 -9.612 1.00 93.69 396 LEU A N 1
ATOM 3192 C CA . LEU A 1 396 ? -3.773 -3.303 -9.388 1.00 93.69 396 LEU A CA 1
ATOM 3193 C C . LEU A 1 396 ? -2.808 -2.158 -9.700 1.00 93.69 396 LEU A C 1
ATOM 3195 O O . LEU A 1 396 ? -3.242 -1.138 -10.207 1.00 93.69 396 LEU A O 1
ATOM 3199 N N . ALA A 1 397 ? -1.501 -2.337 -9.505 1.00 94.62 397 ALA A N 1
ATOM 3200 C CA . ALA A 1 397 ? -0.473 -1.386 -9.937 1.00 94.62 397 ALA A CA 1
ATOM 3201 C C . ALA A 1 397 ? -0.481 -1.166 -11.458 1.00 94.62 397 ALA A C 1
ATOM 3203 O O . ALA A 1 397 ? -0.058 -0.134 -11.960 1.00 94.62 397 ALA A O 1
ATOM 3204 N N . LEU A 1 398 ? -1.005 -2.146 -12.190 1.00 94.81 398 LEU A N 1
ATOM 3205 C CA . LEU A 1 398 ? -1.173 -2.138 -13.634 1.00 94.81 398 LEU A CA 1
ATOM 3206 C C . LEU A 1 398 ? -2.592 -1.710 -14.068 1.00 94.81 398 LEU A C 1
ATOM 3208 O O . LEU A 1 398 ? -2.966 -1.939 -15.223 1.00 94.81 398 LEU A O 1
ATOM 3212 N N . ASP A 1 399 ? -3.412 -1.179 -13.158 1.00 94.19 399 ASP A N 1
ATOM 3213 C CA . ASP A 1 399 ? -4.740 -0.640 -13.473 1.00 94.19 399 ASP A CA 1
ATOM 3214 C C . ASP A 1 399 ? -4.640 0.580 -14.398 1.00 94.19 399 ASP A C 1
ATOM 3216 O O . ASP A 1 399 ? -3.640 1.295 -14.406 1.00 94.19 399 ASP A O 1
ATOM 3220 N N . ILE A 1 400 ? -5.687 0.826 -15.180 1.00 90.12 400 ILE A N 1
ATOM 3221 C CA . ILE A 1 400 ? -5.770 2.006 -16.048 1.00 90.12 400 ILE A CA 1
ATOM 3222 C C . ILE A 1 400 ? -6.120 3.269 -15.251 1.00 90.12 400 ILE A C 1
ATOM 3224 O O . ILE A 1 400 ? -5.783 4.372 -15.668 1.00 90.12 400 ILE A O 1
ATOM 3228 N N . ASP A 1 401 ? -6.785 3.124 -14.100 1.00 84.50 401 ASP A N 1
ATOM 3229 C CA . ASP A 1 401 ? -7.100 4.241 -13.218 1.00 84.50 401 ASP A CA 1
ATOM 3230 C C . ASP A 1 401 ? -5.940 4.482 -12.242 1.00 84.50 401 ASP A C 1
ATOM 3232 O O . ASP A 1 401 ? -5.637 3.666 -11.365 1.00 84.50 401 ASP A O 1
ATOM 3236 N N . SER A 1 402 ? -5.305 5.646 -12.368 1.00 81.44 402 SER A N 1
ATOM 3237 C CA . SER A 1 402 ? -4.140 6.026 -11.568 1.00 81.44 402 SER A CA 1
ATOM 3238 C C . SER A 1 402 ? -4.416 6.081 -10.061 1.00 81.44 402 SER A C 1
ATOM 3240 O O . SER A 1 402 ? -3.501 5.866 -9.268 1.00 81.44 402 SER A O 1
ATOM 3242 N N . SER A 1 403 ? -5.663 6.305 -9.638 1.00 78.81 403 SER A N 1
ATOM 3243 C CA . SER A 1 403 ? -6.043 6.285 -8.217 1.00 78.81 403 SER A CA 1
ATOM 3244 C C . SER A 1 403 ? -6.084 4.874 -7.612 1.00 78.81 403 SER A C 1
ATOM 3246 O O . SER A 1 403 ? -6.078 4.729 -6.391 1.00 78.81 403 SER A O 1
ATOM 3248 N N . VAL A 1 404 ? -6.125 3.838 -8.457 1.00 84.50 404 VAL A N 1
ATOM 3249 C CA . VAL A 1 404 ? -5.969 2.425 -8.082 1.00 84.50 404 VAL A CA 1
ATOM 3250 C C . VAL A 1 404 ? -4.499 2.024 -8.229 1.00 84.50 404 VAL A C 1
ATOM 3252 O O . VAL A 1 404 ? -3.918 1.446 -7.310 1.00 84.50 404 VAL A O 1
ATOM 3255 N N . ALA A 1 405 ? -3.885 2.392 -9.356 1.00 88.88 405 ALA A N 1
ATOM 3256 C CA . ALA A 1 405 ? -2.526 1.996 -9.702 1.00 88.88 405 ALA A CA 1
ATOM 3257 C C . ALA A 1 405 ? -1.455 2.589 -8.784 1.00 88.88 405 ALA A C 1
ATOM 3259 O O . ALA A 1 405 ? -0.632 1.843 -8.255 1.00 88.88 405 ALA A O 1
ATOM 3260 N N . LYS A 1 406 ? -1.472 3.907 -8.540 1.00 85.38 406 LYS A N 1
ATOM 3261 C CA . LYS A 1 406 ? -0.416 4.578 -7.763 1.00 85.38 406 LYS A CA 1
ATOM 3262 C C . LYS A 1 406 ? -0.296 4.043 -6.331 1.00 85.38 406 LYS A C 1
ATOM 3264 O O . LYS A 1 406 ? 0.823 3.703 -5.950 1.00 85.38 406 LYS A O 1
ATOM 3269 N N . PRO A 1 407 ? -1.385 3.878 -5.549 1.00 80.88 407 PRO A N 1
ATOM 3270 C CA . PRO A 1 407 ? -1.254 3.333 -4.199 1.00 80.88 407 PRO A CA 1
ATOM 3271 C C . PRO A 1 407 ? -0.762 1.877 -4.196 1.00 80.88 407 PRO A C 1
ATOM 3273 O O . PRO A 1 407 ? 0.041 1.494 -3.345 1.00 80.88 407 PRO A O 1
ATOM 3276 N N . ALA A 1 408 ? -1.206 1.057 -5.157 1.00 88.69 408 ALA A N 1
ATOM 3277 C CA . ALA A 1 408 ? -0.737 -0.321 -5.280 1.00 88.69 408 ALA A CA 1
ATOM 3278 C C . ALA A 1 408 ? 0.752 -0.390 -5.656 1.00 88.69 408 ALA A C 1
ATOM 3280 O O . ALA A 1 408 ? 1.483 -1.207 -5.096 1.00 88.69 408 ALA A O 1
ATOM 3281 N N . GLN A 1 409 ? 1.207 0.491 -6.551 1.00 88.75 409 GLN A N 1
ATOM 3282 C CA . GLN A 1 409 ? 2.608 0.597 -6.946 1.00 88.75 409 GLN A CA 1
ATOM 3283 C C . GLN A 1 409 ? 3.495 1.044 -5.785 1.00 88.75 409 GLN A C 1
ATOM 3285 O O . GLN A 1 409 ? 4.484 0.377 -5.500 1.00 88.75 409 GLN A O 1
ATOM 3290 N N . GLN A 1 410 ? 3.101 2.092 -5.056 1.00 85.00 410 GLN A N 1
ATOM 3291 C CA . GLN A 1 410 ? 3.818 2.553 -3.862 1.00 85.00 410 GLN A CA 1
ATOM 3292 C C . GLN A 1 410 ? 4.018 1.412 -2.856 1.00 85.00 410 GLN A C 1
ATOM 3294 O O . GLN A 1 410 ? 5.120 1.198 -2.354 1.00 85.00 410 GLN A O 1
ATOM 3299 N N . ALA A 1 411 ? 2.977 0.606 -2.624 1.00 81.25 411 ALA A N 1
ATOM 3300 C CA . ALA A 1 411 ? 3.072 -0.545 -1.731 1.00 81.25 411 ALA A CA 1
ATOM 3301 C C . ALA A 1 411 ? 4.012 -1.655 -2.241 1.00 81.25 411 ALA A C 1
ATOM 3303 O O . ALA A 1 411 ? 4.558 -2.412 -1.432 1.00 81.25 411 ALA A O 1
ATOM 3304 N N . LEU A 1 412 ? 4.203 -1.780 -3.559 1.00 87.00 412 LEU A N 1
ATOM 3305 C CA . LEU A 1 412 ? 5.135 -2.730 -4.175 1.00 87.00 412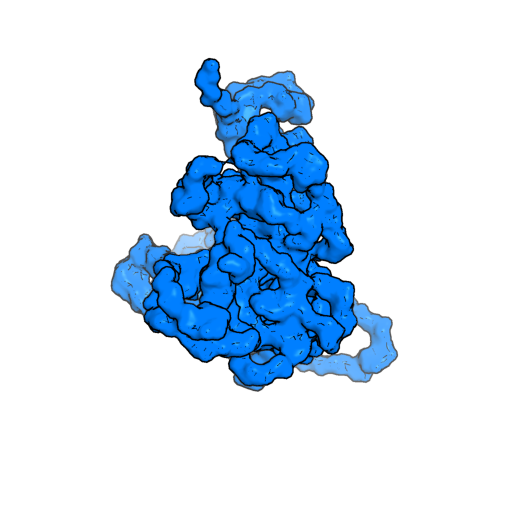 LEU A CA 1
ATOM 3306 C C . LEU A 1 412 ? 6.570 -2.202 -4.211 1.00 87.00 412 LEU A C 1
ATOM 3308 O O . LEU A 1 412 ? 7.492 -2.996 -4.023 1.00 87.00 412 LEU A O 1
ATOM 3312 N N . ASP A 1 413 ? 6.775 -0.902 -4.409 1.00 83.69 413 ASP A N 1
ATOM 3313 C CA . ASP A 1 413 ? 8.104 -0.277 -4.414 1.00 83.69 413 ASP A CA 1
ATOM 3314 C C . ASP A 1 413 ? 8.831 -0.504 -3.082 1.00 83.69 413 ASP A C 1
ATOM 3316 O O . ASP A 1 413 ? 10.030 -0.789 -3.047 1.00 83.69 413 ASP A O 1
ATOM 3320 N N . GLU A 1 414 ? 8.080 -0.523 -1.982 1.00 74.50 414 GLU A N 1
ATOM 3321 C CA . GLU A 1 414 ? 8.571 -0.835 -0.636 1.00 74.50 414 GLU A CA 1
ATOM 3322 C C . GLU A 1 414 ? 9.087 -2.277 -0.480 1.00 74.50 414 GLU A C 1
ATOM 3324 O O . GLU A 1 414 ? 9.866 -2.569 0.426 1.00 74.50 414 GLU A O 1
ATOM 3329 N N . LEU A 1 415 ? 8.693 -3.198 -1.367 1.00 78.50 415 LEU A N 1
ATOM 3330 C CA . LEU A 1 415 ? 9.244 -4.560 -1.433 1.00 78.50 415 LEU A CA 1
ATOM 3331 C C . LEU A 1 415 ? 10.534 -4.640 -2.251 1.00 78.50 415 LEU A C 1
ATOM 3333 O O . LEU A 1 415 ? 11.095 -5.732 -2.420 1.00 78.50 415 LEU A O 1
ATOM 3337 N N . GLY A 1 416 ? 10.980 -3.514 -2.809 1.00 85.00 416 GLY A N 1
ATOM 3338 C CA . GLY A 1 416 ? 12.130 -3.427 -3.689 1.00 85.00 416 GLY A CA 1
ATOM 3339 C C . GLY A 1 416 ? 12.044 -4.447 -4.824 1.00 85.00 416 GLY A C 1
ATOM 3340 O O . GLY A 1 416 ? 11.078 -4.504 -5.586 1.00 85.00 416 GLY A O 1
ATOM 3341 N N . LYS A 1 417 ? 13.064 -5.305 -4.926 1.00 84.94 417 LYS A N 1
ATOM 3342 C CA . LYS A 1 417 ? 13.193 -6.283 -6.019 1.00 84.94 417 LYS A CA 1
ATOM 3343 C C . LYS A 1 417 ? 12.009 -7.251 -6.118 1.00 84.94 417 LYS A C 1
ATOM 3345 O O . LYS A 1 417 ? 11.632 -7.627 -7.226 1.00 84.94 417 LYS A O 1
ATOM 3350 N N . SER A 1 418 ? 11.417 -7.653 -4.993 1.00 86.06 418 SER A N 1
ATOM 3351 C CA . SER A 1 418 ? 10.294 -8.600 -4.995 1.00 86.06 418 SER A CA 1
ATOM 3352 C C . SER A 1 418 ? 9.030 -7.980 -5.592 1.00 86.06 418 SER A C 1
ATOM 3354 O O . SER A 1 418 ? 8.355 -8.634 -6.384 1.00 86.06 418 SER A O 1
ATOM 3356 N N . GLY A 1 419 ? 8.748 -6.711 -5.273 1.00 88.88 419 GLY A N 1
ATOM 3357 C CA . GLY A 1 419 ? 7.620 -5.969 -5.842 1.00 88.88 419 GLY A CA 1
ATOM 3358 C C . GLY A 1 419 ? 7.793 -5.734 -7.339 1.00 88.88 419 GLY A C 1
ATOM 3359 O O . GLY A 1 419 ? 6.923 -6.114 -8.121 1.00 88.88 419 GLY A O 1
ATOM 3360 N N . LYS A 1 420 ? 8.972 -5.246 -7.754 1.00 88.56 420 LYS A N 1
ATOM 3361 C CA . LYS A 1 420 ? 9.330 -5.074 -9.176 1.00 88.56 420 LYS A CA 1
ATOM 3362 C C . LYS A 1 420 ? 9.140 -6.361 -9.987 1.00 88.56 420 LYS A C 1
ATOM 3364 O O . LYS A 1 420 ? 8.561 -6.349 -11.077 1.00 88.56 420 LYS A O 1
ATOM 3369 N N . ARG A 1 421 ? 9.572 -7.503 -9.437 1.00 90.31 421 ARG A N 1
ATOM 3370 C CA . ARG A 1 421 ? 9.383 -8.820 -10.065 1.00 90.31 421 ARG A CA 1
ATOM 3371 C C . ARG A 1 421 ? 7.904 -9.189 -10.196 1.00 90.31 421 ARG A C 1
ATOM 3373 O O . ARG A 1 421 ? 7.512 -9.701 -11.243 1.00 90.31 421 ARG A O 1
ATOM 3380 N N . ALA A 1 422 ? 7.097 -8.939 -9.167 1.00 92.62 422 ALA A N 1
ATOM 3381 C CA . ALA A 1 422 ? 5.667 -9.236 -9.193 1.00 92.62 422 ALA A CA 1
ATOM 3382 C C . ALA A 1 422 ? 4.926 -8.398 -10.248 1.00 92.62 422 ALA A C 1
ATOM 3384 O O . ALA A 1 422 ? 4.159 -8.964 -11.030 1.00 92.62 422 ALA A O 1
ATOM 3385 N N . VAL A 1 423 ? 5.216 -7.092 -10.341 1.00 94.75 423 VAL A N 1
ATOM 3386 C CA . VAL A 1 423 ? 4.682 -6.200 -11.392 1.00 94.75 423 VAL A CA 1
ATOM 3387 C C . VAL A 1 423 ? 5.049 -6.721 -12.774 1.00 94.75 423 VAL A C 1
ATOM 3389 O O . VAL A 1 423 ? 4.173 -6.910 -13.613 1.00 94.75 423 VAL A O 1
ATOM 3392 N N . THR A 1 424 ? 6.327 -7.035 -12.995 1.00 91.19 424 THR A N 1
ATOM 3393 C CA . THR A 1 424 ? 6.813 -7.550 -14.285 1.00 91.19 424 THR A CA 1
ATOM 3394 C C . THR A 1 424 ? 6.071 -8.829 -14.687 1.00 91.19 424 THR A C 1
ATOM 3396 O O . THR A 1 424 ? 5.575 -8.950 -15.805 1.00 91.19 424 THR A O 1
ATOM 3399 N N . GLN A 1 425 ? 5.910 -9.776 -13.758 1.00 92.31 425 GLN A N 1
ATOM 3400 C CA . GLN A 1 425 ? 5.170 -11.014 -14.014 1.00 92.31 425 GLN A CA 1
ATOM 3401 C C . GLN A 1 425 ? 3.677 -10.770 -14.269 1.00 92.31 425 GLN A C 1
ATOM 3403 O O . GLN A 1 425 ? 3.092 -11.407 -15.147 1.00 92.31 425 GLN A O 1
ATOM 3408 N N . ALA A 1 426 ? 3.041 -9.870 -13.515 1.00 94.38 426 ALA A N 1
ATOM 3409 C CA . ALA A 1 426 ? 1.644 -9.503 -13.723 1.00 94.38 426 ALA A CA 1
ATOM 3410 C C . ALA A 1 426 ? 1.432 -8.835 -15.091 1.00 94.38 426 ALA A C 1
ATOM 3412 O O . ALA A 1 426 ? 0.467 -9.170 -15.781 1.00 94.38 426 ALA A O 1
ATOM 3413 N N . PHE A 1 427 ? 2.364 -7.978 -15.510 1.00 94.94 427 PHE A N 1
ATOM 3414 C CA . PHE A 1 427 ? 2.338 -7.291 -16.794 1.00 94.94 427 PHE A CA 1
ATOM 3415 C C . PHE A 1 427 ? 2.440 -8.271 -17.960 1.00 94.94 427 PHE A C 1
ATOM 3417 O O . PHE A 1 427 ? 1.537 -8.303 -18.794 1.00 94.94 427 PHE A O 1
ATOM 3424 N N . VAL A 1 428 ? 3.458 -9.142 -17.964 1.00 91.56 428 VAL A N 1
ATOM 3425 C CA . VAL A 1 428 ? 3.634 -10.173 -19.003 1.00 91.56 428 VAL A CA 1
ATOM 3426 C C . VAL A 1 428 ? 2.382 -11.050 -19.116 1.00 91.56 428 VAL A C 1
ATOM 3428 O O . VAL A 1 428 ? 1.866 -11.261 -20.213 1.00 91.56 428 VAL A O 1
ATOM 3431 N N . ARG A 1 429 ? 1.821 -11.497 -17.981 1.00 92.50 429 ARG A N 1
ATOM 3432 C CA . ARG A 1 429 ? 0.577 -12.291 -17.954 1.00 92.50 429 ARG A CA 1
ATOM 3433 C C . ARG A 1 429 ? -0.631 -11.547 -18.528 1.00 92.50 429 ARG A C 1
ATOM 3435 O O . ARG A 1 429 ? -1.529 -12.200 -19.062 1.00 92.50 429 ARG A O 1
ATOM 3442 N N . ARG A 1 430 ? -0.688 -10.220 -18.378 1.00 93.19 430 ARG A N 1
ATOM 3443 C CA . ARG A 1 430 ? -1.772 -9.374 -18.896 1.00 93.19 430 ARG A CA 1
ATOM 3444 C C . ARG A 1 430 ? -1.637 -9.193 -20.407 1.00 93.19 430 ARG A C 1
ATOM 3446 O O . ARG A 1 430 ? -2.559 -9.562 -21.128 1.00 93.19 430 ARG A O 1
ATOM 3453 N N . ILE A 1 431 ? -0.489 -8.718 -20.892 1.00 93.19 431 ILE A N 1
ATOM 3454 C CA . ILE A 1 431 ? -0.295 -8.417 -22.322 1.00 93.19 431 ILE A CA 1
ATOM 3455 C C . ILE A 1 431 ? -0.273 -9.667 -23.211 1.00 93.19 431 ILE A C 1
ATOM 3457 O O . ILE A 1 431 ? -0.657 -9.589 -24.377 1.00 93.19 431 ILE A O 1
ATOM 3461 N N . ALA A 1 432 ? 0.097 -10.835 -22.669 1.00 91.25 432 ALA A N 1
ATOM 3462 C CA . ALA A 1 432 ? 0.052 -12.107 -23.395 1.00 91.25 432 ALA A CA 1
ATOM 3463 C C . ALA A 1 432 ? -1.367 -12.495 -23.856 1.00 91.25 432 ALA A C 1
ATOM 3465 O O . ALA A 1 432 ? -1.518 -13.291 -24.777 1.00 91.25 432 ALA A O 1
ATOM 3466 N N . ARG A 1 433 ? -2.414 -11.928 -23.239 1.00 91.62 433 ARG A N 1
ATOM 3467 C CA . ARG A 1 433 ? -3.822 -12.169 -23.606 1.00 91.62 433 ARG A CA 1
ATOM 3468 C C . ARG A 1 433 ? -4.326 -11.248 -24.714 1.00 91.62 433 ARG A C 1
ATOM 3470 O O . ARG A 1 433 ? -5.414 -11.475 -25.229 1.00 91.62 433 ARG A O 1
ATOM 3477 N N . TYR A 1 434 ? -3.568 -10.206 -25.032 1.00 94.12 434 TYR A N 1
ATOM 3478 C CA . TYR A 1 434 ? -3.956 -9.150 -25.955 1.00 94.12 434 TYR A CA 1
ATOM 3479 C C . TYR A 1 434 ? -3.301 -9.355 -27.318 1.00 94.12 434 TYR A C 1
ATOM 3481 O O . TYR A 1 434 ? -2.167 -9.834 -27.413 1.00 94.12 434 TYR A O 1
ATOM 3489 N N . ASN A 1 435 ? -3.996 -8.950 -28.377 1.00 94.06 435 ASN A N 1
ATOM 3490 C CA . ASN A 1 435 ? -3.399 -8.776 -29.699 1.00 94.06 435 ASN A CA 1
ATOM 3491 C C . ASN A 1 435 ? -2.575 -7.464 -29.763 1.00 94.06 435 ASN A C 1
ATOM 3493 O O . ASN A 1 435 ? -2.737 -6.603 -28.895 1.00 94.06 435 ASN A O 1
ATOM 3497 N N . PRO A 1 436 ? -1.716 -7.250 -30.781 1.00 94.19 436 PRO A N 1
ATOM 3498 C CA . PRO A 1 436 ? -0.863 -6.057 -30.857 1.00 94.19 436 PRO A CA 1
ATOM 3499 C C . PRO A 1 436 ? -1.592 -4.708 -30.715 1.00 94.19 436 PRO A C 1
ATOM 3501 O O . PRO A 1 436 ? -1.067 -3.789 -30.088 1.00 94.19 436 PRO A O 1
ATOM 3504 N N . LYS A 1 437 ? -2.823 -4.578 -31.231 1.00 95.12 437 LYS A N 1
ATOM 3505 C CA . LYS A 1 437 ? -3.608 -3.335 -31.127 1.00 95.12 437 LYS A CA 1
ATOM 3506 C C . LYS A 1 437 ? -4.120 -3.093 -29.711 1.00 95.12 437 LYS A C 1
ATOM 3508 O O . LYS A 1 437 ? -4.042 -1.968 -29.224 1.00 95.12 437 LYS A O 1
ATOM 3513 N N . GLU A 1 438 ? -4.597 -4.141 -29.046 1.00 95.81 438 GLU A N 1
ATOM 3514 C CA . GLU A 1 438 ? -5.021 -4.096 -27.641 1.00 95.81 438 GLU A CA 1
ATOM 3515 C C . GLU A 1 438 ? -3.842 -3.796 -26.708 1.00 95.81 438 GLU A C 1
ATOM 3517 O O . GLU A 1 438 ? -3.979 -2.990 -25.791 1.00 95.81 438 GLU A O 1
ATOM 3522 N N . ARG A 1 439 ? -2.660 -4.372 -26.976 1.00 95.88 439 ARG A N 1
ATOM 3523 C CA . ARG A 1 439 ? -1.428 -4.063 -26.230 1.00 95.88 439 ARG A CA 1
ATOM 3524 C C . ARG A 1 439 ? -1.051 -2.591 -26.366 1.00 95.88 439 ARG A C 1
ATOM 3526 O O . ARG A 1 439 ? -0.798 -1.938 -25.358 1.00 95.88 439 ARG A O 1
ATOM 3533 N N . ALA A 1 440 ? -1.062 -2.060 -27.590 1.00 95.81 440 ALA A N 1
ATOM 3534 C CA . ALA A 1 440 ? -0.755 -0.655 -27.842 1.00 95.81 440 ALA A CA 1
ATOM 3535 C C . ALA A 1 440 ? -1.767 0.296 -27.180 1.00 95.81 440 ALA A C 1
ATOM 3537 O O . ALA A 1 440 ? -1.370 1.337 -26.665 1.00 95.81 440 ALA A O 1
ATOM 3538 N N . GLU A 1 441 ? -3.059 -0.043 -27.179 1.00 96.44 441 GLU A N 1
ATOM 3539 C CA . GLU A 1 441 ? -4.085 0.730 -26.467 1.00 96.44 441 GLU A CA 1
ATOM 3540 C C . GLU A 1 441 ? -3.873 0.700 -24.953 1.00 96.44 441 GLU A C 1
ATOM 3542 O O . GLU A 1 441 ? -3.836 1.751 -24.320 1.00 96.44 441 GLU A O 1
ATOM 3547 N N . TYR A 1 442 ? -3.643 -0.481 -24.383 1.00 95.88 442 TYR A N 1
ATOM 3548 C CA . TYR A 1 442 ? -3.353 -0.619 -22.961 1.00 95.88 442 TYR A CA 1
ATOM 3549 C C . TYR A 1 442 ? -2.102 0.172 -22.544 1.00 95.88 442 TYR A C 1
ATOM 3551 O O . TYR A 1 442 ? -2.134 0.890 -21.548 1.00 95.88 442 TYR A O 1
ATOM 3559 N N . GLY A 1 443 ? -1.025 0.112 -23.337 1.00 96.06 443 GLY A N 1
ATOM 3560 C CA . GLY A 1 443 ? 0.195 0.884 -23.090 1.00 96.06 443 GLY A CA 1
ATOM 3561 C C . GLY A 1 443 ? -0.042 2.395 -23.036 1.00 96.06 443 GLY A C 1
ATOM 3562 O O . GLY A 1 443 ? 0.529 3.064 -22.177 1.00 96.06 443 GLY A O 1
ATOM 3563 N N . ARG A 1 444 ? -0.932 2.928 -23.886 1.00 95.75 444 ARG A N 1
ATOM 3564 C CA . ARG A 1 444 ? -1.336 4.344 -23.839 1.00 95.75 444 ARG A CA 1
ATOM 3565 C C . ARG A 1 444 ? -2.110 4.685 -22.569 1.00 95.75 444 ARG A C 1
ATOM 3567 O O . ARG A 1 444 ? -1.907 5.753 -22.005 1.00 95.75 444 ARG A O 1
ATOM 3574 N N . GLN A 1 445 ? -2.986 3.788 -22.120 1.00 94.19 445 GLN A N 1
ATOM 3575 C CA . GLN A 1 445 ? -3.834 4.011 -20.943 1.00 94.19 445 GLN A CA 1
ATOM 3576 C C . GLN A 1 445 ? -3.037 4.072 -19.634 1.00 94.19 445 GLN A C 1
ATOM 3578 O O . GLN A 1 445 ? -3.450 4.768 -18.712 1.00 94.19 445 GLN A O 1
ATOM 3583 N N . ILE A 1 446 ? -1.894 3.385 -19.557 1.00 94.62 446 ILE A N 1
ATOM 3584 C CA . ILE A 1 446 ? -1.019 3.402 -18.373 1.00 94.62 446 ILE A CA 1
ATOM 3585 C C . ILE A 1 446 ? 0.159 4.377 -18.490 1.00 94.62 446 ILE A C 1
ATOM 3587 O O . ILE A 1 446 ? 1.003 4.398 -17.603 1.00 94.62 446 ILE A O 1
ATOM 3591 N N . ALA A 1 447 ? 0.256 5.168 -19.565 1.00 93.19 447 ALA A N 1
ATOM 3592 C CA . ALA A 1 447 ? 1.457 5.950 -19.867 1.00 93.19 447 ALA A CA 1
ATOM 3593 C C . ALA A 1 447 ? 1.890 6.891 -18.730 1.00 93.19 447 ALA A C 1
ATOM 3595 O O . ALA A 1 447 ? 3.080 7.013 -18.461 1.00 93.19 447 ALA A O 1
ATOM 3596 N N . GLU A 1 448 ? 0.934 7.503 -18.031 1.00 88.81 448 GLU A N 1
ATOM 3597 C CA . GLU A 1 448 ? 1.185 8.453 -16.936 1.00 88.81 448 GLU A CA 1
ATOM 3598 C C . GLU A 1 448 ? 1.668 7.798 -15.629 1.00 88.81 448 GLU A C 1
ATOM 3600 O O . GLU A 1 448 ? 2.102 8.487 -14.704 1.00 88.81 448 GLU A O 1
ATOM 3605 N N . HIS A 1 449 ? 1.564 6.474 -15.512 1.00 88.12 449 HIS A N 1
ATOM 3606 C CA . HIS A 1 449 ? 1.865 5.740 -14.280 1.00 88.12 449 HIS A CA 1
ATOM 3607 C C . HIS A 1 449 ? 2.437 4.345 -14.542 1.00 88.12 449 HIS A C 1
ATOM 3609 O O . HIS A 1 449 ? 2.227 3.444 -13.735 1.00 88.12 449 HIS A O 1
ATOM 3615 N N . ASP A 1 450 ? 3.142 4.157 -15.661 1.00 94.31 450 ASP A N 1
ATOM 3616 C CA . ASP A 1 450 ? 3.688 2.859 -16.059 1.00 94.31 450 ASP A CA 1
ATOM 3617 C C . ASP A 1 450 ? 4.668 2.340 -14.984 1.00 94.31 450 ASP A C 1
ATOM 3619 O O . ASP A 1 450 ? 5.740 2.921 -14.798 1.00 94.31 450 ASP A O 1
ATOM 3623 N N . PRO A 1 451 ? 4.322 1.264 -14.251 1.00 91.62 451 PRO A N 1
ATOM 3624 C CA . PRO A 1 451 ? 5.065 0.846 -13.062 1.00 91.62 451 PRO A CA 1
ATOM 3625 C C . PRO A 1 451 ? 6.307 -0.001 -13.375 1.00 91.62 451 PRO A C 1
ATOM 3627 O O . PRO A 1 451 ? 6.961 -0.538 -12.473 1.00 91.62 451 PRO A O 1
ATOM 3630 N N . ARG A 1 452 ? 6.589 -0.242 -14.657 1.00 93.62 452 ARG A N 1
ATOM 3631 C CA . ARG A 1 452 ? 7.622 -1.189 -15.071 1.00 93.62 452 ARG A CA 1
ATOM 3632 C C . ARG A 1 452 ? 9.013 -0.598 -14.880 1.00 93.62 452 ARG A C 1
ATOM 3634 O O . ARG A 1 452 ? 9.288 0.545 -15.235 1.00 93.62 452 ARG A O 1
ATOM 3641 N N . THR A 1 453 ? 9.912 -1.433 -14.363 1.00 92.12 453 THR A N 1
ATOM 3642 C CA . THR A 1 453 ? 11.335 -1.089 -14.259 1.00 92.12 453 THR A CA 1
ATOM 3643 C C . THR A 1 453 ? 11.908 -0.851 -15.649 1.00 92.12 453 THR A C 1
ATOM 3645 O O . THR A 1 453 ? 11.628 -1.626 -16.561 1.00 92.12 453 THR A O 1
ATOM 3648 N N . GLY A 1 454 ? 12.702 0.204 -15.807 1.00 94.50 454 GLY A N 1
ATOM 3649 C CA . GLY A 1 454 ? 13.331 0.531 -17.085 1.00 94.50 454 GLY A CA 1
ATOM 3650 C C . GLY A 1 454 ? 12.475 1.379 -18.030 1.00 94.50 454 GLY A C 1
ATOM 3651 O O . GLY A 1 454 ? 12.900 1.596 -19.162 1.00 94.50 454 GLY A O 1
ATOM 3652 N N . VAL A 1 455 ? 11.282 1.828 -17.613 1.00 96.31 455 VAL A N 1
ATOM 3653 C CA . VAL A 1 455 ? 10.341 2.583 -18.470 1.00 96.31 455 VAL A CA 1
ATOM 3654 C C . VAL A 1 455 ? 10.203 4.046 -18.043 1.00 96.31 455 VAL A C 1
ATOM 3656 O O . VAL A 1 455 ? 10.145 4.936 -18.894 1.00 96.31 455 VAL A O 1
ATOM 3659 N N . GLY A 1 456 ? 10.134 4.298 -16.734 1.00 95.06 456 GLY A N 1
ATOM 3660 C CA . GLY A 1 456 ? 9.899 5.620 -16.154 1.00 95.06 456 GLY A CA 1
ATOM 3661 C C . GLY A 1 456 ? 11.166 6.314 -15.648 1.00 95.06 456 GLY A C 1
ATOM 3662 O O . GLY A 1 456 ? 12.252 6.208 -16.221 1.00 95.06 456 GLY A O 1
ATOM 3663 N N . THR A 1 457 ? 11.019 7.051 -14.551 1.00 95.56 457 THR A N 1
ATOM 3664 C CA . THR A 1 457 ? 12.091 7.813 -13.902 1.00 95.56 457 THR A CA 1
ATOM 3665 C C . THR A 1 457 ? 12.252 7.393 -12.442 1.00 95.56 457 THR A C 1
ATOM 3667 O O . THR A 1 457 ? 11.352 6.812 -11.837 1.00 95.56 457 THR A O 1
ATOM 3670 N N . ILE A 1 458 ? 13.413 7.695 -11.866 1.00 91.62 458 ILE A N 1
ATOM 3671 C CA . ILE A 1 458 ? 13.707 7.546 -10.438 1.00 91.62 458 ILE A CA 1
ATOM 3672 C C . ILE A 1 458 ? 14.183 8.874 -9.860 1.00 91.62 458 ILE A C 1
ATOM 3674 O O . ILE A 1 458 ? 14.772 9.692 -10.564 1.00 91.62 458 ILE A O 1
ATOM 3678 N N . ILE A 1 459 ? 13.984 9.077 -8.560 1.00 88.56 459 ILE A N 1
ATOM 3679 C CA . ILE A 1 459 ? 14.556 10.216 -7.838 1.00 88.56 459 ILE A CA 1
ATOM 3680 C C . ILE A 1 459 ? 15.807 9.743 -7.098 1.00 88.56 459 ILE A C 1
ATOM 3682 O O . ILE A 1 459 ? 15.762 8.791 -6.320 1.00 88.56 459 ILE A O 1
ATOM 3686 N N . SER A 1 460 ? 16.929 10.423 -7.323 1.00 85.81 460 SER A N 1
ATOM 3687 C CA . SER A 1 460 ? 18.191 10.189 -6.623 1.00 85.81 460 SER A CA 1
ATOM 3688 C C . SER A 1 460 ? 18.780 11.519 -6.171 1.00 85.81 460 SER A C 1
ATOM 3690 O O . SER A 1 460 ? 18.999 12.413 -6.985 1.00 85.81 460 SER A O 1
ATOM 3692 N N . ASN A 1 461 ? 19.014 11.675 -4.863 1.00 85.31 461 ASN A N 1
ATOM 3693 C CA . ASN A 1 461 ? 19.539 12.909 -4.260 1.00 85.31 461 ASN A CA 1
ATOM 3694 C C . ASN A 1 461 ? 18.763 14.180 -4.674 1.00 85.31 461 ASN A C 1
ATOM 3696 O O . ASN A 1 461 ? 19.362 15.209 -4.979 1.00 85.31 461 ASN A O 1
ATOM 3700 N N . GLY A 1 462 ? 17.428 14.093 -4.727 1.00 85.19 462 GLY A N 1
ATOM 3701 C CA . GLY A 1 462 ? 16.555 15.206 -5.123 1.00 85.19 462 GLY A CA 1
ATOM 3702 C C . GLY A 1 462 ? 16.572 15.538 -6.621 1.00 85.19 462 GLY A C 1
ATOM 3703 O O . GLY A 1 462 ? 16.029 16.563 -7.019 1.00 85.19 462 GLY A O 1
ATOM 3704 N N . ILE A 1 463 ? 17.195 14.698 -7.453 1.00 86.38 463 ILE A N 1
ATOM 3705 C CA . ILE A 1 463 ? 17.253 14.857 -8.908 1.00 86.38 463 ILE A CA 1
ATOM 3706 C C . ILE A 1 463 ? 16.497 13.706 -9.565 1.00 86.38 463 ILE A C 1
ATOM 3708 O O . ILE A 1 463 ? 16.721 12.538 -9.243 1.00 86.38 463 ILE A O 1
ATOM 3712 N N . THR A 1 464 ? 15.635 14.038 -10.520 1.00 93.94 464 THR A N 1
ATOM 3713 C CA . THR A 1 464 ? 14.945 13.061 -11.364 1.00 93.94 464 THR A CA 1
ATOM 3714 C C . THR A 1 464 ? 15.899 12.541 -12.439 1.00 93.94 464 THR A C 1
ATOM 3716 O O . THR A 1 464 ? 16.437 13.316 -13.228 1.00 93.94 464 THR A O 1
ATOM 3719 N N . LEU A 1 465 ? 16.116 11.230 -12.472 1.00 95.88 465 LEU A N 1
ATOM 3720 C CA . LEU A 1 465 ? 16.993 10.521 -13.403 1.00 95.88 465 LEU A CA 1
ATOM 3721 C C . LEU A 1 465 ? 16.201 9.454 -14.176 1.00 95.88 465 LEU A C 1
ATOM 3723 O O . LEU A 1 465 ? 15.156 9.004 -13.698 1.00 95.88 465 LEU A O 1
ATOM 3727 N N . PRO A 1 466 ? 16.675 9.022 -15.356 1.00 97.31 466 PRO A N 1
ATOM 3728 C CA . PRO A 1 466 ? 16.042 7.924 -16.078 1.00 97.31 466 PRO A CA 1
ATOM 3729 C C . PRO A 1 466 ? 16.180 6.608 -15.290 1.00 97.31 466 PRO A C 1
ATOM 3731 O O . PRO A 1 466 ? 17.276 6.272 -14.839 1.00 97.31 466 PRO A O 1
ATOM 3734 N N . ASP A 1 467 ? 15.085 5.853 -15.130 1.00 95.56 467 ASP A N 1
ATOM 3735 C CA . ASP A 1 467 ? 15.137 4.485 -14.589 1.00 95.56 467 ASP A CA 1
ATOM 3736 C C . ASP A 1 467 ? 15.603 3.543 -15.697 1.00 95.56 467 ASP A C 1
ATOM 3738 O O . ASP A 1 467 ? 14.824 3.282 -16.604 1.00 95.56 467 ASP A O 1
ATOM 3742 N N . ILE A 1 468 ? 16.840 3.047 -15.669 1.00 96.00 468 ILE A N 1
ATOM 3743 C CA . ILE A 1 468 ? 17.360 2.158 -16.721 1.00 96.00 468 ILE A CA 1
ATOM 3744 C C . ILE A 1 468 ? 17.488 0.736 -16.183 1.00 96.00 468 ILE A C 1
ATOM 3746 O O . ILE A 1 468 ? 18.186 0.496 -15.197 1.00 96.00 468 ILE A O 1
ATOM 3750 N N . ASP A 1 469 ? 16.847 -0.213 -16.867 1.00 95.62 469 ASP A N 1
ATOM 3751 C CA . ASP A 1 469 ? 17.070 -1.641 -16.643 1.00 95.62 469 ASP A CA 1
ATOM 3752 C C . ASP A 1 469 ? 18.217 -2.121 -17.537 1.00 95.62 469 ASP A C 1
ATOM 3754 O O . ASP A 1 469 ? 18.053 -2.256 -18.751 1.00 95.62 469 ASP A O 1
ATOM 3758 N N . TRP A 1 470 ? 19.393 -2.313 -16.944 1.00 96.44 470 TRP A N 1
ATOM 3759 C CA . TRP A 1 470 ? 20.605 -2.742 -17.638 1.00 96.44 470 TRP A CA 1
ATOM 3760 C C . TRP A 1 470 ? 20.635 -4.265 -17.796 1.00 96.44 470 TRP A C 1
ATOM 3762 O O . TRP A 1 470 ? 20.514 -5.015 -16.826 1.00 96.44 470 TRP A O 1
ATOM 3772 N N . VAL A 1 471 ? 20.821 -4.730 -19.029 1.00 97.38 471 VAL A N 1
ATOM 3773 C CA . VAL A 1 471 ? 20.953 -6.143 -19.387 1.00 97.38 471 VAL A CA 1
ATOM 3774 C C . VAL A 1 471 ? 22.417 -6.447 -19.673 1.00 97.38 471 VAL A C 1
ATOM 3776 O O . VAL A 1 471 ? 23.003 -5.877 -20.592 1.00 97.38 471 VAL A O 1
ATOM 3779 N N . LEU A 1 472 ? 23.001 -7.364 -18.899 1.00 97.19 472 LEU A N 1
ATOM 3780 C CA . LEU A 1 472 ? 24.362 -7.849 -19.116 1.00 97.19 472 LEU A CA 1
ATOM 3781 C C . LEU A 1 472 ? 24.421 -8.760 -20.346 1.00 97.19 472 LEU A C 1
ATOM 3783 O O . LEU A 1 472 ? 23.788 -9.817 -20.375 1.00 97.19 472 LEU A O 1
ATOM 3787 N N . ILE A 1 473 ? 25.255 -8.384 -21.311 1.00 95.44 473 ILE A N 1
ATOM 3788 C CA . ILE A 1 473 ? 25.644 -9.204 -22.453 1.00 95.44 473 ILE A CA 1
ATOM 3789 C C . ILE A 1 473 ? 27.007 -9.834 -22.132 1.00 95.44 473 ILE A C 1
ATOM 3791 O O . ILE A 1 473 ? 28.008 -9.118 -22.030 1.00 95.44 473 ILE A O 1
ATOM 3795 N N . PRO A 1 474 ? 27.068 -11.158 -21.899 1.00 92.25 474 PRO A N 1
ATOM 3796 C CA . PRO A 1 474 ? 28.304 -11.823 -21.514 1.00 92.25 474 PRO A CA 1
ATOM 3797 C C . PRO A 1 474 ? 29.249 -12.009 -22.707 1.00 92.25 474 PRO A C 1
ATOM 3799 O O . PRO A 1 474 ? 28.825 -12.077 -23.859 1.00 92.25 474 PRO A O 1
ATOM 3802 N N . ASP A 1 475 ? 30.532 -12.199 -22.402 1.00 86.25 475 ASP A N 1
ATOM 3803 C CA . ASP A 1 475 ? 31.492 -12.801 -23.331 1.00 86.25 475 ASP A CA 1
ATOM 3804 C C . ASP A 1 475 ? 31.298 -14.326 -23.313 1.00 86.25 475 ASP A C 1
ATOM 3806 O O . ASP A 1 475 ? 31.922 -15.056 -22.541 1.00 86.25 475 ASP A O 1
ATOM 3810 N N . ASP A 1 476 ? 30.329 -14.800 -24.096 1.00 78.38 476 ASP A N 1
ATOM 3811 C CA . ASP A 1 476 ? 29.964 -16.214 -24.230 1.00 78.38 476 ASP A CA 1
ATOM 3812 C C . ASP A 1 476 ? 30.644 -16.907 -25.429 1.00 78.38 476 ASP A C 1
ATOM 3814 O O . ASP A 1 476 ? 30.233 -17.995 -25.842 1.00 78.38 476 ASP A O 1
ATOM 3818 N N . GLY A 1 477 ? 31.732 -16.319 -25.944 1.00 71.69 477 GLY A N 1
ATOM 3819 C CA . GLY A 1 477 ? 32.588 -16.900 -26.977 1.00 71.69 477 GLY A CA 1
ATOM 3820 C C . GLY A 1 477 ? 32.358 -16.346 -28.386 1.00 71.69 477 GLY A C 1
ATOM 3821 O O . GLY A 1 477 ? 31.957 -15.199 -28.583 1.00 71.69 477 GLY A O 1
ATOM 3822 N N . GLU A 1 478 ? 32.682 -17.155 -29.401 1.00 75.81 478 GLU A N 1
ATOM 3823 C CA . GLU A 1 478 ? 32.563 -16.742 -30.803 1.00 75.81 478 GLU A CA 1
ATOM 3824 C C . GLU A 1 478 ? 31.107 -16.428 -31.167 1.00 75.81 478 GLU A C 1
ATOM 3826 O O . GLU A 1 478 ? 30.205 -17.235 -30.948 1.00 75.81 478 GLU A O 1
ATOM 3831 N N . TRP A 1 479 ? 30.890 -15.277 -31.797 1.00 81.88 479 TRP A N 1
ATOM 3832 C CA . TRP A 1 479 ? 29.597 -14.884 -32.345 1.00 81.88 479 TRP A CA 1
ATOM 3833 C C . TRP A 1 479 ? 29.738 -14.461 -33.802 1.00 81.88 479 TRP A C 1
ATOM 3835 O O . TRP A 1 479 ? 30.843 -14.211 -34.291 1.00 81.88 479 TRP A O 1
ATOM 3845 N N . ILE A 1 480 ? 28.612 -14.448 -34.509 1.00 80.06 480 ILE A N 1
ATOM 3846 C CA . ILE A 1 480 ? 28.558 -14.180 -35.942 1.00 80.06 480 ILE A CA 1
ATOM 3847 C C . ILE A 1 480 ? 28.032 -12.764 -36.144 1.00 80.06 480 ILE A C 1
ATOM 3849 O O . ILE A 1 480 ? 26.856 -12.513 -35.901 1.00 80.06 480 ILE A O 1
ATOM 3853 N N . TYR A 1 481 ? 28.909 -11.881 -36.612 1.00 81.19 481 TYR A N 1
ATOM 3854 C CA . TYR A 1 481 ? 28.546 -10.565 -37.127 1.00 81.19 481 TYR A CA 1
ATOM 3855 C C . TYR A 1 481 ? 28.360 -10.640 -38.645 1.00 81.19 481 TYR A C 1
ATOM 3857 O O . TYR A 1 481 ? 29.274 -11.100 -39.352 1.00 81.19 481 TYR A O 1
ATOM 3865 N N . GLN A 1 482 ? 27.209 -10.180 -39.143 1.00 80.00 482 GLN A N 1
ATOM 3866 C CA . GLN A 1 482 ? 26.848 -10.190 -40.567 1.00 80.00 482 GLN A CA 1
ATOM 3867 C C . GLN A 1 482 ? 27.142 -11.558 -41.238 1.00 80.00 482 GLN A C 1
ATOM 3869 O O . GLN A 1 482 ? 26.947 -12.629 -40.656 1.00 80.00 482 GLN A O 1
ATOM 3874 N N . ASP A 1 483 ? 27.674 -11.549 -42.466 1.00 68.81 483 ASP A N 1
ATOM 3875 C CA . ASP A 1 483 ? 28.011 -12.733 -43.261 1.00 68.81 483 ASP A CA 1
ATOM 3876 C C . ASP A 1 483 ? 29.361 -13.377 -42.859 1.00 68.81 483 ASP A C 1
ATOM 3878 O O . ASP A 1 483 ? 30.219 -13.632 -43.710 1.00 68.81 483 ASP A O 1
ATOM 3882 N N . LYS A 1 484 ? 29.517 -13.731 -41.566 1.00 66.44 484 LYS A N 1
ATOM 3883 C CA . LYS A 1 484 ? 30.582 -14.591 -40.967 1.00 66.44 484 LYS A CA 1
ATOM 3884 C C . LYS A 1 484 ? 31.824 -13.908 -40.372 1.00 66.44 484 LYS A C 1
ATOM 3886 O O . LYS A 1 484 ? 32.851 -14.574 -40.204 1.00 66.44 484 LYS A O 1
ATOM 3891 N N . LYS A 1 485 ? 31.770 -12.629 -39.993 1.00 70.00 485 LYS A N 1
ATOM 3892 C CA . LYS A 1 485 ? 32.845 -12.031 -39.173 1.00 70.00 485 LYS A CA 1
ATOM 3893 C C . LYS A 1 485 ? 32.702 -12.504 -37.717 1.00 70.00 485 LYS A C 1
ATOM 3895 O O . LYS A 1 485 ? 31.591 -12.707 -37.242 1.00 70.00 485 LYS A O 1
ATOM 3900 N N . ARG A 1 486 ? 33.827 -12.693 -37.016 1.00 71.62 486 ARG A N 1
ATOM 3901 C CA . ARG A 1 486 ? 33.877 -13.128 -35.603 1.00 71.62 486 ARG A CA 1
ATOM 3902 C C . ARG A 1 486 ? 34.714 -12.158 -34.764 1.00 71.62 486 ARG A C 1
ATOM 3904 O O . ARG A 1 486 ? 35.844 -12.492 -34.401 1.00 71.62 486 ARG A O 1
ATOM 3911 N N . PRO A 1 487 ? 34.249 -10.916 -34.554 1.00 75.44 487 PRO A N 1
ATOM 3912 C CA . PRO A 1 487 ? 34.987 -9.956 -33.744 1.00 75.44 487 PRO A CA 1
ATOM 3913 C C . PRO A 1 487 ? 34.957 -10.373 -32.266 1.00 75.44 487 PRO A C 1
ATOM 3915 O O . PRO A 1 487 ? 33.945 -10.864 -31.769 1.00 75.44 487 PRO A O 1
ATOM 3918 N N . GLY A 1 488 ? 36.063 -10.161 -31.552 1.00 79.19 488 GLY A N 1
ATOM 3919 C CA . GLY A 1 488 ? 36.061 -10.253 -30.092 1.00 79.19 488 GLY A CA 1
ATOM 3920 C C . GLY A 1 488 ? 35.325 -9.051 -29.508 1.00 79.19 488 GLY A C 1
ATOM 3921 O O . GLY A 1 488 ? 35.589 -7.922 -29.925 1.00 79.19 488 GLY A O 1
ATOM 3922 N N . LEU A 1 489 ? 34.417 -9.289 -28.563 1.00 86.38 489 LEU A N 1
ATOM 3923 C CA . LEU A 1 489 ? 33.646 -8.240 -27.909 1.00 86.38 489 LEU A CA 1
ATOM 3924 C C . LEU A 1 489 ? 33.682 -8.473 -26.390 1.00 86.38 489 LEU A C 1
ATOM 3926 O O . LEU A 1 489 ? 33.300 -9.557 -25.953 1.00 86.38 489 LEU A O 1
ATOM 3930 N N . PRO A 1 490 ? 34.179 -7.515 -25.585 1.00 88.81 490 PRO A N 1
ATOM 3931 C CA . PRO A 1 490 ? 34.157 -7.653 -24.132 1.00 88.81 490 PRO A CA 1
ATOM 3932 C C . PRO A 1 490 ? 32.709 -7.669 -23.617 1.00 88.81 490 PRO A C 1
ATOM 3934 O O . PRO A 1 490 ? 31.818 -7.186 -24.317 1.00 88.81 490 PRO A O 1
ATOM 3937 N N . PRO A 1 491 ? 32.455 -8.169 -22.394 1.00 93.44 491 PRO A N 1
ATOM 3938 C CA . PRO A 1 491 ? 31.128 -8.077 -21.802 1.00 93.44 491 PRO A CA 1
ATOM 3939 C C . PRO A 1 491 ? 30.736 -6.609 -21.600 1.00 93.44 491 PRO A C 1
ATOM 3941 O O . PRO A 1 491 ? 31.566 -5.780 -21.216 1.00 93.44 491 PRO A O 1
ATOM 3944 N N . PHE A 1 492 ? 29.465 -6.301 -21.831 1.00 94.50 492 PHE A N 1
ATOM 3945 C CA . PHE A 1 492 ? 28.909 -4.955 -21.699 1.00 94.50 492 PHE A CA 1
ATOM 3946 C C . PHE A 1 492 ? 27.467 -5.023 -21.199 1.00 94.50 492 PHE A C 1
ATOM 3948 O O . PHE A 1 492 ? 26.830 -6.074 -21.240 1.00 94.50 492 PHE A O 1
ATOM 3955 N N . GLU A 1 493 ? 26.949 -3.899 -20.719 1.00 97.19 493 GLU A N 1
ATOM 3956 C CA . GLU A 1 493 ? 25.537 -3.752 -20.376 1.00 97.19 493 GLU A CA 1
ATOM 3957 C C . GLU A 1 493 ? 24.844 -2.861 -21.409 1.00 97.19 493 GLU A C 1
ATOM 3959 O O . GLU A 1 493 ? 25.422 -1.887 -21.895 1.00 97.19 493 GLU A O 1
ATOM 3964 N N . ILE A 1 494 ? 23.600 -3.191 -21.743 1.00 97.56 494 ILE A N 1
ATOM 3965 C CA . ILE A 1 494 ? 22.753 -2.413 -22.652 1.00 97.56 494 ILE A CA 1
ATOM 3966 C C . ILE A 1 494 ? 21.376 -2.212 -22.022 1.00 97.56 494 ILE A C 1
ATOM 3968 O O . ILE A 1 494 ? 20.915 -3.059 -21.257 1.00 97.56 494 ILE A O 1
ATOM 3972 N N . SER A 1 495 ? 20.715 -1.085 -22.287 1.00 97.31 495 SER A N 1
ATOM 3973 C CA . SER A 1 495 ? 19.361 -0.858 -21.775 1.00 97.31 495 SER A CA 1
ATOM 3974 C C . SER A 1 495 ? 18.396 -1.900 -22.348 1.00 97.31 495 SER A C 1
ATOM 3976 O O . SER A 1 495 ? 18.413 -2.165 -23.549 1.00 97.31 495 SER A O 1
ATOM 3978 N N . ARG A 1 496 ? 17.534 -2.485 -21.503 1.00 96.88 496 ARG A N 1
ATOM 3979 C CA . ARG A 1 496 ? 16.533 -3.479 -21.932 1.00 96.88 496 ARG A CA 1
ATOM 3980 C C . ARG A 1 496 ? 15.629 -2.935 -23.033 1.00 96.88 496 ARG A C 1
ATOM 3982 O O . ARG A 1 496 ? 15.295 -3.669 -23.954 1.00 96.88 496 ARG A O 1
ATOM 3989 N N . TYR A 1 497 ? 15.216 -1.680 -22.887 1.00 96.75 497 TYR A N 1
ATOM 3990 C CA . TYR A 1 497 ? 14.326 -0.979 -23.801 1.00 96.75 497 TYR A CA 1
ATOM 3991 C C . TYR A 1 497 ? 15.053 0.204 -24.455 1.00 96.75 497 TYR A C 1
ATOM 3993 O O . TYR A 1 497 ? 16.012 0.730 -23.871 1.00 96.75 497 TYR A O 1
ATOM 4001 N N . PRO A 1 498 ? 14.567 0.692 -25.609 1.00 96.62 498 PRO A N 1
ATOM 4002 C CA . PRO A 1 498 ? 14.897 2.026 -26.089 1.00 96.62 498 PRO A CA 1
ATOM 4003 C C . PRO A 1 498 ? 14.542 3.087 -25.040 1.00 96.62 498 PRO A C 1
ATOM 4005 O O . PRO A 1 498 ? 13.543 2.959 -24.328 1.00 96.62 498 PRO A O 1
ATOM 4008 N N . ILE A 1 499 ? 15.338 4.157 -24.975 1.00 97.69 499 ILE A N 1
ATOM 4009 C CA . ILE A 1 499 ? 15.108 5.256 -24.029 1.00 97.69 499 ILE A CA 1
ATOM 4010 C C . ILE A 1 499 ? 13.729 5.874 -24.279 1.00 97.69 499 ILE A C 1
ATOM 4012 O O . ILE A 1 499 ? 13.424 6.300 -25.395 1.00 97.69 499 ILE A O 1
ATOM 4016 N N . THR A 1 500 ? 12.893 5.930 -23.246 1.00 97.88 500 THR A N 1
ATOM 4017 C CA . THR A 1 500 ? 11.524 6.444 -23.322 1.00 97.88 500 THR A CA 1
ATOM 4018 C C . THR A 1 500 ? 11.482 7.968 -23.341 1.00 97.88 500 THR A C 1
ATOM 4020 O O . THR A 1 500 ? 12.454 8.659 -23.017 1.00 97.88 500 THR A O 1
ATOM 4023 N N . TYR A 1 501 ? 10.327 8.525 -23.702 1.00 96.69 501 TYR A N 1
ATOM 4024 C CA . TYR A 1 501 ? 10.097 9.961 -23.631 1.00 96.69 501 TYR A CA 1
ATOM 4025 C C . TYR A 1 501 ? 10.316 10.499 -22.215 1.00 96.69 501 TYR A C 1
ATOM 4027 O O . TYR A 1 501 ? 11.041 11.478 -22.065 1.00 96.69 501 TYR A O 1
ATOM 4035 N N . ALA A 1 502 ? 9.762 9.842 -21.188 1.00 96.88 502 ALA A N 1
ATOM 4036 C CA . ALA A 1 502 ? 9.936 10.246 -19.793 1.00 96.88 502 ALA A CA 1
ATOM 4037 C C . ALA A 1 502 ? 11.410 10.258 -19.369 1.00 96.88 502 ALA A C 1
ATOM 4039 O O . ALA A 1 502 ? 11.869 11.215 -18.749 1.00 96.88 502 ALA A O 1
ATOM 4040 N N . GLN A 1 503 ? 12.166 9.227 -19.751 1.00 97.94 503 GLN A N 1
ATOM 4041 C CA . GLN A 1 503 ? 13.595 9.126 -19.456 1.00 97.94 503 GLN A CA 1
ATOM 4042 C C . GLN A 1 503 ? 14.414 10.203 -20.164 1.00 97.94 503 GLN A C 1
ATOM 4044 O O . GLN A 1 503 ? 15.310 10.790 -19.569 1.00 97.94 503 GLN A O 1
ATOM 4049 N N . PHE A 1 504 ? 14.127 10.494 -21.433 1.00 97.12 504 PHE A N 1
ATOM 4050 C CA . PHE A 1 504 ? 14.839 11.559 -22.137 1.00 97.12 504 PHE A CA 1
ATOM 4051 C C . PHE A 1 504 ? 14.453 12.945 -21.606 1.00 97.12 504 PHE A C 1
ATOM 4053 O O . PHE A 1 504 ? 15.284 13.853 -21.567 1.00 97.12 504 PHE A O 1
ATOM 4060 N N . GLN A 1 505 ? 13.207 13.115 -21.160 1.00 95.62 505 GLN A N 1
ATOM 4061 C CA . GLN A 1 505 ? 12.708 14.378 -20.628 1.00 95.62 505 GLN A CA 1
ATOM 4062 C C . GLN A 1 505 ? 13.493 14.826 -19.388 1.00 95.62 505 GLN A C 1
ATOM 4064 O O . GLN A 1 505 ? 13.731 16.020 -19.234 1.00 95.62 505 GLN A O 1
ATOM 4069 N N . THR A 1 506 ? 14.028 13.901 -18.582 1.00 96.88 506 THR A N 1
ATOM 4070 C CA . THR A 1 506 ? 14.884 14.266 -17.438 1.00 96.88 506 THR A CA 1
ATOM 4071 C C . THR A 1 506 ? 16.121 15.063 -17.856 1.00 96.88 506 THR A C 1
ATOM 4073 O O . THR A 1 506 ? 16.557 15.946 -17.128 1.00 96.88 506 THR A O 1
ATOM 4076 N N . PHE A 1 507 ? 16.689 14.790 -19.037 1.00 96.38 507 PHE A N 1
ATOM 4077 C CA . PHE A 1 507 ? 17.813 15.562 -19.578 1.00 96.38 507 PHE A CA 1
ATOM 4078 C C . PHE A 1 507 ? 17.387 16.953 -20.047 1.00 96.38 507 PHE A C 1
ATOM 4080 O O . PHE A 1 507 ? 18.161 17.902 -19.937 1.00 96.38 507 PHE A O 1
ATOM 4087 N N . LEU A 1 508 ? 16.173 17.085 -20.581 1.00 94.00 508 LEU A N 1
ATOM 4088 C CA . LEU A 1 508 ? 15.636 18.367 -21.034 1.00 94.00 508 LEU A CA 1
ATOM 4089 C C . LEU A 1 508 ? 15.259 19.280 -19.862 1.00 94.00 508 LEU A C 1
ATOM 4091 O O . LEU A 1 508 ? 15.513 20.484 -19.928 1.00 94.00 508 LEU A O 1
ATOM 4095 N N . ASP A 1 509 ? 14.683 18.694 -18.813 1.00 93.75 509 ASP A N 1
ATOM 4096 C CA . ASP A 1 509 ? 14.167 19.400 -17.638 1.00 93.75 509 ASP A CA 1
ATOM 4097 C C . ASP A 1 509 ? 15.263 19.752 -16.632 1.00 93.75 509 ASP A C 1
ATOM 4099 O O . ASP A 1 509 ? 15.133 20.720 -15.883 1.00 93.75 509 ASP A O 1
ATOM 4103 N N . ASP A 1 510 ? 16.361 18.996 -16.617 1.00 93.38 510 ASP A N 1
ATOM 4104 C CA . ASP A 1 510 ? 17.512 19.307 -15.786 1.00 93.38 510 ASP A CA 1
A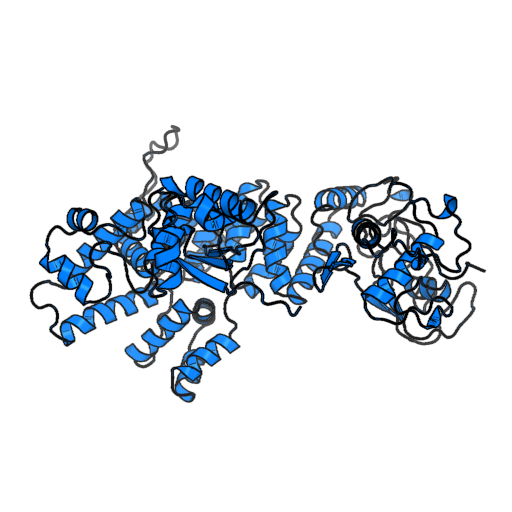TOM 4105 C C . ASP A 1 510 ? 18.148 20.642 -16.233 1.00 93.38 510 ASP A C 1
ATOM 4107 O O . ASP A 1 510 ? 18.665 20.730 -17.354 1.00 93.38 510 ASP A O 1
ATOM 4111 N N . PRO A 1 511 ? 18.217 21.677 -15.366 1.00 90.94 511 PRO A N 1
ATOM 4112 C CA . PRO A 1 511 ? 18.877 22.946 -15.692 1.00 90.94 511 PRO A CA 1
ATOM 4113 C C . PRO A 1 511 ? 20.356 22.782 -16.074 1.00 90.94 511 PRO A C 1
ATOM 4115 O O . PRO A 1 511 ? 20.949 23.645 -16.719 1.00 90.94 511 PRO A O 1
ATOM 4118 N N . GLN A 1 512 ? 20.959 21.673 -15.649 1.00 93.06 512 GLN A N 1
ATOM 4119 C CA . GLN A 1 512 ? 22.329 21.267 -15.932 1.00 93.06 512 GLN A CA 1
ATOM 4120 C C . GLN A 1 512 ? 22.436 20.229 -17.064 1.00 93.06 512 GLN A C 1
ATOM 4122 O O . GLN A 1 512 ? 23.543 19.775 -17.374 1.00 93.06 512 GLN A O 1
ATOM 4127 N N . GLY A 1 513 ? 21.311 19.855 -17.671 1.00 94.38 513 GLY A N 1
ATOM 4128 C CA . GLY A 1 513 ? 21.189 18.948 -18.803 1.00 94.38 513 GLY A CA 1
ATOM 4129 C C . GLY A 1 513 ? 21.251 19.683 -20.135 1.00 94.38 513 GLY A C 1
ATOM 4130 O O . GLY A 1 513 ? 22.215 20.392 -20.416 1.00 94.38 513 GLY A O 1
ATOM 4131 N N . TYR A 1 514 ? 20.245 19.493 -20.981 1.00 92.31 514 TYR A N 1
ATOM 4132 C CA . TYR A 1 514 ? 20.246 19.924 -22.380 1.00 92.31 514 TYR A CA 1
ATOM 4133 C C . TYR A 1 514 ? 20.462 21.434 -22.547 1.00 92.31 514 TYR A C 1
ATOM 4135 O O . TYR A 1 514 ? 21.206 21.856 -23.432 1.00 92.31 514 TYR A O 1
ATOM 4143 N N . ASN A 1 515 ? 19.853 22.238 -21.669 1.00 88.88 515 ASN A N 1
ATOM 4144 C CA . ASN A 1 515 ? 19.957 23.699 -21.668 1.00 88.88 515 ASN A CA 1
ATOM 4145 C C . ASN A 1 515 ? 21.102 24.231 -20.786 1.00 88.88 515 ASN A C 1
ATOM 4147 O O . ASN A 1 515 ? 21.071 25.399 -20.397 1.00 88.88 515 ASN A O 1
ATOM 4151 N N . ASP A 1 516 ? 22.101 23.399 -20.465 1.00 90.06 516 ASP A N 1
ATOM 4152 C CA . ASP A 1 516 ? 23.281 23.818 -19.705 1.00 90.06 516 ASP A CA 1
ATOM 4153 C C . ASP A 1 516 ? 23.868 25.130 -20.276 1.00 90.06 516 ASP A C 1
ATOM 4155 O O . ASP A 1 516 ? 24.243 25.163 -21.454 1.00 90.06 516 ASP A O 1
ATOM 4159 N N . PRO A 1 517 ? 24.004 26.205 -19.471 1.00 84.62 517 PRO A N 1
ATOM 4160 C CA . PRO A 1 517 ? 24.500 27.498 -19.947 1.00 84.62 517 PRO A CA 1
ATOM 4161 C C . PRO A 1 517 ? 25.908 27.443 -20.550 1.00 84.62 517 PRO A C 1
ATOM 4163 O O . PRO A 1 517 ? 26.263 28.288 -21.372 1.00 84.62 517 PRO A O 1
ATOM 4166 N N . GLN A 1 518 ? 26.718 26.459 -20.147 1.00 85.69 518 GLN A N 1
ATOM 4167 C CA . GLN A 1 518 ? 28.067 26.245 -20.680 1.00 85.69 518 GLN A CA 1
ATOM 4168 C C . GLN A 1 518 ? 28.066 25.390 -21.954 1.00 85.69 518 GLN A C 1
ATOM 4170 O O . GLN A 1 518 ? 29.099 25.260 -22.615 1.00 85.69 518 GLN A O 1
ATOM 4175 N N . ASN A 1 519 ? 26.913 24.827 -22.326 1.00 86.06 519 ASN A N 1
ATOM 4176 C CA . ASN A 1 519 ? 26.724 23.956 -23.475 1.00 86.06 519 ASN A CA 1
ATOM 4177 C C . ASN A 1 519 ? 27.736 22.786 -23.506 1.00 86.06 519 ASN A C 1
ATOM 4179 O O . ASN A 1 519 ? 28.222 22.369 -24.565 1.00 86.06 519 ASN A O 1
ATOM 4183 N N . ARG A 1 520 ? 28.078 22.243 -22.333 1.00 90.38 520 ARG A N 1
ATOM 4184 C CA . ARG A 1 520 ? 29.168 21.264 -22.189 1.00 90.38 520 ARG A CA 1
ATOM 4185 C C . ARG A 1 520 ? 28.904 19.950 -22.918 1.00 90.38 520 ARG A C 1
ATOM 4187 O O . ARG A 1 520 ? 29.818 19.373 -23.498 1.00 90.38 520 ARG A O 1
ATOM 4194 N N . TRP A 1 521 ? 27.648 19.510 -22.979 1.00 92.44 521 TRP A N 1
ATOM 4195 C CA . TRP A 1 521 ? 27.289 18.214 -23.565 1.00 92.44 521 TRP A CA 1
ATOM 4196 C C . TRP A 1 521 ? 27.463 18.164 -25.082 1.00 92.44 521 TRP A C 1
ATOM 4198 O O . TRP A 1 521 ? 27.756 17.106 -25.635 1.00 92.44 521 TRP A O 1
ATOM 4208 N N . PHE A 1 522 ? 27.387 19.316 -25.749 1.00 90.75 522 PHE A N 1
ATOM 4209 C CA . PHE A 1 522 ? 27.599 19.435 -27.192 1.00 90.75 522 PHE A CA 1
ATOM 4210 C C . PHE A 1 522 ? 29.009 19.910 -27.562 1.00 90.75 522 PHE A C 1
ATOM 4212 O O . PHE A 1 522 ? 29.307 20.074 -28.746 1.00 90.75 522 PHE A O 1
ATOM 4219 N N . ALA A 1 523 ? 29.883 20.158 -26.583 1.00 88.69 523 ALA A N 1
ATOM 4220 C CA . ALA A 1 523 ? 31.242 20.609 -26.850 1.00 88.69 523 ALA A CA 1
ATOM 4221 C C . ALA A 1 523 ? 32.013 19.564 -27.679 1.00 88.69 523 ALA A C 1
ATOM 4223 O O . ALA A 1 523 ? 31.918 18.358 -27.439 1.00 88.69 523 ALA A O 1
ATOM 4224 N N . GLY A 1 524 ? 32.736 20.032 -28.700 1.00 84.94 524 GLY A N 1
ATOM 4225 C CA . GLY A 1 524 ? 33.491 19.178 -29.624 1.00 84.94 524 GLY A CA 1
ATOM 4226 C C . GLY A 1 524 ? 32.652 18.413 -30.657 1.00 84.94 524 GLY A C 1
ATOM 4227 O O . GLY A 1 524 ? 33.228 17.816 -31.559 1.00 84.94 524 GLY A O 1
ATOM 4228 N N . LEU A 1 525 ? 31.316 18.449 -30.584 1.00 85.69 525 LEU A N 1
ATOM 4229 C CA . LEU A 1 525 ? 30.448 17.856 -31.605 1.00 85.69 525 LEU A CA 1
ATOM 4230 C C . LEU A 1 525 ? 30.205 18.854 -32.744 1.00 85.69 525 LEU A C 1
ATOM 4232 O O . LEU A 1 525 ? 29.998 20.044 -32.502 1.00 85.69 525 LEU A O 1
ATOM 4236 N N . ALA A 1 526 ? 30.107 18.364 -33.983 1.00 80.81 526 ALA A N 1
ATOM 4237 C CA . ALA A 1 526 ? 29.725 19.157 -35.161 1.00 80.81 526 ALA A CA 1
ATOM 4238 C C . ALA A 1 526 ? 28.231 19.578 -35.169 1.00 80.81 526 ALA A C 1
ATOM 4240 O O . ALA A 1 526 ? 27.645 19.853 -36.215 1.00 80.81 526 ALA A O 1
ATOM 4241 N N . ALA A 1 527 ? 27.598 19.649 -33.996 1.00 76.62 527 ALA A N 1
ATOM 4242 C CA . ALA A 1 527 ? 26.213 20.048 -33.812 1.00 76.62 527 ALA A CA 1
ATOM 4243 C C . ALA A 1 527 ? 26.118 21.576 -33.719 1.00 76.62 527 ALA A C 1
ATOM 4245 O O . ALA A 1 527 ? 26.336 22.158 -32.651 1.00 76.62 527 ALA A O 1
ATOM 4246 N N . ASN A 1 528 ? 25.796 22.238 -34.831 1.00 73.06 528 ASN A N 1
ATOM 4247 C CA . ASN A 1 528 ? 25.465 23.666 -34.833 1.00 73.06 528 ASN A CA 1
ATOM 4248 C C . ASN A 1 528 ? 24.072 23.921 -34.210 1.00 73.06 528 ASN A C 1
ATOM 4250 O O . ASN A 1 528 ? 23.334 22.987 -33.904 1.00 73.06 528 ASN A O 1
ATOM 4254 N N . TYR A 1 529 ? 23.692 25.190 -34.033 1.00 62.78 529 TYR A N 1
ATOM 4255 C CA . TYR A 1 529 ? 22.414 25.565 -33.408 1.00 62.78 529 TYR A CA 1
ATOM 4256 C C . TYR A 1 529 ? 21.180 24.905 -34.060 1.00 62.78 529 TYR A C 1
ATOM 4258 O O . TYR A 1 529 ? 20.287 24.443 -33.354 1.00 62.78 529 TYR A O 1
ATOM 4266 N N . TYR A 1 530 ? 21.146 24.799 -35.392 1.00 63.28 530 TYR A N 1
ATOM 4267 C CA . TYR A 1 530 ? 20.030 24.182 -36.119 1.00 63.28 530 TYR A CA 1
ATOM 4268 C C . TYR A 1 530 ? 19.958 22.670 -35.910 1.00 63.28 530 TYR A C 1
ATOM 4270 O O . TYR A 1 530 ? 18.867 22.123 -35.794 1.00 63.28 530 TYR A O 1
ATOM 4278 N N . VAL A 1 531 ? 21.116 22.013 -35.819 1.00 73.62 531 VAL A N 1
ATOM 4279 C CA . VAL A 1 531 ? 21.232 20.574 -35.543 1.00 73.62 531 VAL A CA 1
ATOM 4280 C C . VAL A 1 531 ? 20.861 20.255 -34.095 1.00 73.62 531 VAL A C 1
ATOM 4282 O O . VAL A 1 531 ? 20.372 19.169 -33.809 1.00 73.62 531 VAL A O 1
ATOM 4285 N N . ARG A 1 532 ? 21.052 21.194 -33.164 1.00 76.31 532 ARG A N 1
ATOM 4286 C CA . ARG A 1 532 ? 20.669 20.984 -31.764 1.00 76.31 532 ARG A CA 1
ATOM 4287 C C . ARG A 1 532 ? 19.171 21.054 -31.550 1.00 76.31 532 ARG A C 1
ATOM 4289 O O . ARG A 1 532 ? 18.695 20.346 -30.679 1.00 76.31 532 ARG A O 1
ATOM 4296 N N . ARG A 1 533 ? 18.438 21.860 -32.327 1.00 81.50 533 ARG A N 1
ATOM 4297 C CA . ARG A 1 533 ? 17.000 22.097 -32.135 1.00 81.50 533 ARG A CA 1
ATOM 4298 C C . ARG A 1 533 ? 16.235 20.785 -31.917 1.00 81.50 533 ARG A C 1
ATOM 4300 O O . ARG A 1 533 ? 16.137 19.958 -32.819 1.00 81.50 533 ARG A O 1
ATOM 4307 N N . MET A 1 534 ? 15.675 20.630 -30.718 1.00 84.88 534 MET A N 1
ATOM 4308 C CA . MET A 1 534 ? 14.765 19.535 -30.401 1.00 84.88 534 MET A CA 1
ATOM 4309 C C . MET A 1 534 ? 13.444 19.747 -31.133 1.00 84.88 534 MET A C 1
ATOM 4311 O O . MET A 1 534 ? 12.868 20.840 -31.094 1.00 84.88 534 MET A O 1
ATOM 4315 N N . TYR A 1 535 ? 12.977 18.697 -31.797 1.00 84.25 535 TYR A N 1
ATOM 4316 C CA . TYR A 1 535 ? 11.609 18.633 -32.278 1.00 84.25 535 TYR A CA 1
ATOM 4317 C C . TYR A 1 535 ? 10.724 17.993 -31.216 1.00 84.25 535 TYR A C 1
ATOM 4319 O O . TYR A 1 535 ? 11.178 17.298 -30.304 1.00 84.25 535 TYR A O 1
ATOM 4327 N N . GLU A 1 536 ? 9.445 18.302 -31.325 1.00 84.56 536 GLU A N 1
ATOM 4328 C CA . GLU A 1 536 ? 8.421 17.688 -30.506 1.00 84.56 536 GLU A CA 1
ATOM 4329 C C . GLU A 1 536 ? 8.201 16.243 -30.930 1.00 84.56 536 GLU A C 1
ATOM 4331 O O . GLU A 1 536 ? 8.145 15.961 -32.128 1.00 84.56 536 GLU A O 1
ATOM 4336 N N . GLN A 1 537 ? 7.995 15.367 -29.948 1.00 87.56 537 GLN A N 1
ATOM 4337 C CA . GLN A 1 537 ? 7.617 13.987 -30.221 1.00 87.56 537 GLN A CA 1
ATOM 4338 C C . GLN A 1 537 ? 6.233 13.969 -30.906 1.00 87.56 537 GLN A C 1
ATOM 4340 O O . GLN A 1 537 ? 5.314 14.699 -30.510 1.00 87.56 537 GLN A O 1
ATOM 4345 N N . TRP A 1 538 ? 6.090 13.158 -31.949 1.00 86.38 538 TRP A N 1
ATOM 4346 C CA . TRP A 1 538 ? 4.857 12.886 -32.682 1.00 86.38 538 TRP A CA 1
ATOM 4347 C C . TRP A 1 538 ? 3.870 12.072 -31.843 1.00 86.38 538 TRP A C 1
ATOM 4349 O O . TRP A 1 538 ? 2.692 12.416 -31.786 1.00 86.38 538 TRP A O 1
ATOM 4359 N N . PHE A 1 539 ? 4.346 11.037 -31.146 1.00 89.44 539 PHE A N 1
ATOM 4360 C CA . PHE A 1 539 ? 3.517 10.146 -30.324 1.00 89.44 539 PHE A CA 1
ATOM 4361 C C . PHE A 1 539 ? 3.822 10.343 -28.834 1.00 89.44 539 PHE A C 1
ATOM 4363 O O . PHE A 1 539 ? 4.578 9.581 -28.236 1.00 89.44 539 PHE A O 1
ATOM 4370 N N . ARG A 1 540 ? 3.253 11.407 -28.255 1.00 87.94 540 ARG A N 1
ATOM 4371 C CA . ARG A 1 540 ? 3.572 11.912 -26.907 1.00 87.94 540 ARG A CA 1
ATOM 4372 C C . ARG A 1 540 ? 2.961 11.083 -25.779 1.00 87.94 540 ARG A C 1
ATOM 4374 O O . ARG A 1 540 ? 1.994 11.503 -25.151 1.00 87.94 540 ARG A O 1
ATOM 4381 N N . TYR A 1 541 ? 3.551 9.929 -25.511 1.00 94.75 541 TYR A N 1
ATOM 4382 C CA . TYR A 1 541 ? 3.267 9.131 -24.323 1.00 94.75 541 TYR A CA 1
ATOM 4383 C C . TYR A 1 541 ? 4.567 8.909 -23.556 1.00 94.75 541 TYR A C 1
ATOM 4385 O O . TYR A 1 541 ? 5.591 8.570 -24.149 1.00 94.75 541 TYR A O 1
ATOM 4393 N N . LEU A 1 542 ? 4.527 9.089 -22.235 1.00 95.56 542 LEU A N 1
ATOM 4394 C CA . LEU A 1 542 ? 5.709 9.030 -21.368 1.00 95.56 542 LEU A CA 1
ATOM 4395 C C . LEU A 1 542 ? 6.500 7.716 -21.502 1.00 95.56 542 LEU A C 1
ATOM 4397 O O . LEU A 1 542 ? 7.728 7.733 -21.461 1.00 95.56 542 LEU A O 1
ATOM 4401 N N . ASN A 1 543 ? 5.804 6.600 -21.721 1.00 97.12 543 ASN A N 1
ATOM 4402 C CA . ASN A 1 543 ? 6.370 5.255 -21.850 1.00 97.12 543 ASN A CA 1
ATOM 4403 C C . ASN A 1 543 ? 6.667 4.818 -23.300 1.00 97.12 543 ASN A C 1
ATOM 4405 O O . ASN A 1 543 ? 7.063 3.672 -23.524 1.00 97.12 543 ASN A O 1
ATOM 4409 N N . HIS A 1 544 ? 6.471 5.689 -24.294 1.00 97.50 544 HIS A N 1
ATOM 4410 C CA . HIS A 1 544 ? 6.883 5.430 -25.678 1.00 97.50 544 HIS A CA 1
ATOM 4411 C C . HIS A 1 544 ? 8.374 5.735 -25.867 1.00 97.50 544 HIS A C 1
ATOM 4413 O O . HIS A 1 544 ? 8.900 6.608 -25.170 1.00 97.50 544 HIS A O 1
ATOM 4419 N N . PRO A 1 545 ? 9.060 5.083 -26.825 1.00 97.31 545 PRO A N 1
ATOM 4420 C CA . PRO A 1 545 ? 10.441 5.418 -27.152 1.00 97.31 545 PRO A CA 1
ATOM 4421 C C . PRO A 1 545 ? 10.557 6.885 -27.572 1.00 97.31 545 PRO A C 1
ATOM 4423 O O . PRO A 1 545 ? 9.699 7.419 -28.291 1.00 97.31 545 PRO A O 1
ATOM 4426 N N . ARG A 1 546 ? 11.631 7.549 -27.138 1.00 95.50 546 ARG A N 1
ATOM 4427 C CA . ARG A 1 546 ? 11.925 8.918 -27.541 1.00 95.50 546 ARG A CA 1
ATOM 4428 C C . ARG A 1 546 ? 12.352 8.933 -29.005 1.00 95.50 546 ARG A C 1
ATOM 4430 O O . ARG A 1 546 ? 13.504 8.686 -29.344 1.00 95.50 546 ARG A O 1
ATOM 4437 N N . GLU A 1 547 ? 11.415 9.307 -29.861 1.00 91.75 547 GLU A N 1
ATOM 4438 C CA . GLU A 1 547 ? 11.676 9.603 -31.266 1.00 91.75 547 GLU A CA 1
ATOM 4439 C C . GLU A 1 547 ? 11.904 11.115 -31.477 1.00 91.75 547 GLU A C 1
ATOM 4441 O O . GLU A 1 547 ? 11.988 11.881 -30.508 1.00 91.75 547 GLU A O 1
ATOM 4446 N N . THR A 1 548 ? 12.095 11.558 -32.721 1.00 91.38 548 THR A N 1
ATOM 4447 C CA . THR A 1 548 ? 12.568 12.910 -33.100 1.00 91.38 548 THR A CA 1
ATOM 4448 C C . THR A 1 548 ? 13.927 13.336 -32.517 1.00 91.38 548 THR A C 1
ATOM 4450 O O . THR A 1 548 ? 14.222 14.529 -32.422 1.00 91.38 548 THR A O 1
ATOM 4453 N N . VAL A 1 549 ? 14.778 12.374 -32.148 1.00 92.88 549 VAL A N 1
ATOM 4454 C CA . VAL A 1 549 ? 16.133 12.614 -31.627 1.00 92.88 549 VAL A CA 1
ATOM 4455 C C . VAL A 1 549 ? 17.168 12.277 -32.691 1.00 92.88 549 VAL A C 1
ATOM 4457 O O . VAL A 1 549 ? 17.102 11.224 -33.320 1.00 92.88 549 VAL A O 1
ATOM 4460 N N . ASN A 1 550 ? 18.140 13.165 -32.889 1.00 91.62 550 ASN A N 1
ATOM 4461 C CA . ASN A 1 550 ? 19.295 12.895 -33.740 1.00 91.62 550 ASN A CA 1
ATOM 4462 C C . ASN A 1 550 ? 20.485 12.339 -32.946 1.00 91.62 550 ASN A C 1
ATOM 4464 O O . ASN A 1 550 ? 20.552 12.439 -31.720 1.00 91.62 550 ASN A O 1
ATOM 4468 N N . TRP A 1 551 ? 21.466 11.810 -33.673 1.00 92.38 551 TRP A N 1
ATOM 4469 C CA . TRP A 1 551 ? 22.659 11.190 -33.100 1.00 92.38 551 TRP A CA 1
ATOM 4470 C C . TRP A 1 551 ? 23.423 12.090 -32.108 1.00 92.38 551 TRP A C 1
ATOM 4472 O O . TRP A 1 551 ? 23.827 11.643 -31.034 1.00 92.38 551 TRP A O 1
ATOM 4482 N N . TYR A 1 552 ? 23.567 13.389 -32.402 1.00 92.50 552 TYR A N 1
ATOM 4483 C CA . TYR A 1 552 ? 24.273 14.324 -31.515 1.00 92.50 552 TYR A CA 1
ATOM 4484 C C . TYR A 1 552 ? 23.534 14.562 -30.195 1.00 92.50 552 TYR A C 1
ATOM 4486 O O . TYR A 1 552 ? 24.168 14.687 -29.148 1.00 92.50 552 TYR A O 1
ATOM 4494 N N . GLN A 1 553 ? 22.203 14.639 -30.237 1.00 94.44 553 GLN A N 1
ATOM 4495 C CA . GLN A 1 553 ? 21.363 14.768 -29.045 1.00 94.44 553 GLN A CA 1
ATOM 4496 C C . GLN A 1 553 ? 21.436 13.498 -28.187 1.00 94.44 553 GLN A C 1
ATOM 4498 O O . GLN A 1 553 ? 21.537 13.599 -26.965 1.00 94.44 553 GLN A O 1
ATOM 4503 N N . ALA A 1 554 ? 21.468 12.319 -28.816 1.00 95.12 554 ALA A N 1
ATOM 4504 C CA . ALA A 1 554 ? 21.623 11.045 -28.119 1.00 95.12 554 ALA A CA 1
ATOM 4505 C C . ALA A 1 554 ? 23.003 10.915 -27.438 1.00 95.12 554 ALA A C 1
ATOM 4507 O O . ALA A 1 554 ? 23.090 10.510 -26.278 1.00 95.12 554 ALA A O 1
ATOM 4508 N N . LEU A 1 555 ? 24.086 11.354 -28.094 1.00 94.06 555 LEU A N 1
ATOM 4509 C CA . LEU A 1 555 ? 25.408 11.439 -27.457 1.00 94.06 555 LEU A CA 1
ATOM 4510 C C . LEU A 1 555 ? 25.448 12.436 -26.297 1.00 94.06 555 LEU A C 1
ATOM 4512 O O . LEU A 1 555 ? 26.041 12.148 -25.258 1.00 94.06 555 LEU A O 1
ATOM 4516 N N . ALA A 1 556 ? 24.838 13.612 -26.462 1.00 94.81 556 ALA A N 1
ATOM 4517 C CA . ALA A 1 556 ? 24.776 14.616 -25.405 1.00 94.81 556 ALA A CA 1
ATOM 4518 C C . ALA A 1 556 ? 24.032 14.083 -24.168 1.00 94.81 556 ALA A C 1
ATOM 4520 O O . ALA A 1 556 ? 24.503 14.282 -23.047 1.00 94.81 556 ALA A O 1
ATOM 4521 N N . PHE A 1 557 ? 22.940 13.341 -24.375 1.00 96.69 557 PHE A N 1
ATOM 4522 C CA . PHE A 1 557 ? 22.231 12.620 -23.317 1.00 96.69 557 PHE A CA 1
ATOM 4523 C C . PHE A 1 557 ? 23.145 11.613 -22.602 1.00 96.69 557 PHE A C 1
ATOM 4525 O O . PHE A 1 557 ? 23.222 11.622 -21.376 1.00 96.69 557 PHE A O 1
ATOM 4532 N N . CYS A 1 558 ? 23.908 10.806 -23.347 1.00 96.88 558 CYS A N 1
ATOM 4533 C CA . CYS A 1 558 ? 24.851 9.836 -22.775 1.00 96.88 558 CYS A CA 1
ATOM 4534 C C . CYS A 1 558 ? 25.951 10.500 -21.927 1.00 96.88 558 CYS A C 1
ATOM 4536 O O . CYS A 1 558 ? 26.264 10.024 -20.833 1.00 96.88 558 CYS A O 1
ATOM 4538 N N . ARG A 1 559 ? 26.507 11.630 -22.391 1.00 95.81 559 ARG A N 1
ATOM 4539 C CA . ARG A 1 559 ? 27.493 12.426 -21.630 1.00 95.81 559 ARG A CA 1
ATOM 4540 C C . ARG A 1 559 ? 26.903 12.950 -20.327 1.00 95.81 559 ARG A C 1
ATOM 4542 O O . ARG A 1 559 ? 27.515 12.806 -19.270 1.00 95.81 559 ARG A O 1
ATOM 4549 N N . TRP A 1 560 ? 25.715 13.546 -20.411 1.00 96.19 560 TRP A N 1
ATOM 4550 C CA . TRP A 1 560 ? 25.001 14.073 -19.254 1.00 96.19 560 TRP A CA 1
ATOM 4551 C C . TRP A 1 560 ? 24.697 12.975 -18.235 1.00 96.19 560 TRP A C 1
ATOM 4553 O O . TRP A 1 560 ? 24.966 13.150 -17.046 1.00 96.19 560 TRP A O 1
ATOM 4563 N N . LEU A 1 561 ? 24.195 11.831 -18.698 1.00 96.44 561 LEU A N 1
ATOM 4564 C CA . LEU A 1 561 ? 23.848 10.718 -17.828 1.00 96.44 561 LEU A CA 1
ATOM 4565 C C . LEU A 1 561 ? 25.093 10.109 -17.176 1.00 96.44 561 LEU A C 1
ATOM 4567 O O . LEU A 1 561 ? 25.091 9.881 -15.970 1.00 96.44 561 LEU A O 1
ATOM 4571 N N . SER A 1 562 ? 26.181 9.934 -17.932 1.00 96.25 562 SER A N 1
ATOM 4572 C CA . SER A 1 562 ? 27.471 9.485 -17.393 1.00 96.25 562 SER A CA 1
ATOM 4573 C C . SER A 1 562 ? 27.943 10.370 -16.238 1.00 96.25 562 SER A C 1
ATOM 4575 O O . SER A 1 562 ? 28.310 9.863 -15.179 1.00 96.25 562 SER A O 1
ATOM 4577 N N . TRP A 1 563 ? 27.860 11.695 -16.405 1.00 94.62 563 TRP A N 1
ATOM 4578 C CA . TRP A 1 563 ? 28.176 12.651 -15.344 1.00 94.62 563 TRP A CA 1
ATOM 4579 C C . TRP A 1 563 ? 27.212 12.559 -14.156 1.00 94.62 563 TRP A C 1
ATOM 4581 O O . TRP A 1 563 ? 27.661 12.534 -13.009 1.00 94.62 563 TRP A O 1
ATOM 4591 N N . ARG A 1 564 ? 25.896 12.488 -14.403 1.00 93.56 564 ARG A N 1
ATOM 4592 C CA . ARG A 1 564 ? 24.876 12.394 -13.343 1.00 93.56 564 ARG A CA 1
ATOM 4593 C C . ARG A 1 564 ? 25.017 11.136 -12.493 1.00 93.56 564 ARG A C 1
ATOM 4595 O O . ARG A 1 564 ? 24.771 11.198 -11.293 1.00 93.56 564 ARG A O 1
ATOM 4602 N N . LEU A 1 565 ? 25.459 10.034 -13.092 1.00 91.31 565 LEU A N 1
ATOM 4603 C CA . LEU A 1 565 ? 25.747 8.780 -12.395 1.00 91.31 565 LEU A CA 1
ATOM 4604 C C . LEU A 1 565 ? 27.104 8.791 -11.667 1.00 91.31 565 LEU A C 1
ATOM 4606 O O . LEU A 1 565 ? 27.463 7.801 -11.035 1.00 91.31 565 LEU A O 1
ATOM 4610 N N . GLY A 1 566 ? 27.868 9.890 -11.740 1.00 90.31 566 GLY A N 1
ATOM 4611 C CA . GLY A 1 566 ? 29.206 9.993 -11.151 1.00 90.31 566 GLY A CA 1
ATOM 4612 C C . GLY A 1 566 ? 30.257 9.131 -11.857 1.00 90.31 566 GLY A C 1
ATOM 4613 O O . GLY A 1 566 ? 31.323 8.882 -11.295 1.00 90.31 566 GLY A O 1
ATOM 4614 N N . GLY A 1 567 ? 29.954 8.658 -13.067 1.00 88.56 567 GLY A N 1
ATOM 4615 C CA . GLY A 1 567 ? 30.862 7.886 -13.903 1.00 88.56 567 GLY A CA 1
ATOM 4616 C C . GLY A 1 567 ? 31.851 8.768 -14.665 1.00 88.56 567 GLY A C 1
ATOM 4617 O O . GLY A 1 567 ? 31.767 9.997 -14.643 1.00 88.56 567 GLY A O 1
ATOM 4618 N N . GLY A 1 568 ? 32.804 8.144 -15.362 1.00 87.56 568 GLY A N 1
ATOM 4619 C CA . GLY A 1 568 ? 33.671 8.866 -16.295 1.00 87.56 568 GLY A CA 1
ATOM 4620 C C . GLY A 1 568 ? 32.869 9.403 -17.487 1.00 87.56 568 GLY A C 1
ATOM 4621 O O . GLY A 1 568 ? 31.854 8.817 -17.856 1.00 87.56 568 GLY A O 1
ATOM 4622 N N . TYR A 1 569 ? 33.279 10.544 -18.053 1.00 87.06 569 TYR A N 1
ATOM 4623 C CA . TYR A 1 569 ? 32.625 11.171 -19.216 1.00 87.06 569 TYR A CA 1
ATOM 4624 C C . TYR A 1 569 ? 33.564 12.119 -19.990 1.00 87.06 569 TYR A C 1
ATOM 4626 O O . TYR A 1 569 ? 33.134 13.166 -20.477 1.00 87.06 569 TYR A O 1
ATOM 4634 N N . ASP A 1 570 ? 34.860 11.791 -20.084 1.00 87.94 570 ASP A N 1
ATOM 4635 C CA . ASP A 1 570 ? 35.844 12.646 -20.769 1.00 87.94 570 ASP A CA 1
ATOM 4636 C C . ASP A 1 570 ? 35.379 12.992 -22.193 1.00 87.94 570 ASP A C 1
ATOM 4638 O O . ASP A 1 570 ? 35.258 12.133 -23.062 1.00 87.94 570 ASP A O 1
ATOM 4642 N N . LEU A 1 571 ? 35.116 14.274 -22.455 1.00 85.12 571 LEU A N 1
ATOM 4643 C CA . LEU A 1 571 ? 34.560 14.728 -23.729 1.00 85.12 571 LEU A CA 1
ATOM 4644 C C . LEU A 1 571 ? 35.471 14.413 -24.930 1.00 85.12 571 LEU A C 1
ATOM 4646 O O . LEU A 1 571 ? 34.965 14.396 -26.056 1.00 85.12 571 LEU A O 1
ATOM 4650 N N . ALA A 1 572 ? 36.767 14.176 -24.693 1.00 84.88 572 ALA A N 1
ATOM 4651 C CA . ALA A 1 572 ? 37.758 13.802 -25.698 1.00 84.88 572 ALA A CA 1
ATOM 4652 C C . ALA A 1 572 ? 37.960 12.280 -25.842 1.00 84.88 572 ALA A C 1
ATOM 4654 O O . ALA A 1 572 ? 38.532 11.852 -26.844 1.00 84.88 572 ALA A O 1
ATOM 4655 N N . ASP A 1 573 ? 37.482 11.472 -24.891 1.00 88.62 573 ASP A N 1
ATOM 4656 C CA . ASP A 1 573 ? 37.641 10.016 -24.883 1.00 88.62 573 ASP A CA 1
ATOM 4657 C C . ASP A 1 573 ? 36.327 9.311 -24.519 1.00 88.62 573 ASP A C 1
ATOM 4659 O O . ASP A 1 573 ? 35.949 9.176 -23.354 1.00 88.62 573 ASP A O 1
ATOM 4663 N N . ILE A 1 574 ? 35.634 8.816 -25.545 1.00 86.81 574 ILE A N 1
ATOM 4664 C CA . ILE A 1 574 ? 34.362 8.104 -25.383 1.00 86.81 574 ILE A CA 1
ATOM 4665 C C . ILE A 1 574 ? 34.503 6.766 -24.649 1.00 86.81 574 ILE A C 1
ATOM 4667 O O . ILE A 1 574 ? 33.527 6.269 -24.093 1.00 86.81 574 ILE A O 1
ATOM 4671 N N . THR A 1 575 ? 35.703 6.178 -24.612 1.00 87.56 575 THR A N 1
ATOM 4672 C CA . THR A 1 575 ? 35.934 4.914 -23.897 1.00 87.56 575 THR A CA 1
ATOM 4673 C C . THR A 1 575 ? 35.937 5.104 -22.382 1.00 87.56 575 THR A C 1
ATOM 4675 O O . THR A 1 575 ? 35.689 4.154 -21.643 1.00 87.56 575 THR A O 1
ATOM 4678 N N . ALA A 1 576 ? 36.135 6.342 -21.920 1.00 88.12 576 ALA A N 1
ATOM 4679 C CA . ALA A 1 576 ? 36.030 6.714 -20.519 1.00 88.12 576 ALA A CA 1
ATOM 4680 C C . ALA A 1 576 ? 34.579 6.958 -20.065 1.00 88.12 576 ALA A C 1
ATOM 4682 O O . ALA A 1 576 ? 34.370 7.263 -18.891 1.00 88.12 576 ALA A O 1
ATOM 4683 N N . TRP A 1 577 ? 33.584 6.887 -20.961 1.00 93.25 577 TRP A N 1
ATOM 4684 C CA . TRP A 1 577 ? 32.191 7.179 -20.616 1.00 93.25 577 TRP A CA 1
ATOM 4685 C C . TRP A 1 577 ? 31.528 5.994 -19.927 1.00 93.25 577 TRP A C 1
ATOM 4687 O O . TRP A 1 577 ? 31.575 4.874 -20.428 1.00 93.25 577 TRP A O 1
ATOM 4697 N N . ALA A 1 578 ? 30.849 6.251 -18.810 1.00 94.81 578 ALA A N 1
ATOM 4698 C CA . ALA A 1 578 ? 30.065 5.226 -18.125 1.00 94.81 578 ALA A CA 1
ATOM 4699 C C . ALA A 1 578 ? 28.820 4.805 -18.921 1.00 94.81 578 ALA A C 1
ATOM 4701 O O . ALA A 1 578 ? 28.412 3.651 -18.854 1.00 94.81 578 ALA A O 1
ATOM 4702 N N . VAL A 1 579 ? 28.227 5.729 -19.679 1.00 96.38 579 VAL A N 1
ATOM 4703 C CA . VAL A 1 579 ? 27.080 5.482 -20.555 1.00 96.38 579 VAL A CA 1
ATOM 4704 C C . VAL A 1 579 ? 27.364 6.057 -21.938 1.00 96.38 579 VAL A C 1
ATOM 4706 O O . VAL A 1 579 ? 27.756 7.217 -22.078 1.00 96.38 579 VAL A O 1
ATOM 4709 N N . ARG A 1 580 ? 27.130 5.256 -22.978 1.00 96.00 580 ARG A N 1
ATOM 4710 C CA . ARG A 1 580 ? 27.271 5.640 -24.388 1.00 96.00 580 ARG A CA 1
ATOM 4711 C C . ARG A 1 580 ? 26.270 4.886 -25.258 1.00 96.00 580 ARG A C 1
ATOM 4713 O O . ARG A 1 580 ? 25.672 3.911 -24.812 1.00 96.00 580 ARG A O 1
ATOM 4720 N N . LEU A 1 581 ? 26.135 5.321 -26.509 1.00 96.38 581 LEU A N 1
ATOM 4721 C CA . LEU A 1 581 ? 25.454 4.532 -27.532 1.00 96.38 581 LEU A CA 1
ATOM 4722 C C . LEU A 1 581 ? 26.182 3.187 -27.730 1.00 96.38 581 LEU A C 1
ATOM 4724 O O . LEU A 1 581 ? 27.422 3.154 -27.636 1.00 96.38 581 LEU A O 1
ATOM 4728 N N . PRO A 1 582 ? 25.449 2.093 -28.010 1.00 95.62 582 PRO A N 1
ATOM 4729 C CA . PRO A 1 582 ? 26.072 0.834 -28.389 1.00 95.62 582 PRO A CA 1
ATOM 4730 C C . PRO A 1 582 ? 26.806 1.013 -29.720 1.00 95.62 582 PRO A C 1
ATOM 4732 O O . PRO A 1 582 ? 26.387 1.787 -30.576 1.00 95.62 582 PRO A O 1
ATOM 4735 N N . THR A 1 583 ? 27.917 0.318 -29.910 1.00 93.31 583 THR A N 1
ATOM 4736 C CA . THR A 1 583 ? 28.481 0.112 -31.251 1.00 93.31 583 THR A CA 1
ATOM 4737 C C . THR A 1 583 ? 27.573 -0.820 -32.050 1.00 93.31 583 THR A C 1
ATOM 4739 O O . THR A 1 583 ? 26.790 -1.570 -31.467 1.00 93.31 583 THR A O 1
ATOM 4742 N N . GLU A 1 584 ? 27.720 -0.836 -33.373 1.00 91.94 584 GLU A N 1
ATOM 4743 C CA . GLU A 1 584 ? 26.958 -1.758 -34.226 1.00 91.94 584 GLU A CA 1
ATOM 4744 C C . GLU A 1 584 ? 27.185 -3.224 -33.821 1.00 91.94 584 GLU A C 1
ATOM 4746 O O . GLU A 1 584 ? 26.256 -4.026 -33.771 1.00 91.94 584 GLU A O 1
ATOM 4751 N N . PHE A 1 585 ? 28.420 -3.561 -33.432 1.00 91.25 585 PHE A N 1
ATOM 4752 C CA . PHE A 1 585 ? 28.760 -4.891 -32.934 1.00 91.25 585 PHE A CA 1
ATOM 4753 C C . PHE A 1 585 ? 28.004 -5.254 -31.653 1.00 91.25 585 PHE A C 1
ATOM 4755 O O . PHE A 1 585 ? 27.533 -6.379 -31.510 1.00 91.25 585 PHE A O 1
ATOM 4762 N N . GLU A 1 586 ? 27.894 -4.313 -30.717 1.00 93.38 586 GLU A N 1
ATOM 4763 C CA . GLU A 1 586 ? 27.183 -4.515 -29.453 1.00 93.38 586 GLU A CA 1
ATOM 4764 C C . GLU A 1 586 ? 25.679 -4.634 -29.669 1.00 93.38 586 GLU A C 1
ATOM 4766 O O . GLU A 1 586 ? 25.052 -5.525 -29.097 1.00 93.38 586 GLU A O 1
ATOM 4771 N N . TRP A 1 587 ? 25.108 -3.785 -30.527 1.00 94.38 587 TRP A N 1
ATOM 4772 C CA . TRP A 1 587 ? 23.689 -3.837 -30.863 1.00 94.38 587 TRP A CA 1
ATOM 4773 C C . TRP A 1 587 ? 23.331 -5.162 -31.553 1.00 94.38 587 TRP A C 1
ATOM 4775 O O . TRP A 1 587 ? 22.420 -5.865 -31.111 1.00 94.38 587 TRP A O 1
ATOM 4785 N N . GLU A 1 588 ? 24.101 -5.576 -32.567 1.00 92.44 588 GLU A N 1
ATOM 4786 C CA . GLU A 1 588 ? 23.844 -6.826 -33.290 1.00 92.44 588 GLU A CA 1
ATOM 4787 C C . GLU A 1 588 ? 24.049 -8.055 -32.394 1.00 92.44 588 GLU A C 1
ATOM 4789 O O . GLU A 1 588 ? 23.220 -8.968 -32.409 1.00 92.44 588 GLU A O 1
ATOM 4794 N N . LYS A 1 589 ? 25.097 -8.074 -31.557 1.00 92.31 589 LYS A N 1
ATOM 4795 C CA . LYS A 1 589 ? 25.304 -9.140 -30.566 1.00 92.31 589 LYS A CA 1
ATOM 4796 C C . LYS A 1 589 ? 24.127 -9.223 -29.596 1.00 92.31 589 LYS A C 1
ATOM 4798 O O . LYS A 1 589 ? 23.636 -10.322 -29.335 1.00 92.31 589 LYS A O 1
ATOM 4803 N N . ALA A 1 590 ? 23.656 -8.085 -29.085 1.00 93.94 590 ALA A N 1
ATOM 4804 C CA . ALA A 1 590 ? 22.518 -8.026 -28.174 1.00 93.94 590 ALA A CA 1
ATOM 4805 C C . ALA A 1 590 ? 21.225 -8.557 -28.817 1.00 93.94 590 ALA A C 1
ATOM 4807 O O . ALA A 1 590 ? 20.441 -9.210 -28.127 1.00 93.94 590 ALA A O 1
ATOM 4808 N N . ALA A 1 591 ? 21.024 -8.339 -30.123 1.00 93.12 591 ALA A N 1
ATOM 4809 C CA . ALA A 1 591 ? 19.882 -8.856 -30.875 1.00 93.12 591 ALA A CA 1
ATOM 4810 C C . ALA A 1 591 ? 20.015 -10.350 -31.211 1.00 93.12 591 ALA A C 1
ATOM 4812 O O . ALA A 1 591 ? 19.097 -11.128 -30.959 1.00 93.12 591 ALA A O 1
ATOM 4813 N N . ARG A 1 592 ? 21.149 -10.761 -31.791 1.00 90.31 592 ARG A N 1
ATOM 4814 C CA . ARG A 1 592 ? 21.312 -12.056 -32.477 1.00 90.31 592 ARG A CA 1
ATOM 4815 C C . ARG A 1 592 ? 22.019 -13.130 -31.654 1.00 90.31 592 ARG A C 1
ATOM 4817 O O . ARG A 1 592 ? 22.155 -14.256 -32.124 1.00 90.31 592 ARG A O 1
ATOM 4824 N N . SER A 1 593 ? 22.485 -12.819 -30.446 1.00 87.44 593 SER A N 1
ATOM 4825 C CA . SER A 1 593 ? 23.258 -13.761 -29.629 1.00 87.44 593 SER A CA 1
ATOM 4826 C C . SER A 1 593 ? 24.456 -14.359 -30.393 1.00 87.44 593 SER A C 1
ATOM 4828 O O . SER A 1 593 ? 25.137 -13.651 -31.133 1.00 87.44 593 SER A O 1
ATOM 4830 N N . SER A 1 594 ? 24.805 -15.625 -30.163 1.00 84.00 594 SER A N 1
ATOM 4831 C CA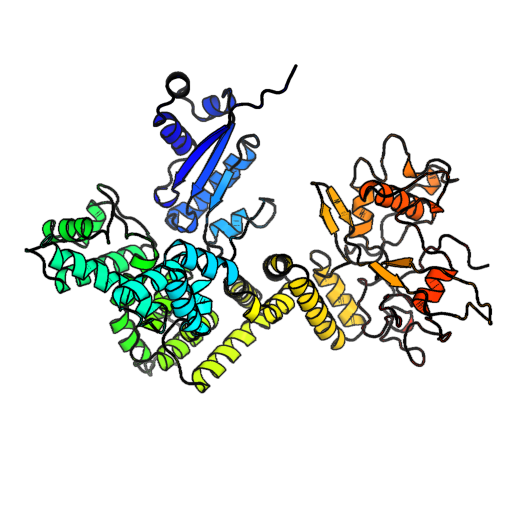 . SER A 1 594 ? 25.942 -16.312 -30.796 1.00 84.00 594 SER A CA 1
ATOM 4832 C C . SER A 1 594 ? 25.560 -17.184 -31.997 1.00 84.00 594 SER A C 1
ATOM 4834 O O . SER A 1 594 ? 26.439 -17.575 -32.764 1.00 84.00 594 SER A O 1
ATOM 4836 N N . ASP A 1 595 ? 24.271 -17.466 -32.201 1.00 83.25 595 ASP A N 1
ATOM 4837 C CA . ASP A 1 595 ? 23.786 -18.390 -33.234 1.00 83.25 595 ASP A CA 1
ATOM 4838 C C . ASP A 1 595 ? 23.464 -17.723 -34.579 1.00 83.25 595 ASP A C 1
ATOM 4840 O O . ASP A 1 595 ? 23.167 -18.413 -35.556 1.00 83.25 595 ASP A O 1
ATOM 4844 N N . GLY A 1 596 ? 23.573 -16.394 -34.657 1.00 79.19 596 GLY A N 1
ATOM 4845 C CA . GLY A 1 596 ? 23.381 -15.649 -35.897 1.00 79.19 596 GLY A CA 1
ATOM 4846 C C . GLY A 1 596 ? 21.942 -15.706 -36.410 1.00 79.19 596 GLY A C 1
ATOM 4847 O O . GLY A 1 596 ? 21.743 -15.650 -37.624 1.00 79.19 596 GLY A O 1
ATOM 4848 N N . ARG A 1 597 ? 20.956 -15.822 -35.513 1.00 88.06 597 ARG A N 1
ATOM 4849 C CA . ARG A 1 597 ? 19.515 -15.744 -35.812 1.00 88.06 597 ARG A CA 1
ATOM 4850 C C . ARG A 1 597 ? 19.137 -14.491 -36.609 1.00 88.06 597 ARG A C 1
ATOM 4852 O O . ARG A 1 597 ? 19.717 -13.428 -36.422 1.00 88.06 597 ARG A O 1
ATOM 4859 N N . GLU A 1 598 ? 18.158 -14.620 -37.501 1.00 89.44 598 GLU A N 1
ATOM 4860 C CA . GLU A 1 598 ? 17.668 -13.509 -38.332 1.00 89.44 598 GLU A CA 1
ATOM 4861 C C . GLU A 1 598 ? 16.839 -12.501 -37.527 1.00 89.44 598 GLU A C 1
ATOM 4863 O O . GLU A 1 598 ? 17.014 -11.295 -37.680 1.00 89.44 598 GLU A O 1
ATOM 4868 N N . TYR A 1 599 ? 15.986 -13.005 -36.635 1.00 92.38 599 TYR A N 1
ATOM 4869 C CA . TYR A 1 599 ? 15.189 -12.214 -35.702 1.00 92.38 599 TYR A CA 1
ATOM 4870 C C . TYR A 1 599 ? 15.730 -12.383 -34.282 1.00 92.38 599 TYR A C 1
ATOM 4872 O O . TYR A 1 599 ? 16.323 -13.421 -33.993 1.00 92.38 599 TYR A O 1
ATOM 4880 N N . PRO A 1 600 ? 15.503 -11.424 -33.366 1.00 92.75 600 PRO A N 1
ATOM 4881 C CA . PRO A 1 600 ? 15.987 -11.537 -31.989 1.00 92.75 600 PRO A CA 1
ATOM 4882 C C . PRO A 1 600 ? 15.467 -12.786 -31.261 1.00 92.75 600 PRO A C 1
ATOM 4884 O O . PRO A 1 600 ? 16.125 -13.352 -30.395 1.00 92.75 600 PRO A O 1
ATOM 4887 N N . TYR A 1 601 ? 14.307 -13.284 -31.664 1.00 92.44 601 TYR A N 1
ATOM 4888 C CA . TYR A 1 601 ? 13.640 -14.453 -31.106 1.00 92.44 601 TYR A CA 1
ATOM 4889 C C . TYR A 1 601 ? 13.766 -15.687 -32.010 1.00 92.44 601 TYR A C 1
ATOM 4891 O O . TYR A 1 601 ? 14.109 -15.599 -33.187 1.00 92.44 601 TYR A O 1
ATOM 4899 N N . ASP A 1 602 ? 13.442 -16.859 -31.461 1.00 89.19 602 ASP A N 1
ATOM 4900 C CA . ASP A 1 602 ? 13.493 -18.115 -32.210 1.00 89.19 602 ASP A CA 1
ATOM 4901 C C . ASP A 1 602 ? 12.376 -18.204 -33.268 1.00 89.19 602 ASP A C 1
ATOM 4903 O O . ASP A 1 602 ? 11.212 -17.864 -33.012 1.00 89.19 602 ASP A O 1
ATOM 4907 N N . GLY A 1 603 ? 12.726 -18.758 -34.433 1.00 89.75 603 GLY A N 1
ATOM 4908 C CA . GLY A 1 603 ? 11.793 -19.094 -35.509 1.00 89.75 603 GLY A CA 1
ATOM 4909 C C . GLY A 1 603 ? 11.773 -18.094 -36.667 1.00 89.75 603 GLY A C 1
ATOM 4910 O O . GLY A 1 603 ? 12.722 -17.350 -36.894 1.00 89.75 603 GLY A O 1
ATOM 4911 N N . ALA A 1 604 ? 10.692 -18.146 -37.445 1.00 93.62 604 ALA A N 1
ATOM 4912 C CA . ALA A 1 604 ? 10.439 -17.216 -38.542 1.00 93.62 604 ALA A CA 1
ATOM 4913 C C . ALA A 1 604 ? 9.824 -15.905 -38.026 1.00 93.62 604 ALA A C 1
ATOM 4915 O O . ALA A 1 604 ? 9.407 -15.821 -36.869 1.00 93.62 604 ALA A O 1
ATOM 4916 N N . PHE A 1 605 ? 9.727 -14.914 -38.914 1.00 94.50 605 PHE A N 1
ATOM 4917 C CA . PHE A 1 605 ? 9.027 -13.657 -38.663 1.00 94.50 605 PHE A CA 1
ATOM 4918 C C . PHE A 1 605 ? 7.650 -13.868 -38.019 1.00 94.50 605 PHE A C 1
ATOM 4920 O O . PHE A 1 605 ? 6.843 -14.663 -38.511 1.00 94.50 605 PHE A O 1
ATOM 4927 N N . ASP A 1 606 ? 7.363 -13.097 -36.971 1.00 93.31 606 ASP A N 1
ATOM 4928 C CA . ASP A 1 606 ? 6.069 -13.089 -36.299 1.00 93.31 606 ASP A CA 1
ATOM 4929 C C . ASP A 1 606 ? 5.665 -11.656 -35.923 1.00 93.31 606 ASP A C 1
ATOM 4931 O O . ASP A 1 606 ? 6.283 -11.008 -35.075 1.00 93.31 606 ASP A O 1
ATOM 4935 N N . ALA A 1 607 ? 4.579 -11.166 -36.525 1.00 91.31 607 ALA A N 1
ATOM 4936 C CA . ALA A 1 607 ? 4.039 -9.833 -36.258 1.00 91.31 607 ALA A CA 1
ATOM 4937 C C . ALA A 1 607 ? 3.535 -9.656 -34.808 1.00 91.31 607 ALA A C 1
ATOM 4939 O O . ALA A 1 607 ? 3.295 -8.534 -34.369 1.00 91.31 607 ALA A O 1
ATOM 4940 N N . ALA A 1 608 ? 3.360 -10.735 -34.035 1.00 90.75 608 ALA A N 1
ATOM 4941 C CA . ALA A 1 608 ? 3.023 -10.654 -32.614 1.00 90.75 608 ALA A CA 1
ATOM 4942 C C . ALA A 1 608 ? 4.231 -10.344 -31.709 1.00 90.75 608 ALA A C 1
ATOM 4944 O O . ALA A 1 608 ? 4.017 -10.068 -30.521 1.00 90.75 608 ALA A O 1
ATOM 4945 N N . LYS A 1 609 ? 5.455 -10.375 -32.261 1.00 93.75 609 LYS A N 1
ATOM 4946 C CA . LYS A 1 609 ? 6.737 -10.257 -31.546 1.00 93.75 609 LYS A CA 1
ATOM 4947 C C . LYS A 1 609 ? 7.491 -8.941 -31.793 1.00 93.75 609 LYS A C 1
ATOM 4949 O O . LYS A 1 609 ? 8.604 -8.786 -31.307 1.00 93.75 609 LYS A O 1
ATOM 4954 N N . GLY A 1 610 ? 6.896 -7.983 -32.502 1.00 93.94 610 GLY A N 1
ATOM 4955 C CA . GLY A 1 610 ? 7.465 -6.643 -32.668 1.00 93.94 610 GLY A CA 1
ATOM 4956 C C . GLY A 1 610 ? 6.472 -5.645 -33.261 1.00 93.94 610 GLY A C 1
ATOM 4957 O O . GLY A 1 610 ? 5.519 -6.037 -33.938 1.00 93.94 610 GLY A O 1
ATOM 4958 N N . ASN A 1 611 ? 6.686 -4.346 -33.026 1.00 95.50 611 ASN A N 1
ATOM 4959 C CA . ASN A 1 611 ? 5.894 -3.288 -33.661 1.00 95.50 611 ASN A CA 1
ATOM 4960 C C . ASN A 1 611 ? 6.380 -3.055 -35.097 1.00 95.50 611 ASN A C 1
ATOM 4962 O O . ASN A 1 611 ? 7.201 -2.175 -35.359 1.00 95.50 611 ASN A O 1
ATOM 4966 N N . THR A 1 612 ? 5.883 -3.864 -36.027 1.00 94.19 612 THR A N 1
ATOM 4967 C CA . THR A 1 612 ? 6.210 -3.772 -37.455 1.00 94.19 612 THR A CA 1
ATOM 4968 C C . THR A 1 612 ? 5.017 -3.290 -38.280 1.00 94.19 612 THR A C 1
ATOM 4970 O O . THR A 1 612 ? 3.899 -3.139 -37.775 1.00 94.19 612 THR A O 1
ATOM 4973 N N . SER A 1 613 ? 5.229 -3.064 -39.579 1.00 92.12 613 SER A N 1
ATOM 4974 C CA . SER A 1 613 ? 4.179 -2.612 -40.501 1.00 92.12 613 SER A CA 1
ATOM 4975 C C . SER A 1 613 ? 2.953 -3.543 -40.538 1.00 92.12 613 SER A C 1
ATOM 4977 O O . SER A 1 613 ? 1.815 -3.082 -40.640 1.00 92.12 613 SER A O 1
ATOM 4979 N N . GLU A 1 614 ? 3.175 -4.843 -40.354 1.00 93.94 614 GLU A N 1
ATOM 4980 C CA . GLU A 1 614 ? 2.194 -5.927 -40.370 1.00 93.94 614 GLU A CA 1
ATOM 4981 C C . GLU A 1 614 ? 1.220 -5.863 -39.185 1.00 93.94 614 GLU A C 1
ATOM 4983 O O . GLU A 1 614 ? 0.089 -6.341 -39.291 1.00 93.94 614 GLU A O 1
ATOM 4988 N N . THR A 1 615 ? 1.607 -5.225 -38.074 1.00 92.25 615 THR A N 1
ATOM 4989 C CA . THR A 1 615 ? 0.701 -4.974 -36.937 1.00 92.25 615 THR A CA 1
ATOM 4990 C C . THR A 1 615 ? -0.399 -3.964 -37.281 1.00 92.25 615 THR A C 1
ATOM 4992 O O . THR A 1 615 ? -1.462 -3.940 -36.648 1.00 92.25 615 THR A O 1
ATOM 4995 N N . GLY A 1 616 ? -0.154 -3.112 -38.284 1.00 93.06 616 GLY A N 1
ATOM 4996 C CA . GLY A 1 616 ? -1.042 -2.024 -38.677 1.00 93.06 616 GLY A CA 1
ATOM 4997 C C . GLY A 1 616 ? -1.212 -0.944 -37.605 1.00 93.06 616 GLY A C 1
ATOM 4998 O O . GLY A 1 616 ? -2.241 -0.268 -37.608 1.00 93.06 616 GLY A O 1
ATOM 4999 N N . LEU A 1 617 ? -0.261 -0.807 -36.670 1.00 92.81 617 LEU A N 1
ATOM 5000 C CA . LEU A 1 617 ? -0.283 0.243 -35.645 1.00 92.81 617 LEU A CA 1
ATOM 5001 C C . LEU A 1 617 ? -0.023 1.631 -36.243 1.00 92.81 617 LEU A C 1
ATOM 5003 O O . LEU A 1 617 ? -0.707 2.583 -35.878 1.00 92.81 617 LEU A O 1
ATOM 5007 N N . GLY A 1 618 ? 0.935 1.741 -37.172 1.00 91.25 618 GLY A N 1
ATOM 5008 C CA . GLY A 1 618 ? 1.253 2.994 -37.873 1.00 91.25 618 GLY A CA 1
ATOM 5009 C C . GLY A 1 618 ? 1.866 4.092 -36.993 1.00 91.25 618 GLY A C 1
ATOM 5010 O O . GLY A 1 618 ? 1.933 5.241 -37.418 1.00 91.25 618 GLY A O 1
ATOM 5011 N N . GLN A 1 619 ? 2.287 3.748 -35.775 1.00 93.06 619 GLN A N 1
ATOM 5012 C CA . GLN A 1 619 ? 2.883 4.647 -34.791 1.00 93.06 619 GLN A CA 1
ATOM 5013 C C . GLN A 1 619 ? 3.771 3.874 -33.813 1.00 93.06 619 GLN A C 1
ATOM 5015 O O . GLN A 1 619 ? 3.697 2.642 -33.755 1.00 93.06 619 GLN A O 1
ATOM 5020 N N . THR A 1 620 ? 4.565 4.590 -33.013 1.00 95.31 620 THR A N 1
ATOM 5021 C CA . THR A 1 620 ? 5.280 3.966 -31.893 1.00 95.31 620 THR A CA 1
ATOM 5022 C C . THR A 1 620 ? 4.295 3.442 -30.849 1.00 95.31 620 THR A C 1
ATOM 5024 O O . THR A 1 620 ? 3.150 3.897 -30.747 1.00 95.31 620 THR A O 1
ATOM 5027 N N . SER A 1 621 ? 4.737 2.470 -30.064 1.00 96.44 621 SER A N 1
ATOM 5028 C CA . SER A 1 621 ? 3.998 1.920 -28.929 1.00 96.44 621 SER A CA 1
ATOM 5029 C C . SER A 1 621 ? 4.840 2.022 -27.665 1.00 96.44 621 SER A C 1
ATOM 5031 O O . SER A 1 621 ? 6.060 2.179 -27.750 1.00 96.44 621 SER A O 1
ATOM 5033 N N . ALA A 1 622 ? 4.209 1.890 -26.494 1.00 97.25 622 ALA A N 1
ATOM 5034 C CA . ALA A 1 622 ? 4.954 1.770 -25.247 1.00 97.25 622 ALA A CA 1
ATOM 5035 C C . ALA A 1 622 ? 5.993 0.645 -25.367 1.00 97.25 622 ALA A C 1
ATOM 5037 O O . ALA A 1 622 ? 5.719 -0.389 -25.985 1.00 97.25 622 ALA A O 1
ATOM 5038 N N . VAL A 1 623 ? 7.184 0.865 -24.816 1.00 97.12 623 VAL A N 1
ATOM 5039 C CA . VAL A 1 623 ? 8.277 -0.115 -24.895 1.00 97.12 623 VAL A CA 1
ATOM 5040 C C . VAL A 1 623 ? 7.886 -1.416 -24.193 1.00 97.12 623 VAL A C 1
ATOM 5042 O O . VAL A 1 623 ? 7.149 -1.376 -23.206 1.00 97.12 623 VAL A O 1
ATOM 5045 N N . GLY A 1 624 ? 8.348 -2.568 -24.680 1.00 94.19 624 GLY A N 1
ATOM 5046 C CA . GLY A 1 624 ? 8.146 -3.872 -24.039 1.00 94.19 624 GLY A CA 1
ATOM 5047 C C . GLY A 1 624 ? 6.721 -4.416 -24.148 1.00 94.19 624 GLY A C 1
ATOM 5048 O O . GLY A 1 624 ? 6.245 -5.112 -23.251 1.00 94.19 624 GLY A O 1
ATOM 5049 N N . LEU A 1 625 ? 5.987 -4.054 -25.205 1.00 94.56 625 LEU A N 1
ATOM 5050 C CA . LEU A 1 625 ? 4.614 -4.528 -25.434 1.00 94.56 625 LEU A CA 1
ATOM 5051 C C . LEU A 1 625 ? 4.539 -5.807 -26.276 1.00 94.56 625 LEU A C 1
ATOM 5053 O O . LEU A 1 625 ? 3.442 -6.289 -26.555 1.00 94.56 625 LEU A O 1
ATOM 5057 N N . PHE A 1 626 ? 5.670 -6.382 -26.674 1.00 92.88 626 PHE A N 1
ATOM 5058 C CA . PHE A 1 626 ? 5.717 -7.567 -27.525 1.00 92.88 626 PHE A CA 1
ATOM 5059 C C . PHE A 1 626 ? 6.331 -8.741 -26.755 1.00 92.88 626 PHE A C 1
ATOM 5061 O O . PHE A 1 626 ? 7.539 -8.968 -26.834 1.00 92.88 626 PHE A O 1
ATOM 5068 N N . PRO A 1 627 ? 5.516 -9.489 -25.977 1.00 86.75 627 PRO A N 1
ATOM 5069 C CA . PRO A 1 627 ? 6.002 -10.659 -25.263 1.00 86.75 627 PRO A CA 1
ATOM 5070 C C . PRO A 1 627 ? 6.583 -11.654 -26.268 1.00 86.75 627 PRO A C 1
ATOM 5072 O O . PRO A 1 627 ? 6.062 -11.798 -27.371 1.00 86.75 627 PRO A O 1
ATOM 5075 N N . GLU A 1 628 ? 7.662 -12.331 -25.876 1.00 89.81 628 GLU A N 1
ATOM 5076 C CA . GLU A 1 628 ? 8.429 -13.252 -26.736 1.00 89.81 628 GLU A CA 1
ATOM 5077 C C . GLU A 1 628 ? 9.186 -12.584 -27.899 1.00 89.81 628 GLU A C 1
ATOM 5079 O O . GLU A 1 628 ? 9.824 -13.284 -28.681 1.00 89.81 628 GLU A O 1
ATOM 5084 N N . GLY A 1 629 ? 9.163 -11.248 -27.995 1.00 91.31 629 GLY A N 1
ATOM 5085 C CA . GLY A 1 629 ? 9.968 -10.460 -28.936 1.00 91.31 629 GLY A CA 1
ATOM 5086 C C . GLY A 1 629 ? 11.397 -10.160 -28.473 1.00 91.31 629 GLY A C 1
ATOM 5087 O O . GLY A 1 629 ? 12.153 -9.508 -29.188 1.00 91.31 629 GLY A O 1
ATOM 5088 N N . PHE A 1 630 ? 11.765 -10.613 -27.274 1.00 93.81 630 PHE A N 1
ATOM 5089 C CA . PHE A 1 630 ? 13.060 -10.349 -26.654 1.00 93.81 630 PHE A CA 1
ATOM 5090 C C . PHE A 1 630 ? 14.173 -11.250 -27.213 1.00 93.81 630 PHE A C 1
ATOM 5092 O O . PHE A 1 630 ? 13.927 -12.388 -27.617 1.00 93.81 630 PHE A O 1
ATOM 5099 N N . SER A 1 631 ? 15.410 -10.752 -27.203 1.00 94.75 631 SER A N 1
ATOM 5100 C CA . SER A 1 631 ? 16.603 -11.521 -27.576 1.00 94.75 631 SER A CA 1
ATOM 5101 C C . SER A 1 631 ? 16.960 -12.587 -26.530 1.00 94.75 631 SER A C 1
ATOM 5103 O O . SER A 1 631 ? 16.486 -12.497 -25.401 1.00 94.75 631 SER A O 1
ATOM 5105 N N . PRO A 1 632 ? 17.854 -13.562 -26.790 1.00 92.75 632 PRO A N 1
ATOM 5106 C CA . PRO A 1 632 ? 18.243 -14.560 -25.781 1.00 92.75 632 PRO A CA 1
ATOM 5107 C C . PRO A 1 632 ? 18.800 -13.977 -24.480 1.00 92.75 632 PRO A C 1
ATOM 5109 O O . PRO A 1 632 ? 18.733 -14.625 -23.437 1.00 92.75 632 PRO A O 1
ATOM 5112 N N . TYR A 1 633 ? 19.335 -12.754 -24.532 1.00 94.06 633 TYR A N 1
ATOM 5113 C CA . TYR A 1 633 ? 19.828 -12.035 -23.358 1.00 94.06 633 TYR A CA 1
ATOM 5114 C C . TYR A 1 633 ? 18.725 -11.258 -22.619 1.00 94.06 633 TYR A C 1
ATOM 5116 O O . TYR A 1 633 ? 18.936 -10.799 -21.500 1.00 94.06 633 TYR A O 1
ATOM 5124 N N . GLY A 1 634 ? 17.532 -11.143 -23.207 1.00 93.69 634 GLY A N 1
ATOM 5125 C CA . GLY A 1 634 ? 16.381 -10.444 -22.641 1.00 93.69 634 GLY A CA 1
ATOM 5126 C C . GLY A 1 634 ? 16.286 -8.967 -23.022 1.00 93.69 634 GLY A C 1
ATOM 5127 O O . GLY A 1 634 ? 15.554 -8.243 -22.351 1.00 93.69 634 GLY A O 1
ATOM 5128 N N . VAL A 1 635 ? 17.012 -8.522 -24.055 1.00 96.06 635 VAL A N 1
ATOM 5129 C CA . VAL A 1 635 ? 16.876 -7.170 -24.627 1.00 96.06 635 VAL A CA 1
ATOM 5130 C C . VAL A 1 635 ? 15.630 -7.135 -25.508 1.00 96.06 635 VAL A C 1
ATOM 5132 O O . VAL A 1 635 ? 15.394 -8.063 -26.283 1.00 96.06 635 VAL A O 1
ATOM 5135 N N . GLU A 1 636 ? 14.811 -6.100 -25.369 1.00 95.38 636 GLU A N 1
ATOM 5136 C CA . GLU A 1 636 ? 13.505 -5.986 -26.019 1.00 95.38 636 GLU A CA 1
ATOM 5137 C C . GLU A 1 636 ? 13.518 -4.937 -27.133 1.00 95.38 636 GLU A C 1
ATOM 5139 O O . GLU A 1 636 ? 14.419 -4.110 -27.216 1.00 95.38 636 GLU A O 1
ATOM 5144 N N . GLU A 1 637 ? 12.500 -4.975 -27.998 1.00 93.31 637 GLU A N 1
ATOM 5145 C CA . GLU A 1 637 ? 12.303 -4.019 -29.102 1.00 93.31 637 GLU A CA 1
ATOM 5146 C C . GLU A 1 637 ? 13.438 -3.991 -30.150 1.00 93.31 637 GLU A C 1
ATOM 5148 O O . GLU A 1 637 ? 13.439 -3.133 -31.017 1.00 93.31 637 GLU A O 1
ATOM 5153 N N . MET A 1 638 ? 14.323 -4.997 -30.190 1.00 93.81 638 MET A N 1
ATOM 5154 C CA . MET A 1 638 ? 15.370 -5.140 -31.227 1.00 93.81 638 MET A CA 1
ATOM 5155 C C . MET A 1 638 ? 14.808 -5.434 -32.642 1.00 93.81 638 MET A C 1
ATOM 5157 O O . MET A 1 638 ? 15.553 -5.723 -33.577 1.00 93.81 638 MET A O 1
ATOM 5161 N N . SER A 1 639 ? 13.478 -5.442 -32.800 1.00 90.81 639 SER A N 1
ATOM 5162 C CA . SER A 1 639 ? 12.765 -5.616 -34.066 1.00 90.81 639 SER A CA 1
ATOM 5163 C C . SER A 1 639 ? 11.453 -4.818 -34.051 1.00 90.81 639 SER A C 1
ATOM 5165 O O . SER A 1 639 ? 10.416 -5.298 -33.586 1.00 90.81 639 SER A O 1
ATOM 5167 N N . GLY A 1 640 ? 11.495 -3.591 -34.578 1.00 91.00 640 GLY A N 1
ATOM 5168 C CA . GLY A 1 640 ? 10.330 -2.717 -34.756 1.00 91.00 640 GLY A CA 1
ATOM 5169 C C . GLY A 1 640 ? 10.316 -1.487 -33.841 1.00 91.00 640 GLY A C 1
ATOM 5170 O O . GLY A 1 640 ? 11.302 -1.155 -33.206 1.00 91.00 640 GLY A O 1
ATOM 5171 N N . ASN A 1 641 ? 9.167 -0.808 -33.785 1.00 93.94 641 ASN A N 1
ATOM 5172 C CA . ASN A 1 641 ? 8.884 0.400 -32.992 1.00 93.94 641 ASN A CA 1
ATOM 5173 C C . ASN A 1 641 ? 9.623 1.664 -33.464 1.00 93.94 641 ASN A C 1
ATOM 5175 O O . ASN A 1 641 ? 8.972 2.572 -33.985 1.00 93.94 641 ASN A O 1
ATOM 5179 N N . VAL A 1 642 ? 10.950 1.724 -33.331 1.00 93.06 642 VAL A N 1
ATOM 5180 C CA . VAL A 1 642 ? 11.801 2.829 -33.809 1.00 93.06 642 VAL A CA 1
ATOM 5181 C C . VAL A 1 642 ? 13.117 2.289 -34.374 1.00 93.06 642 VAL A C 1
ATOM 5183 O O . VAL A 1 642 ? 13.459 1.140 -34.156 1.00 93.06 642 VAL A O 1
ATOM 5186 N N . PHE A 1 643 ? 13.849 3.112 -35.127 1.00 90.50 643 PHE A N 1
ATOM 5187 C CA . PHE A 1 643 ? 15.248 2.824 -35.453 1.00 90.50 643 PHE A CA 1
ATOM 5188 C C . PHE A 1 643 ? 16.147 3.402 -34.355 1.00 90.50 643 PHE A C 1
ATOM 5190 O O . PHE A 1 643 ? 15.989 4.573 -33.994 1.00 90.50 643 PHE A O 1
ATOM 5197 N N . GLU A 1 644 ? 17.087 2.612 -33.841 1.00 92.62 644 GLU A N 1
ATOM 5198 C CA . GLU A 1 644 ? 18.025 3.037 -32.801 1.00 92.62 644 GLU A CA 1
ATOM 5199 C C . GLU A 1 644 ? 19.332 3.607 -33.370 1.00 92.62 644 GLU A C 1
ATOM 5201 O O . GLU A 1 644 ? 19.832 3.188 -34.411 1.00 92.62 644 GLU A O 1
ATOM 5206 N N . TRP A 1 645 ? 19.917 4.573 -32.656 1.00 94.50 645 TRP A N 1
ATOM 5207 C CA . TRP A 1 645 ? 21.232 5.117 -32.994 1.00 94.50 645 TRP A CA 1
ATOM 5208 C C . TRP A 1 645 ? 22.353 4.256 -32.409 1.00 94.50 645 TRP A C 1
ATOM 5210 O O . TRP A 1 645 ? 22.429 4.086 -31.191 1.00 94.50 645 TRP A O 1
ATOM 5220 N N . CYS A 1 646 ? 23.287 3.834 -33.260 1.00 94.62 646 CYS A N 1
ATOM 5221 C CA . CYS A 1 646 ? 24.568 3.271 -32.845 1.00 94.62 646 CYS A CA 1
ATOM 5222 C C . CYS A 1 646 ? 25.666 4.346 -32.807 1.00 94.62 646 CYS A C 1
ATOM 5224 O O . CYS A 1 646 ? 25.575 5.415 -33.417 1.00 94.62 646 CYS A O 1
ATOM 5226 N N . LEU A 1 647 ? 26.728 4.074 -32.052 1.00 91.81 647 LEU A N 1
ATOM 5227 C CA . LEU A 1 647 ? 27.923 4.909 -31.997 1.00 91.81 647 LEU A CA 1
ATOM 5228 C C . LEU A 1 647 ? 28.707 4.869 -33.315 1.00 91.81 647 LEU A C 1
ATOM 5230 O O . LEU A 1 647 ? 29.341 5.855 -33.687 1.00 91.81 647 LEU A O 1
ATOM 5234 N N . THR A 1 648 ? 28.690 3.719 -33.979 1.00 85.50 648 THR A N 1
ATOM 5235 C CA . THR A 1 648 ? 29.354 3.464 -35.256 1.00 85.50 648 THR A CA 1
ATOM 5236 C C . THR A 1 648 ? 28.305 3.288 -36.342 1.00 85.50 648 THR A C 1
ATOM 5238 O O . THR A 1 648 ? 27.192 2.858 -36.043 1.00 85.50 648 THR A O 1
ATOM 5241 N N . ASP A 1 649 ? 28.669 3.589 -37.585 1.00 74.69 649 ASP A N 1
ATOM 5242 C CA . ASP A 1 649 ? 27.841 3.237 -38.736 1.00 74.69 649 ASP A CA 1
ATOM 5243 C C . ASP A 1 649 ? 27.826 1.707 -38.949 1.00 74.69 649 ASP A C 1
ATOM 5245 O O . ASP A 1 649 ? 28.596 0.964 -38.331 1.00 74.69 649 ASP A O 1
ATOM 5249 N N . TYR A 1 650 ? 26.924 1.247 -39.820 1.00 58.56 650 TYR A N 1
ATOM 5250 C CA . TYR A 1 650 ? 26.746 -0.167 -40.180 1.00 58.56 650 TYR A CA 1
ATOM 5251 C C . TYR A 1 650 ? 27.943 -0.773 -40.950 1.00 58.56 650 TYR A C 1
ATOM 5253 O O . TYR A 1 650 ? 28.152 -1.990 -40.928 1.00 58.56 650 TYR A O 1
ATOM 5261 N N . GLU A 1 651 ? 28.703 0.064 -41.664 1.00 48.09 651 GLU A N 1
ATOM 5262 C CA . GLU A 1 651 ? 29.896 -0.302 -42.453 1.00 48.09 651 GLU A CA 1
ATOM 5263 C C . GLU A 1 651 ? 31.190 -0.062 -41.668 1.00 48.09 651 GLU A C 1
ATOM 5265 O O . GLU A 1 651 ? 32.106 -0.918 -41.784 1.00 48.09 651 GLU A O 1
#